Protein AF-A0A0F4YY93-F1 (afdb_monomer_lite)

Structure (mmCIF, N/CA/C/O backbone):
data_AF-A0A0F4YY93-F1
#
_entry.id   AF-A0A0F4YY93-F1
#
loop_
_atom_site.group_PDB
_atom_site.id
_atom_site.type_symbol
_atom_site.label_atom_id
_atom_site.label_alt_id
_atom_site.label_comp_id
_atom_site.label_asym_id
_atom_site.label_entity_id
_atom_site.label_seq_id
_atom_site.pdbx_PDB_ins_code
_atom_site.Cartn_x
_atom_site.Cartn_y
_atom_site.Cartn_z
_atom_site.occupancy
_atom_site.B_iso_or_equiv
_atom_site.auth_seq_id
_atom_site.auth_comp_id
_atom_site.auth_asym_id
_atom_site.auth_atom_id
_atom_site.pdbx_PDB_model_num
ATOM 1 N N . MET A 1 1 ? -27.530 -10.594 42.086 1.00 65.38 1 MET A N 1
ATOM 2 C CA . MET A 1 1 ? -26.246 -10.755 41.369 1.00 65.38 1 MET A CA 1
ATOM 3 C C . MET A 1 1 ? -25.569 -9.400 41.359 1.00 65.38 1 MET A C 1
ATOM 5 O O . MET A 1 1 ? -26.277 -8.416 41.181 1.00 65.38 1 MET A O 1
ATOM 9 N N . ALA A 1 2 ? -24.266 -9.331 41.630 1.00 77.81 2 ALA A N 1
ATOM 10 C CA . ALA A 1 2 ? -23.534 -8.075 41.483 1.00 77.81 2 ALA A CA 1
ATOM 11 C C . ALA A 1 2 ? -23.457 -7.718 39.986 1.00 77.81 2 ALA A C 1
ATOM 13 O O . ALA A 1 2 ? -23.292 -8.637 39.178 1.00 77.81 2 ALA A O 1
ATOM 14 N N . PRO A 1 3 ? -23.613 -6.441 39.606 1.00 81.75 3 PRO A N 1
ATOM 15 C CA . PRO A 1 3 ? -23.446 -6.028 38.220 1.00 81.75 3 PRO A CA 1
ATOM 16 C C . PRO A 1 3 ? -22.010 -6.325 37.772 1.00 81.75 3 PRO A C 1
ATOM 18 O O . PRO A 1 3 ? -21.056 -5.962 38.459 1.00 81.75 3 PRO A O 1
ATOM 21 N N . SER A 1 4 ? -21.857 -7.007 36.637 1.00 86.62 4 SER A N 1
ATOM 22 C CA . SER A 1 4 ? -20.562 -7.218 35.979 1.00 86.62 4 SER A CA 1
ATOM 23 C C . SER A 1 4 ? -20.620 -6.733 34.532 1.00 86.62 4 SER A C 1
ATOM 25 O O . SER A 1 4 ? -21.695 -6.683 33.931 1.00 86.62 4 SER A O 1
ATOM 27 N N . LEU A 1 5 ? -19.460 -6.441 33.938 1.00 85.38 5 LEU A N 1
ATOM 28 C CA . LEU A 1 5 ? -19.351 -6.085 32.516 1.00 85.38 5 LEU A CA 1
ATOM 29 C C . LEU A 1 5 ? -20.018 -7.126 31.601 1.00 85.38 5 LEU A C 1
ATOM 31 O O . LEU A 1 5 ? -20.657 -6.776 30.617 1.00 85.38 5 LEU A O 1
ATOM 35 N N . THR A 1 6 ? -19.965 -8.410 31.963 1.00 88.25 6 THR A N 1
ATOM 36 C CA . THR A 1 6 ? -20.584 -9.492 31.180 1.00 88.25 6 THR A CA 1
ATOM 37 C C . THR A 1 6 ? -22.113 -9.526 31.252 1.00 88.25 6 THR A C 1
ATOM 39 O O . THR A 1 6 ? -22.734 -10.312 30.545 1.00 88.25 6 THR A O 1
ATOM 42 N N . THR A 1 7 ? -22.726 -8.721 32.123 1.00 91.19 7 THR A N 1
ATOM 43 C CA . THR A 1 7 ? -24.189 -8.567 32.213 1.00 91.19 7 THR A CA 1
ATOM 44 C C . THR A 1 7 ? -24.709 -7.340 31.467 1.00 91.19 7 THR A C 1
ATOM 46 O O . THR A 1 7 ? -25.922 -7.168 31.369 1.00 91.19 7 THR A O 1
ATOM 49 N N . LEU A 1 8 ? -23.814 -6.494 30.941 1.00 90.50 8 LEU A N 1
ATOM 50 C CA . LEU A 1 8 ? -24.204 -5.315 30.177 1.00 90.50 8 LEU A CA 1
ATOM 51 C C . LEU A 1 8 ? -24.686 -5.702 28.764 1.00 90.50 8 LEU A C 1
ATOM 53 O O . LEU A 1 8 ? -24.111 -6.608 28.144 1.00 90.50 8 LEU A O 1
ATOM 57 N N . PRO A 1 9 ? -25.713 -5.005 28.237 1.00 92.19 9 PRO A N 1
ATOM 58 C CA . PRO A 1 9 ? -26.047 -5.010 26.814 1.00 92.19 9 PRO A CA 1
ATOM 59 C C . PRO A 1 9 ? -24.848 -4.607 25.947 1.00 92.19 9 PRO A C 1
ATOM 61 O O . PRO A 1 9 ? -23.970 -3.867 26.397 1.00 92.19 9 PRO A O 1
ATOM 64 N N . ARG A 1 10 ? -24.824 -5.067 24.692 1.00 91.88 10 ARG A N 1
ATOM 65 C CA . ARG A 1 10 ? -23.704 -4.818 23.766 1.00 91.88 10 ARG A CA 1
ATOM 66 C C . ARG A 1 10 ? -23.496 -3.335 23.496 1.00 91.88 10 ARG A C 1
ATOM 68 O O . ARG A 1 10 ? -22.362 -2.892 23.407 1.00 91.88 10 ARG A O 1
ATOM 75 N N . GLU A 1 11 ? -24.580 -2.578 23.432 1.00 91.19 11 GLU A N 1
ATOM 76 C CA . GLU A 1 11 ? -24.567 -1.147 23.156 1.00 91.19 11 GLU A CA 1
ATOM 77 C C . GLU A 1 11 ? -23.805 -0.397 24.255 1.00 91.19 11 GLU A C 1
ATOM 79 O O . GLU A 1 11 ? -22.943 0.418 23.958 1.00 91.19 11 GLU A O 1
ATOM 84 N N . LEU A 1 12 ? -24.029 -0.756 25.526 1.00 92.25 12 LEU A N 1
ATOM 85 C CA . LEU A 1 12 ? -23.289 -0.171 26.651 1.00 92.25 12 LEU A CA 1
ATOM 86 C C . LEU A 1 12 ? -21.831 -0.634 26.704 1.00 92.25 12 LEU A C 1
ATOM 88 O O . LEU A 1 12 ? -20.988 0.075 27.242 1.00 92.25 12 LEU A O 1
ATOM 92 N N . LEU A 1 13 ? -21.521 -1.818 26.173 1.00 90.88 13 LEU A N 1
ATOM 93 C CA . LEU A 1 13 ? -20.133 -2.256 26.032 1.00 90.88 13 LEU A CA 1
ATOM 94 C C . LEU A 1 13 ? -19.399 -1.473 24.947 1.00 90.88 13 LEU A C 1
ATOM 96 O O . LEU A 1 13 ? -18.211 -1.225 25.104 1.00 90.88 13 LEU A O 1
ATOM 100 N N . TRP A 1 14 ? -20.080 -1.066 23.878 1.00 92.44 14 TRP A N 1
ATOM 101 C CA . TRP A 1 14 ? -19.479 -0.238 22.834 1.00 92.44 14 TRP A CA 1
ATOM 102 C C . TRP A 1 14 ? -19.161 1.177 23.322 1.00 92.44 14 TRP A C 1
ATOM 104 O O . TRP A 1 14 ? -18.104 1.687 22.979 1.00 92.44 14 TRP A O 1
ATOM 114 N N . GLU A 1 15 ? -19.971 1.748 24.215 1.00 91.25 15 GLU A N 1
ATOM 115 C CA . GLU A 1 15 ? -19.633 3.012 24.897 1.00 91.25 15 GLU A CA 1
ATOM 116 C C . GLU A 1 15 ? -18.327 2.892 25.707 1.00 91.25 15 GLU A C 1
ATOM 118 O O . GLU A 1 15 ? -17.533 3.824 25.769 1.00 91.25 15 GLU A O 1
ATOM 123 N N . VAL A 1 16 ? -18.044 1.719 26.296 1.00 90.56 16 VAL A N 1
ATOM 124 C CA . VAL A 1 16 ? -16.751 1.475 26.967 1.00 90.56 16 VAL A CA 1
ATOM 125 C C . VAL A 1 16 ? -15.598 1.493 25.964 1.00 90.56 16 VAL A C 1
ATOM 127 O O . VAL A 1 16 ? -14.513 1.955 26.303 1.00 90.56 16 VAL A O 1
ATOM 130 N N . LEU A 1 17 ? -15.823 1.020 24.735 1.00 90.38 17 LEU A N 1
ATOM 131 C CA . LEU A 1 17 ? -14.803 1.027 23.686 1.00 90.38 17 LEU A CA 1
ATOM 132 C C . LEU A 1 17 ? -14.444 2.451 23.241 1.00 90.38 17 LEU A C 1
ATOM 134 O O . LEU A 1 17 ? -13.279 2.716 22.958 1.00 90.38 17 LEU A O 1
ATOM 138 N N . ASP A 1 18 ? -15.399 3.384 23.248 1.00 89.25 18 ASP A N 1
ATOM 139 C CA . ASP A 1 18 ? -15.125 4.795 22.944 1.00 89.25 18 ASP A CA 1
ATOM 140 C C . ASP A 1 18 ? -14.156 5.435 23.951 1.00 89.25 18 ASP A C 1
ATOM 142 O O . ASP A 1 18 ? -13.418 6.360 23.603 1.00 89.25 18 ASP A O 1
ATOM 146 N N . HIS A 1 19 ? -14.081 4.896 25.168 1.00 91.00 19 HIS A N 1
ATOM 147 C CA . HIS A 1 19 ? -13.153 5.336 26.209 1.00 91.00 19 HIS A CA 1
ATOM 148 C C . HIS A 1 19 ? -11.779 4.656 26.173 1.00 91.00 19 HIS A C 1
ATOM 150 O O . HIS A 1 19 ? -10.959 4.961 27.033 1.00 91.00 19 HIS A O 1
ATOM 156 N N . LEU A 1 20 ? -11.523 3.750 25.225 1.00 91.81 20 LEU A N 1
ATOM 157 C CA . LEU A 1 20 ? -10.197 3.157 25.050 1.00 91.81 20 LEU A CA 1
ATOM 158 C C . LEU A 1 20 ? -9.303 4.099 24.252 1.00 91.81 20 LEU A C 1
ATOM 160 O O . LEU A 1 20 ? -9.694 4.568 23.181 1.00 91.81 20 LEU A O 1
ATOM 164 N N . ASP A 1 21 ? -8.095 4.332 24.743 1.00 89.75 21 ASP A N 1
ATOM 165 C CA . ASP A 1 21 ? -7.145 5.246 24.114 1.00 89.75 21 ASP A CA 1
ATOM 166 C C . ASP A 1 21 ? -6.282 4.544 23.061 1.00 89.75 21 ASP A C 1
ATOM 168 O O . ASP A 1 21 ? -5.722 5.207 22.187 1.00 89.75 21 ASP A O 1
ATOM 172 N N . SER A 1 22 ? -6.219 3.206 23.077 1.00 90.00 22 SER A N 1
ATOM 173 C CA . SER A 1 22 ? -5.416 2.476 22.100 1.00 90.00 22 SER A CA 1
ATOM 174 C C . SER A 1 22 ? -5.898 1.073 21.734 1.00 90.00 22 SER A C 1
ATOM 176 O O . SER A 1 22 ? -6.681 0.412 22.425 1.00 90.00 22 SER A O 1
ATOM 178 N N . LEU A 1 23 ? -5.379 0.583 20.606 1.00 87.88 23 LEU A N 1
ATOM 179 C CA . LEU A 1 23 ? -5.570 -0.785 20.141 1.00 87.88 23 LEU A CA 1
ATOM 180 C C . LEU A 1 23 ? -4.998 -1.821 21.117 1.00 87.88 23 LEU A C 1
ATOM 182 O O . LEU A 1 23 ? -5.507 -2.942 21.167 1.00 87.88 23 LEU A O 1
ATOM 186 N N . LEU A 1 24 ? -3.973 -1.473 21.903 1.00 88.56 24 LEU A N 1
ATOM 187 C CA . LEU A 1 24 ? -3.419 -2.361 22.923 1.00 88.56 24 LEU A CA 1
ATOM 188 C C . LEU A 1 24 ? -4.405 -2.554 24.081 1.00 88.56 24 LEU A C 1
ATOM 190 O O . LEU A 1 24 ? -4.575 -3.679 24.565 1.00 88.56 24 LEU A O 1
ATOM 194 N N . GLU A 1 25 ? -5.097 -1.492 24.499 1.00 90.81 25 GLU A N 1
ATOM 195 C CA . GLU A 1 25 ? -6.161 -1.584 25.502 1.00 90.81 25 GLU A CA 1
ATOM 196 C C . GLU A 1 25 ? -7.338 -2.409 24.984 1.00 90.81 25 GLU A C 1
ATOM 198 O O . GLU A 1 25 ? -7.833 -3.297 25.685 1.00 90.81 25 GLU A O 1
ATOM 203 N N . LEU A 1 26 ? -7.731 -2.191 23.723 1.00 90.69 26 LEU A N 1
ATOM 204 C CA . LEU A 1 26 ? -8.756 -2.995 23.061 1.00 90.69 26 LEU A CA 1
ATOM 205 C C . LEU A 1 26 ? -8.357 -4.471 23.015 1.00 90.69 26 LEU A C 1
ATOM 207 O O . LEU A 1 26 ? -9.138 -5.334 23.410 1.00 90.69 26 LEU A O 1
ATOM 211 N N . HIS A 1 27 ? -7.131 -4.777 22.594 1.00 88.69 27 HIS A N 1
ATOM 212 C CA . HIS A 1 27 ? -6.613 -6.141 22.575 1.00 88.69 27 HIS A CA 1
ATOM 213 C C . HIS A 1 27 ? -6.615 -6.769 23.977 1.00 88.69 27 HIS A C 1
ATOM 215 O O . HIS A 1 27 ? -7.111 -7.882 24.158 1.00 88.69 27 HIS A O 1
ATOM 221 N N . SER A 1 28 ? -6.151 -6.035 24.989 1.00 90.75 28 SER A N 1
ATOM 222 C CA . SER A 1 28 ? -6.154 -6.488 26.383 1.00 90.75 28 SER A CA 1
ATOM 223 C C . SER A 1 28 ? -7.571 -6.791 26.873 1.00 90.75 28 SER A C 1
ATOM 225 O O . SER A 1 28 ? -7.798 -7.840 27.477 1.00 90.75 28 SER A O 1
ATOM 227 N N . LEU A 1 29 ? -8.543 -5.931 26.550 1.00 90.62 29 LEU A N 1
ATOM 228 C CA . LEU A 1 29 ? -9.955 -6.124 26.877 1.00 90.62 29 LEU A CA 1
ATOM 229 C C . LEU A 1 29 ? -10.524 -7.381 26.206 1.00 90.62 29 LEU A C 1
ATOM 231 O O . LEU A 1 29 ? -11.182 -8.187 26.871 1.00 90.62 29 LEU A O 1
ATOM 235 N N . LEU A 1 30 ? -10.235 -7.582 24.918 1.00 90.31 30 LEU A N 1
ATOM 236 C CA . LEU A 1 30 ? -10.660 -8.755 24.147 1.00 90.31 30 LEU A CA 1
ATOM 237 C C . LEU A 1 30 ? -10.131 -10.069 24.745 1.00 90.31 30 LEU A C 1
ATOM 239 O O . LEU A 1 30 ? -10.838 -11.078 24.714 1.00 90.31 30 LEU A O 1
ATOM 243 N N . LEU A 1 31 ? -8.925 -10.062 25.322 1.00 90.44 31 LEU A N 1
ATOM 244 C CA . LEU A 1 31 ? -8.312 -11.238 25.950 1.00 90.44 31 LEU A CA 1
ATOM 245 C C . LEU A 1 31 ? -8.881 -11.575 27.338 1.00 90.44 31 LEU A C 1
ATOM 247 O O . LEU A 1 31 ? -8.695 -12.697 27.812 1.00 90.44 31 LEU A O 1
ATOM 251 N N . THR A 1 32 ? -9.594 -10.656 27.997 1.00 91.31 32 THR A N 1
ATOM 252 C CA . THR A 1 32 ? -10.094 -10.891 29.366 1.00 91.31 32 THR A CA 1
ATOM 253 C C . THR A 1 32 ? -11.174 -11.972 29.445 1.00 91.31 32 THR A C 1
ATOM 255 O O . THR A 1 32 ? -11.170 -12.780 30.375 1.00 91.31 32 THR A O 1
ATOM 258 N N . CYS A 1 33 ? -12.126 -12.003 28.503 1.00 90.69 33 CYS A N 1
ATOM 259 C CA . CYS A 1 33 ? -13.155 -13.039 28.464 1.00 90.69 33 CYS A CA 1
ATOM 260 C C . CYS A 1 33 ? -13.811 -13.205 27.085 1.00 90.69 33 CYS A C 1
ATOM 262 O O . CYS A 1 33 ? -13.961 -12.264 26.305 1.00 90.69 33 CYS A O 1
ATOM 264 N N . LYS A 1 34 ? -14.318 -14.419 26.829 1.00 91.31 34 LYS A N 1
ATOM 265 C CA . LYS A 1 34 ? -14.988 -14.786 25.570 1.00 91.31 34 LYS A CA 1
ATOM 266 C C . LYS A 1 34 ? -16.219 -13.926 25.257 1.00 91.31 34 LYS A C 1
ATOM 268 O O . LYS A 1 34 ? -16.495 -13.672 24.090 1.00 91.31 34 LYS A O 1
ATOM 273 N N . TYR A 1 35 ? -16.961 -13.486 26.277 1.00 90.44 35 TYR A N 1
ATOM 274 C CA . TYR A 1 35 ? -18.151 -12.652 26.078 1.00 90.44 35 TYR A CA 1
ATOM 275 C C . TYR A 1 35 ? -17.793 -11.257 25.555 1.00 90.44 35 TYR A C 1
ATOM 277 O O . TYR A 1 35 ? -18.430 -10.781 24.617 1.00 90.44 35 TYR A O 1
ATOM 285 N N . LEU A 1 36 ? -16.759 -10.624 26.122 1.00 89.69 36 LEU A N 1
ATOM 286 C CA . LEU A 1 36 ? -16.270 -9.328 25.650 1.00 89.69 36 LEU A CA 1
ATOM 287 C C . LEU A 1 36 ? -15.703 -9.453 24.241 1.00 89.69 36 LEU A C 1
ATOM 289 O O . LEU A 1 36 ? -16.083 -8.661 23.387 1.00 89.69 36 LEU A O 1
ATOM 293 N N . TYR A 1 37 ? -14.928 -10.505 23.963 1.00 90.62 37 TYR A N 1
ATOM 294 C CA . TYR A 1 37 ? -14.478 -10.808 22.605 1.00 90.62 37 TYR A CA 1
ATOM 295 C C . TYR A 1 37 ? -15.646 -10.851 21.606 1.00 90.62 37 TYR A C 1
ATOM 297 O O . TYR A 1 37 ? -15.664 -10.098 20.640 1.00 90.62 37 TYR A O 1
ATOM 305 N N . GLN A 1 38 ? -16.667 -11.671 21.878 1.00 90.50 38 GLN A N 1
ATOM 306 C CA . GLN A 1 38 ? -17.833 -11.823 20.997 1.00 90.50 38 GLN A CA 1
ATOM 307 C C . GLN A 1 38 ? -18.688 -10.554 20.882 1.00 90.50 38 GLN A C 1
ATOM 309 O O . GLN A 1 38 ? -19.352 -10.352 19.868 1.00 90.50 38 GLN A O 1
ATOM 314 N N . SER A 1 39 ? -18.716 -9.718 21.920 1.00 88.56 39 SER A N 1
ATOM 315 C CA . SER A 1 39 ? -19.485 -8.467 21.922 1.00 88.56 39 SER A CA 1
ATOM 316 C C . SER A 1 39 ? -18.768 -7.354 21.158 1.00 88.56 39 SER A C 1
ATOM 318 O O . SER A 1 39 ? -19.418 -6.555 20.485 1.00 88.56 39 SER A O 1
ATOM 320 N N . CYS A 1 40 ? -17.437 -7.327 21.226 1.00 86.12 40 CYS A N 1
ATOM 321 C CA . CYS A 1 40 ? -16.599 -6.367 20.515 1.00 86.12 40 CYS A CA 1
ATOM 322 C C . CYS A 1 40 ? -16.372 -6.759 19.051 1.00 86.12 40 CYS A C 1
ATOM 324 O O . CYS A 1 40 ? -16.133 -5.888 18.227 1.00 86.12 40 CYS A O 1
ATOM 326 N N . ASP A 1 41 ? -16.484 -8.043 18.701 1.00 86.31 41 ASP A N 1
ATOM 327 C CA . ASP A 1 41 ? -16.369 -8.510 17.312 1.00 86.31 41 ASP A CA 1
ATOM 328 C C . ASP A 1 41 ? -17.393 -7.846 16.375 1.00 86.31 41 ASP A C 1
ATOM 330 O O . ASP A 1 41 ? -17.113 -7.601 15.208 1.00 86.31 41 ASP A O 1
ATOM 334 N N . GLY A 1 42 ? -18.567 -7.498 16.913 1.00 85.81 42 GLY A N 1
ATOM 335 C CA . GLY A 1 42 ? -19.606 -6.742 16.213 1.00 85.81 42 GLY A CA 1
ATOM 336 C C . GLY A 1 42 ? -19.572 -5.232 16.460 1.00 85.81 42 GLY A C 1
ATOM 337 O O . GLY A 1 42 ? -20.581 -4.578 16.204 1.00 85.81 42 GLY A O 1
ATOM 338 N N . ALA A 1 43 ? -18.484 -4.684 17.014 1.00 88.38 43 ALA A N 1
ATOM 339 C CA . ALA A 1 43 ? -18.391 -3.257 17.300 1.00 88.38 43 ALA A CA 1
ATOM 340 C C . ALA A 1 43 ? -18.485 -2.422 16.008 1.00 88.38 43 ALA A C 1
ATOM 342 O O . ALA A 1 43 ? -17.911 -2.796 14.980 1.00 88.38 43 ALA A O 1
ATOM 343 N N . PRO A 1 44 ? -19.174 -1.266 16.040 1.00 90.75 44 PRO A N 1
ATOM 344 C CA . PRO A 1 44 ? -19.195 -0.344 14.917 1.00 90.75 44 PRO A CA 1
ATOM 345 C C . PRO A 1 44 ? -17.780 0.047 14.475 1.00 90.75 44 PRO A C 1
ATOM 347 O O . PRO A 1 44 ? -16.956 0.475 15.281 1.00 90.75 44 PRO A O 1
ATOM 350 N N . ARG A 1 45 ? -17.520 -0.012 13.165 1.00 92.00 45 ARG A N 1
ATOM 351 C CA . ARG A 1 45 ? -16.214 0.325 12.564 1.00 92.00 45 ARG A CA 1
ATOM 352 C C . ARG A 1 45 ? -15.705 1.711 12.957 1.00 92.00 45 ARG A C 1
ATOM 354 O O . ARG A 1 45 ? -14.510 1.901 13.131 1.00 92.00 45 ARG A O 1
ATOM 361 N N . LYS A 1 46 ? -16.613 2.675 13.143 1.00 91.50 46 LYS A N 1
ATOM 362 C CA . LYS A 1 46 ? -16.272 4.033 13.596 1.00 91.50 46 LYS A CA 1
ATOM 363 C C . LYS A 1 46 ? -15.594 4.045 14.966 1.00 91.50 46 LYS A C 1
ATOM 365 O O . LYS A 1 46 ? -14.630 4.776 15.138 1.00 91.50 46 LYS A O 1
ATOM 370 N N . ILE A 1 47 ? -16.067 3.217 15.896 1.00 89.81 47 ILE A N 1
ATOM 371 C CA . ILE A 1 47 ? -15.492 3.097 17.241 1.00 89.81 47 ILE A CA 1
ATOM 372 C C . ILE A 1 47 ? -14.090 2.500 17.139 1.00 89.81 47 ILE A C 1
ATOM 374 O O . ILE A 1 47 ? -13.129 3.065 17.651 1.00 89.81 47 ILE A O 1
ATOM 378 N N . VAL A 1 48 ? -13.952 1.403 16.386 1.00 89.62 48 VAL A N 1
ATOM 379 C CA . VAL A 1 48 ? -12.650 0.763 16.144 1.00 89.62 48 VAL A CA 1
ATOM 380 C C . VAL A 1 48 ? -11.674 1.746 15.497 1.00 89.62 48 VAL A C 1
ATOM 382 O O . VAL A 1 48 ? -10.554 1.888 15.969 1.00 89.62 48 VAL A O 1
ATOM 385 N N . SER A 1 49 ? -12.108 2.485 14.478 1.00 89.12 49 SER A N 1
ATOM 386 C CA . SER A 1 49 ? -11.276 3.481 13.790 1.00 89.12 49 SER A CA 1
ATOM 387 C C . SER A 1 49 ? -10.892 4.650 14.692 1.00 89.12 49 SER A C 1
ATOM 389 O O . SER A 1 49 ? -9.772 5.131 14.605 1.00 89.12 49 SER A O 1
ATOM 391 N N . ALA A 1 50 ? -11.769 5.079 15.603 1.00 88.56 50 ALA A N 1
ATOM 392 C CA . ALA A 1 50 ? -11.436 6.105 16.588 1.00 88.56 50 ALA A CA 1
ATOM 393 C C . ALA A 1 50 ? -10.369 5.626 17.587 1.00 88.56 50 ALA A C 1
ATOM 395 O O . ALA A 1 50 ? -9.491 6.396 17.966 1.00 88.56 50 ALA A O 1
ATOM 396 N N . ILE A 1 51 ? -10.416 4.360 18.014 1.00 89.12 51 ILE A N 1
ATOM 397 C CA . ILE A 1 51 ? -9.362 3.749 18.843 1.00 89.12 51 ILE A CA 1
ATOM 398 C C . ILE A 1 51 ? -8.052 3.654 18.050 1.00 89.12 51 ILE A C 1
ATOM 400 O O . ILE A 1 51 ? -6.988 4.012 18.550 1.00 89.12 51 ILE A O 1
ATOM 404 N N . VAL A 1 52 ? -8.136 3.211 16.794 1.00 88.19 52 VAL A N 1
ATOM 405 C CA . VAL A 1 52 ? -7.000 3.126 15.870 1.00 88.19 52 VAL A CA 1
ATOM 406 C C . VAL A 1 52 ? -6.333 4.496 15.729 1.00 88.19 52 VAL A C 1
ATOM 408 O O . VAL A 1 52 ? -5.163 4.613 16.060 1.00 88.19 52 VAL A O 1
ATOM 411 N N . SER A 1 53 ? -7.067 5.551 15.363 1.00 85.56 53 SER A N 1
ATOM 412 C CA . SER A 1 53 ? -6.511 6.901 15.181 1.00 85.56 53 SER A CA 1
ATOM 413 C C . SER A 1 53 ? -5.864 7.494 16.436 1.00 85.56 53 SER A C 1
ATOM 415 O O . SER A 1 53 ? -4.991 8.350 16.314 1.00 85.56 53 SER A O 1
ATOM 417 N N . ARG A 1 54 ? -6.281 7.063 17.635 1.00 86.75 54 ARG A N 1
ATOM 418 C CA . ARG A 1 54 ? -5.689 7.487 18.917 1.00 86.75 54 ARG A CA 1
ATOM 419 C C . ARG A 1 54 ? -4.441 6.693 19.308 1.00 86.75 54 ARG A C 1
ATOM 421 O O . ARG A 1 54 ? -3.666 7.166 20.133 1.00 86.75 54 ARG A O 1
ATOM 428 N N . SER A 1 55 ? -4.233 5.521 18.709 1.00 83.12 55 SER A N 1
ATOM 429 C CA . SER A 1 55 ? -3.132 4.623 19.057 1.00 83.12 55 SER A CA 1
ATOM 430 C C . SER A 1 55 ? -1.778 5.192 18.630 1.00 83.12 55 SER A C 1
ATOM 432 O O . SER A 1 55 ? -1.628 5.694 17.511 1.00 83.12 55 SER A O 1
ATOM 434 N N . ASP A 1 56 ? -0.775 5.056 19.499 1.00 74.19 56 ASP A N 1
ATOM 435 C CA . ASP A 1 56 ? 0.612 5.395 19.174 1.00 74.19 56 ASP A CA 1
ATOM 436 C C . ASP A 1 56 ? 1.344 4.217 18.499 1.00 74.19 56 ASP A C 1
ATOM 438 O O . ASP A 1 56 ? 1.014 3.048 18.711 1.00 74.19 56 ASP A O 1
ATOM 442 N N . GLN A 1 57 ? 2.366 4.526 17.693 1.00 63.34 57 GLN A N 1
ATOM 443 C CA . GLN A 1 57 ? 3.172 3.553 16.934 1.00 63.34 57 GLN A CA 1
ATOM 444 C C . GLN A 1 57 ? 3.794 2.466 17.819 1.00 63.34 57 GLN A C 1
ATOM 446 O O . GLN A 1 57 ? 3.953 1.331 17.381 1.00 63.34 57 GLN A O 1
ATOM 451 N N . LEU A 1 58 ? 4.157 2.818 19.053 1.00 58.41 58 LEU A N 1
ATOM 452 C CA . LEU A 1 58 ? 5.015 2.011 19.923 1.00 58.41 58 LEU A CA 1
ATOM 453 C C . LEU A 1 58 ? 4.286 0.879 20.662 1.00 58.41 58 LEU A C 1
ATOM 455 O O . LEU A 1 58 ? 4.929 0.077 21.337 1.00 58.41 58 LEU A O 1
ATOM 459 N N . GLU A 1 59 ? 2.958 0.810 20.581 1.00 66.44 59 GLU A N 1
ATOM 460 C CA . GLU A 1 59 ? 2.182 -0.070 21.462 1.00 66.44 59 GLU A CA 1
ATOM 461 C C . GLU A 1 59 ? 1.915 -1.465 20.883 1.00 66.44 59 GLU A C 1
ATOM 463 O O . GLU A 1 59 ? 1.619 -2.395 21.637 1.00 66.44 59 GLU A O 1
ATOM 468 N N . LEU A 1 60 ? 2.037 -1.647 19.562 1.00 71.75 60 LEU A N 1
ATOM 469 C CA . LEU A 1 60 ? 1.767 -2.922 18.892 1.00 71.75 60 LEU A CA 1
ATOM 470 C C . LEU A 1 60 ? 2.812 -3.233 17.810 1.00 71.75 60 LEU A C 1
ATOM 472 O O . LEU A 1 60 ? 2.561 -2.969 16.633 1.00 71.75 60 LEU A O 1
ATOM 476 N N . PRO A 1 61 ? 3.922 -3.910 18.168 1.00 75.94 61 PRO A N 1
ATOM 477 C CA . PRO A 1 61 ? 4.939 -4.358 17.207 1.00 75.94 61 PRO A CA 1
ATOM 478 C C . PRO A 1 61 ? 4.355 -5.191 16.052 1.00 75.94 61 PRO A C 1
ATOM 480 O O . PRO A 1 61 ? 4.807 -5.142 14.914 1.00 75.94 61 PRO A O 1
ATOM 483 N N . GLN A 1 62 ? 3.270 -5.923 16.321 1.00 76.25 62 GLN A N 1
ATOM 484 C CA . GLN A 1 62 ? 2.562 -6.736 15.326 1.00 76.25 62 GLN A CA 1
ATOM 485 C C . GLN A 1 62 ? 1.979 -5.902 14.173 1.00 76.25 62 GLN A C 1
ATOM 487 O O . GLN A 1 62 ? 1.812 -6.419 13.069 1.00 76.25 62 GLN A O 1
ATOM 492 N N . LEU A 1 63 ? 1.702 -4.615 14.400 1.00 77.62 63 LEU A N 1
ATOM 493 C CA . LEU A 1 63 ? 1.168 -3.696 13.394 1.00 77.62 63 LEU A CA 1
ATOM 494 C C . LEU A 1 63 ? 2.244 -2.822 12.742 1.00 77.62 63 LEU A C 1
ATOM 496 O O . LEU A 1 63 ? 1.910 -1.950 11.939 1.00 77.62 63 LEU A O 1
ATOM 500 N N . GLU A 1 64 ? 3.523 -3.049 13.044 1.00 80.31 64 GLU A N 1
ATOM 501 C CA . GLU A 1 64 ? 4.604 -2.337 12.371 1.00 80.31 64 GLU A CA 1
ATOM 502 C C . GLU A 1 64 ? 4.665 -2.688 10.873 1.00 80.31 64 GLU A C 1
ATOM 504 O O . GLU A 1 64 ? 4.447 -3.854 10.513 1.00 80.31 64 GLU A O 1
ATOM 509 N N . PRO A 1 65 ? 4.983 -1.716 9.996 1.00 80.12 65 PRO A N 1
ATOM 510 C CA . PRO A 1 65 ? 5.064 -0.280 10.261 1.00 80.12 65 PRO A CA 1
ATOM 511 C C . PRO A 1 65 ? 3.667 0.367 10.318 1.00 80.12 65 PRO A C 1
ATOM 513 O O . PRO A 1 65 ? 2.945 0.465 9.323 1.00 80.12 65 PRO A O 1
ATOM 516 N N . TYR A 1 66 ? 3.302 0.889 11.488 1.00 80.94 66 TYR A N 1
ATOM 517 C CA . TYR A 1 66 ? 2.111 1.720 11.665 1.00 80.94 66 TYR A CA 1
ATOM 518 C C . TYR A 1 66 ? 2.419 3.157 11.190 1.00 80.94 66 TYR A C 1
ATOM 520 O O . TYR A 1 66 ? 3.525 3.638 11.448 1.00 80.94 66 TYR A O 1
ATOM 528 N N . PRO A 1 67 ? 1.516 3.874 10.490 1.00 90.19 67 PRO A N 1
ATOM 529 C CA . PRO A 1 67 ? 0.127 3.528 10.167 1.00 90.19 67 PRO A CA 1
ATOM 530 C C . PRO A 1 67 ? -0.049 2.776 8.836 1.00 90.19 67 PRO A C 1
ATOM 532 O O . PRO A 1 67 ? -1.170 2.415 8.475 1.00 90.19 67 PRO A O 1
ATOM 535 N N . HIS A 1 68 ? 1.039 2.543 8.097 1.00 92.56 68 HIS A N 1
ATOM 536 C CA . HIS A 1 68 ? 1.030 2.044 6.721 1.00 92.56 68 HIS A CA 1
ATOM 537 C C . HIS A 1 68 ? 0.262 0.733 6.557 1.00 92.56 68 HIS A C 1
ATOM 539 O O . HIS A 1 68 ? -0.528 0.610 5.627 1.00 92.56 68 HIS A O 1
ATOM 545 N N . LEU A 1 69 ? 0.416 -0.219 7.483 1.00 91.75 69 LEU A N 1
ATOM 546 C CA . LEU A 1 69 ? -0.304 -1.493 7.408 1.00 91.75 69 LEU A CA 1
ATOM 547 C C . LEU A 1 69 ? -1.831 -1.301 7.389 1.00 91.75 69 LEU A C 1
ATOM 549 O O . LEU A 1 69 ? -2.529 -1.883 6.564 1.00 91.75 69 LEU A O 1
ATOM 553 N N . LEU A 1 70 ? -2.363 -0.449 8.265 1.00 91.88 70 LEU A N 1
ATOM 554 C CA . LEU A 1 70 ? -3.805 -0.194 8.336 1.00 91.88 70 LEU A CA 1
ATOM 555 C C . LEU A 1 70 ? -4.289 0.700 7.191 1.00 91.88 70 LEU A C 1
ATOM 557 O O . LEU A 1 70 ? -5.410 0.541 6.698 1.00 91.88 70 LEU A O 1
ATOM 561 N N . LEU A 1 71 ? -3.437 1.617 6.731 1.00 93.25 71 LEU A N 1
ATOM 562 C CA . LEU A 1 71 ? -3.724 2.406 5.543 1.00 93.25 71 LEU A CA 1
ATOM 563 C C . LEU A 1 71 ? -3.810 1.513 4.299 1.00 93.25 71 LEU A C 1
ATOM 565 O O . LEU A 1 71 ? -4.747 1.668 3.525 1.00 93.25 71 LEU A O 1
ATOM 569 N N . ALA A 1 72 ? -2.935 0.516 4.148 1.00 92.38 72 ALA A N 1
ATOM 570 C CA . ALA A 1 72 ? -3.006 -0.460 3.060 1.00 92.38 72 ALA A CA 1
ATOM 571 C C . ALA A 1 72 ? -4.370 -1.179 3.020 1.00 92.38 72 ALA A C 1
ATOM 573 O O . ALA A 1 72 ? -4.948 -1.348 1.952 1.00 92.38 72 ALA A O 1
ATOM 574 N N . ALA A 1 73 ? -4.947 -1.505 4.184 1.00 90.06 73 ALA A N 1
ATOM 575 C CA . ALA A 1 73 ? -6.275 -2.126 4.292 1.00 90.06 73 ALA A CA 1
ATOM 576 C C . ALA A 1 73 ? -7.463 -1.193 3.952 1.00 90.06 73 ALA A C 1
ATOM 578 O O . ALA A 1 73 ? -8.606 -1.643 3.811 1.00 90.06 73 ALA A O 1
ATOM 579 N N . SER A 1 74 ? -7.237 0.120 3.880 1.00 91.69 74 SER A N 1
ATOM 580 C CA . SER A 1 74 ? -8.282 1.133 3.652 1.00 91.69 74 SER A CA 1
ATOM 581 C C . SER A 1 74 ? -8.076 1.964 2.383 1.00 91.69 74 SER A C 1
ATOM 583 O O . SER A 1 74 ? -9.027 2.597 1.925 1.00 91.69 74 SER A O 1
ATOM 585 N N . ALA A 1 75 ? -6.890 1.902 1.776 1.00 92.38 75 ALA A N 1
ATOM 586 C CA . ALA A 1 75 ? -6.472 2.664 0.604 1.00 92.38 75 ALA A CA 1
ATOM 587 C C . ALA A 1 75 ? -7.484 2.602 -0.549 1.00 92.38 75 ALA A C 1
ATOM 589 O O . ALA A 1 75 ? -7.945 3.646 -1.008 1.00 92.38 75 ALA A O 1
ATOM 590 N N . ARG A 1 76 ? -7.936 1.406 -0.943 1.00 87.44 76 ARG A N 1
ATOM 591 C CA . ARG A 1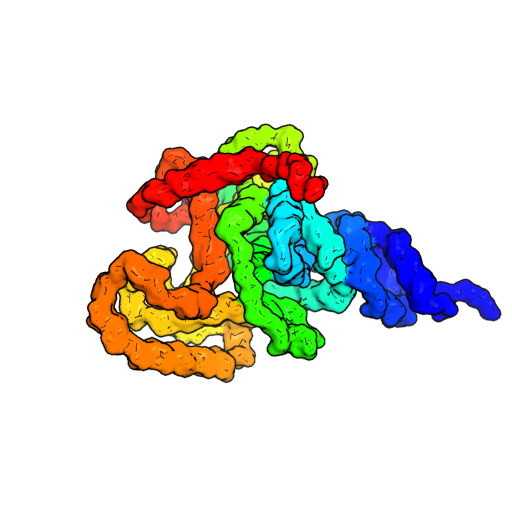 76 ? -8.935 1.252 -2.013 1.00 87.44 76 ARG A CA 1
ATOM 592 C C . ARG A 1 76 ? -10.240 1.960 -1.709 1.00 87.44 76 ARG A C 1
ATOM 594 O O . ARG A 1 76 ? -10.743 2.723 -2.527 1.00 87.44 76 ARG A O 1
ATOM 601 N N . ARG A 1 77 ? -10.791 1.728 -0.515 1.00 89.88 77 ARG A N 1
ATOM 602 C CA . ARG A 1 77 ? -12.049 2.364 -0.105 1.00 89.88 77 ARG A CA 1
ATOM 603 C C . ARG A 1 77 ? -11.891 3.877 -0.073 1.00 89.88 77 ARG A C 1
ATOM 605 O O . ARG A 1 77 ? -12.826 4.586 -0.438 1.00 89.88 77 ARG A O 1
ATOM 612 N N . LEU A 1 78 ? -10.728 4.372 0.352 1.00 93.50 78 LEU A N 1
ATOM 613 C CA . LEU A 1 78 ? -10.431 5.798 0.354 1.00 93.50 78 LEU A CA 1
ATOM 614 C C . LEU A 1 78 ? -10.409 6.364 -1.072 1.00 93.50 78 LEU A C 1
ATOM 616 O O . LEU A 1 78 ? -11.003 7.416 -1.310 1.00 93.50 78 LEU A O 1
ATOM 620 N N . ALA A 1 79 ? -9.795 5.664 -2.025 1.00 91.31 79 ALA A N 1
ATOM 621 C CA . ALA A 1 79 ? -9.799 6.060 -3.430 1.00 91.31 79 ALA A CA 1
ATOM 622 C C . ALA A 1 79 ? -11.209 6.028 -4.039 1.00 91.31 79 ALA A C 1
ATOM 624 O O . ALA A 1 79 ? -11.656 7.026 -4.612 1.00 91.31 79 ALA A O 1
ATOM 625 N N . ASP A 1 80 ? -11.965 4.951 -3.811 1.00 88.38 80 ASP A N 1
ATOM 626 C CA . ASP A 1 80 ? -13.365 4.834 -4.236 1.00 88.38 80 ASP A CA 1
ATOM 627 C C . ASP A 1 80 ? -14.240 5.938 -3.625 1.00 88.38 80 ASP A C 1
ATOM 629 O O . ASP A 1 80 ? -15.155 6.456 -4.266 1.00 88.38 80 ASP A O 1
ATOM 633 N N . TRP A 1 81 ? -13.977 6.321 -2.373 1.00 92.69 81 TRP A N 1
ATOM 634 C CA . TRP A 1 81 ? -14.638 7.448 -1.724 1.00 92.69 81 TRP A CA 1
ATOM 635 C C . TRP A 1 81 ? -14.280 8.774 -2.397 1.00 92.69 81 TRP A C 1
ATOM 637 O O . TRP A 1 81 ? -15.182 9.587 -2.632 1.00 92.69 81 TRP A O 1
ATOM 647 N N . ALA A 1 82 ? -12.999 8.987 -2.707 1.00 93.56 82 ALA A N 1
ATOM 648 C CA . ALA A 1 82 ? -12.482 10.226 -3.272 1.00 93.56 82 ALA A CA 1
ATOM 649 C C . ALA A 1 82 ? -12.996 10.476 -4.693 1.00 93.56 82 ALA A C 1
ATOM 651 O O . ALA A 1 82 ? -13.396 11.594 -5.006 1.00 93.56 82 ALA A O 1
ATOM 652 N N . ILE A 1 83 ? -13.054 9.440 -5.533 1.00 90.50 83 ILE A N 1
ATOM 653 C CA . ILE A 1 83 ? -13.442 9.555 -6.947 1.00 90.50 83 ILE A CA 1
ATOM 654 C C . ILE A 1 83 ? -14.917 9.960 -7.129 1.00 90.50 83 ILE A C 1
ATOM 656 O O . ILE A 1 83 ? -15.278 10.518 -8.163 1.00 90.50 83 ILE A O 1
ATOM 660 N N . GLN A 1 84 ? -15.767 9.767 -6.115 1.00 89.25 84 GLN A N 1
ATOM 661 C CA . GLN A 1 84 ? -17.204 10.058 -6.202 1.00 89.25 84 GLN A CA 1
ATOM 662 C C . GLN A 1 84 ? -17.554 11.529 -6.487 1.00 89.25 84 GLN A C 1
ATOM 664 O O . GLN A 1 84 ? -18.651 11.780 -6.980 1.00 89.25 84 GLN A O 1
ATOM 669 N N . ASN A 1 85 ? -16.702 12.505 -6.139 1.00 91.31 85 ASN A N 1
ATOM 670 C CA . ASN A 1 85 ? -16.875 13.914 -6.528 1.00 91.31 85 ASN A CA 1
ATOM 671 C C . ASN A 1 85 ? -15.609 14.754 -6.285 1.00 91.31 85 ASN A C 1
ATOM 673 O O . ASN A 1 85 ? -14.753 14.404 -5.471 1.00 91.31 85 ASN A O 1
ATOM 677 N N . ASP A 1 86 ? -15.547 15.924 -6.921 1.00 90.25 86 ASP A N 1
ATOM 678 C CA . ASP A 1 86 ? -14.387 16.820 -6.863 1.00 90.25 86 ASP A CA 1
ATOM 679 C C . ASP A 1 86 ? -14.082 17.350 -5.461 1.00 90.25 86 ASP A C 1
ATOM 681 O O . ASP A 1 86 ? -12.915 17.466 -5.091 1.00 90.25 86 ASP A O 1
ATOM 685 N N . LYS A 1 87 ? -15.103 17.607 -4.631 1.00 94.56 87 LYS A N 1
ATOM 686 C CA . LYS A 1 87 ? -14.906 18.054 -3.240 1.00 94.56 87 LYS A CA 1
ATOM 687 C C . LYS A 1 87 ? -14.112 17.024 -2.434 1.00 94.56 87 LYS A C 1
ATOM 689 O O . LYS A 1 87 ? -13.223 17.391 -1.669 1.00 94.56 87 LYS A O 1
ATOM 694 N N . ARG A 1 88 ? -14.389 15.733 -2.623 1.00 94.88 88 ARG A N 1
ATOM 695 C CA . ARG A 1 88 ? -13.647 14.650 -1.963 1.00 94.88 88 ARG A CA 1
ATOM 696 C C . ARG A 1 88 ? -12.259 14.450 -2.561 1.00 94.88 88 ARG A C 1
ATOM 698 O O . ARG A 1 88 ? -11.319 14.232 -1.803 1.00 94.88 88 ARG A O 1
ATOM 705 N N . ARG A 1 89 ? -12.093 14.615 -3.879 1.00 92.38 89 ARG A N 1
ATOM 706 C CA . ARG A 1 89 ? -10.759 14.662 -4.507 1.00 92.38 89 ARG A CA 1
ATOM 707 C C . ARG A 1 89 ? -9.909 15.801 -3.929 1.00 92.38 89 ARG A C 1
ATOM 709 O O . ARG A 1 89 ? -8.745 15.571 -3.616 1.00 92.38 89 ARG A O 1
ATOM 716 N N . LYS A 1 90 ? -10.480 16.997 -3.719 1.00 91.69 90 LYS A N 1
ATOM 717 C CA . LYS A 1 90 ? -9.805 18.124 -3.044 1.00 91.69 90 LYS A CA 1
ATOM 718 C C . LYS A 1 90 ? -9.401 17.761 -1.608 1.00 91.69 90 LYS A C 1
ATOM 720 O O . LYS A 1 90 ? -8.263 18.010 -1.226 1.00 91.69 90 LYS A O 1
ATOM 725 N N . GLN A 1 91 ? -10.281 17.107 -0.843 1.00 95.69 91 GLN A N 1
ATOM 726 C CA . GLN A 1 91 ? -9.967 16.631 0.515 1.00 95.69 91 GLN A CA 1
ATOM 727 C C . GLN A 1 91 ? -8.833 15.598 0.536 1.00 95.69 91 GLN A C 1
ATOM 729 O O . GLN A 1 91 ? -7.929 15.712 1.359 1.00 95.69 91 GLN A O 1
ATOM 734 N N . LEU A 1 92 ? -8.844 14.629 -0.385 1.00 95.44 92 LEU A N 1
ATOM 735 C CA . LEU A 1 92 ? -7.750 13.669 -0.530 1.00 95.44 92 LEU A CA 1
ATOM 736 C C . LEU A 1 92 ? -6.440 14.381 -0.874 1.00 95.44 92 LEU A C 1
ATOM 738 O O . LEU A 1 92 ? -5.427 14.134 -0.230 1.00 95.44 92 LEU A O 1
ATOM 742 N N . LYS A 1 93 ? -6.466 15.301 -1.849 1.00 90.56 93 LYS A N 1
ATOM 743 C CA . LYS A 1 93 ? -5.296 16.107 -2.216 1.00 90.56 93 LYS A CA 1
ATOM 744 C C . LYS A 1 93 ? -4.763 16.858 -0.999 1.00 90.56 93 LYS A C 1
ATOM 746 O O . LYS A 1 93 ? -3.571 16.773 -0.745 1.00 90.56 93 LYS A O 1
ATOM 751 N N . LEU A 1 94 ? -5.609 17.534 -0.222 1.00 88.88 94 LEU A N 1
ATOM 752 C CA . LEU A 1 94 ? -5.190 18.237 0.995 1.00 88.88 94 LEU A CA 1
ATOM 753 C C . LEU A 1 94 ? -4.549 17.287 2.018 1.00 88.88 94 LEU A C 1
ATOM 755 O O . LEU A 1 94 ? -3.473 17.586 2.528 1.00 88.88 94 LEU A O 1
ATOM 759 N N . ALA A 1 95 ? -5.154 16.121 2.253 1.00 93.75 95 ALA A N 1
ATOM 760 C CA . ALA A 1 95 ? -4.601 15.117 3.156 1.00 93.75 95 ALA A CA 1
ATOM 761 C C . ALA A 1 95 ? -3.235 14.592 2.692 1.00 93.75 95 ALA A C 1
ATOM 763 O O . ALA A 1 95 ? -2.350 14.422 3.524 1.00 93.75 95 ALA A O 1
ATOM 764 N N . LEU A 1 96 ? -3.023 14.413 1.381 1.00 91.00 96 LEU A N 1
ATOM 765 C CA . LEU A 1 96 ? -1.713 14.039 0.841 1.00 91.00 96 LEU A CA 1
ATOM 766 C C . LEU A 1 96 ? -0.635 15.069 1.193 1.00 91.00 96 LEU A C 1
ATOM 768 O O . LEU A 1 96 ? 0.451 14.651 1.565 1.00 91.00 96 LEU A O 1
ATOM 772 N N . HIS A 1 97 ? -0.918 16.379 1.156 1.00 84.19 97 HIS A N 1
ATOM 773 C CA . HIS A 1 97 ? 0.073 17.408 1.533 1.00 84.19 97 HIS A CA 1
ATOM 774 C C . HIS A 1 97 ? 0.490 17.317 3.008 1.00 84.19 97 HIS A C 1
ATOM 776 O O . HIS A 1 97 ? 1.612 17.682 3.350 1.00 84.19 97 HIS A O 1
ATOM 782 N N . GLY A 1 98 ? -0.389 16.814 3.882 1.00 81.69 98 GLY A N 1
ATOM 783 C CA . GLY A 1 98 ? -0.061 16.526 5.283 1.00 81.69 98 GLY A CA 1
ATOM 784 C C . GLY A 1 98 ? 0.756 15.239 5.482 1.00 81.69 98 GLY A C 1
ATOM 785 O O . GLY A 1 98 ? 1.153 14.917 6.604 1.00 81.69 98 GLY A O 1
ATOM 786 N N . GLY A 1 99 ? 1.030 14.506 4.402 1.00 87.50 99 GLY A N 1
ATOM 787 C CA . GLY A 1 99 ? 1.787 13.262 4.390 1.00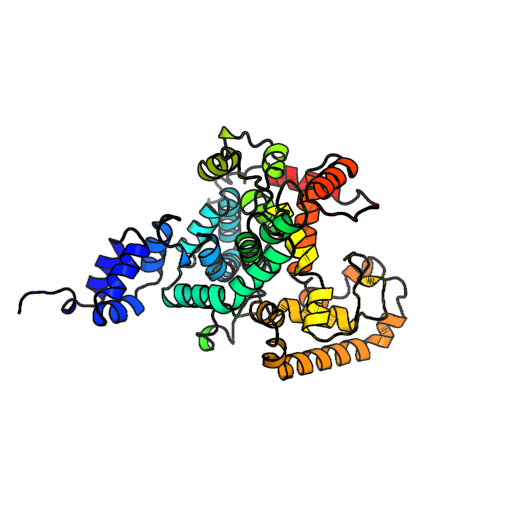 87.50 99 GLY A CA 1
ATOM 788 C C . GLY A 1 99 ? 0.972 12.042 4.815 1.00 87.50 99 GLY A C 1
ATOM 789 O O . GLY A 1 99 ? -0.256 12.079 4.935 1.00 87.50 99 GLY A O 1
ATOM 790 N N . ILE A 1 100 ? 1.671 10.929 5.066 1.00 90.62 100 ILE A N 1
ATOM 791 C CA . ILE A 1 100 ? 1.032 9.623 5.299 1.00 90.62 100 ILE A CA 1
ATOM 792 C C . ILE A 1 100 ? 0.072 9.620 6.498 1.00 90.62 100 ILE A C 1
ATOM 794 O O . ILE A 1 100 ? -0.919 8.894 6.509 1.00 90.62 100 ILE A O 1
ATOM 798 N N . TRP A 1 101 ? 0.334 10.455 7.505 1.00 89.44 101 TRP A N 1
ATOM 799 C CA . TRP A 1 101 ? -0.500 10.552 8.699 1.00 89.44 101 TRP A CA 1
ATOM 800 C C . TRP A 1 101 ? -1.828 11.237 8.429 1.00 89.44 101 TRP A C 1
ATOM 802 O O . TRP A 1 101 ? -2.862 10.680 8.775 1.00 89.44 101 TRP A O 1
ATOM 812 N N . SER A 1 102 ? -1.817 12.394 7.769 1.00 91.12 102 SER A N 1
ATOM 813 C CA . SER A 1 102 ? -3.056 13.071 7.382 1.00 91.12 102 SER A CA 1
ATOM 814 C C . SER A 1 102 ? -3.864 12.230 6.395 1.00 91.12 102 SER A C 1
ATOM 816 O O . SER A 1 102 ? -5.092 12.188 6.477 1.00 91.12 102 SER A O 1
ATOM 818 N N . LEU A 1 103 ? -3.188 11.491 5.508 1.00 95.25 103 LEU A N 1
ATOM 819 C CA . LEU A 1 103 ? -3.833 10.503 4.646 1.00 95.25 103 LEU A CA 1
ATOM 820 C C . LEU A 1 103 ? -4.501 9.377 5.455 1.00 95.25 103 LEU A C 1
ATOM 822 O O . LEU A 1 103 ? -5.643 9.011 5.177 1.00 95.25 103 LEU A O 1
ATOM 826 N N . PHE A 1 104 ? -3.818 8.852 6.470 1.00 94.06 104 PHE A N 1
ATOM 827 C CA . PHE A 1 104 ? -4.357 7.839 7.374 1.00 94.06 104 PHE A CA 1
ATOM 828 C C . PHE A 1 104 ? -5.528 8.354 8.220 1.00 94.06 104 PHE A C 1
ATOM 830 O O . PHE A 1 104 ? -6.543 7.670 8.323 1.00 94.06 104 PHE A O 1
ATOM 837 N N . GLU A 1 105 ? -5.439 9.560 8.780 1.00 92.56 105 GLU A N 1
ATOM 838 C CA . GLU A 1 105 ? -6.530 10.192 9.531 1.00 92.56 105 GLU A CA 1
ATOM 839 C C . GLU A 1 105 ? -7.777 10.350 8.658 1.00 92.56 105 GLU A C 1
ATOM 841 O O . GLU A 1 105 ? -8.875 9.966 9.070 1.00 92.56 105 GLU A O 1
ATOM 846 N N . LEU A 1 106 ? -7.599 10.821 7.417 1.00 95.81 106 LEU A N 1
ATOM 847 C CA . LEU A 1 106 ? -8.681 10.896 6.440 1.00 95.81 106 LEU A CA 1
ATOM 848 C C . LEU A 1 106 ? -9.268 9.505 6.153 1.00 95.81 106 LEU A C 1
ATOM 850 O O . LEU A 1 106 ? -10.491 9.358 6.091 1.00 95.81 106 LEU A O 1
ATOM 854 N N . ALA A 1 107 ? -8.424 8.478 6.008 1.00 95.25 107 ALA A N 1
ATOM 855 C CA . ALA A 1 107 ? -8.872 7.103 5.804 1.00 95.25 107 ALA A CA 1
ATOM 856 C C . ALA A 1 107 ? -9.739 6.616 6.974 1.00 95.25 107 ALA A C 1
ATOM 858 O O . ALA A 1 107 ? -10.858 6.153 6.765 1.00 95.25 107 ALA A O 1
ATOM 859 N N . MET A 1 108 ? -9.272 6.785 8.211 1.00 94.12 108 MET A N 1
ATOM 860 C CA . MET A 1 108 ? -10.013 6.362 9.402 1.00 94.12 108 MET A CA 1
ATOM 861 C C . MET A 1 108 ? -11.326 7.136 9.581 1.00 94.12 108 MET A C 1
ATOM 863 O O . MET A 1 108 ? -12.318 6.568 10.042 1.00 94.12 108 MET A O 1
ATOM 867 N N . GLU A 1 109 ? -11.368 8.412 9.184 1.00 94.62 109 GLU A N 1
ATOM 868 C CA . GLU A 1 109 ? -12.572 9.242 9.261 1.00 94.62 109 GLU A CA 1
ATOM 869 C C . GLU A 1 109 ? -13.620 8.855 8.202 1.00 94.62 109 GLU A C 1
ATOM 871 O O . GLU A 1 109 ? -14.812 8.723 8.502 1.00 94.62 109 GLU A O 1
ATOM 876 N N . LYS A 1 110 ? -13.197 8.706 6.940 1.00 95.38 110 LYS A N 1
ATOM 877 C CA . LYS A 1 110 ? -14.112 8.558 5.796 1.00 95.38 110 LYS A CA 1
ATOM 878 C C . LYS A 1 110 ? -14.429 7.107 5.466 1.00 95.38 110 LYS A C 1
ATOM 880 O O . LYS A 1 110 ? -15.532 6.824 4.997 1.00 95.38 110 LYS A O 1
ATOM 885 N N . VAL A 1 111 ? -13.489 6.199 5.715 1.00 93.62 111 VAL A N 1
ATOM 886 C CA . VAL A 1 111 ? -13.584 4.773 5.379 1.00 93.62 111 VAL A CA 1
ATOM 887 C C . VAL A 1 111 ? -13.157 3.900 6.563 1.00 93.62 111 VAL A C 1
ATOM 889 O O . VAL A 1 111 ? -12.168 3.171 6.488 1.00 93.62 111 VAL A O 1
ATOM 892 N N . PRO A 1 112 ? -13.927 3.936 7.667 1.00 90.31 112 PRO A N 1
ATOM 893 C CA . PRO A 1 112 ? -13.535 3.305 8.917 1.00 90.31 112 PRO A CA 1
ATOM 894 C C . PRO A 1 112 ? -13.307 1.795 8.767 1.00 90.31 112 PRO A C 1
ATOM 896 O O . PRO A 1 112 ? -14.054 1.083 8.076 1.00 90.31 112 PRO A O 1
ATOM 899 N N . ILE A 1 113 ? -12.283 1.306 9.461 1.00 89.94 113 ILE A N 1
ATOM 900 C CA . ILE A 1 113 ? -11.876 -0.094 9.498 1.00 89.94 113 ILE A CA 1
ATOM 901 C C . ILE A 1 113 ? -12.504 -0.851 10.674 1.00 89.94 113 ILE A C 1
ATOM 903 O O . ILE A 1 113 ? -12.786 -0.277 11.728 1.00 89.94 113 ILE A O 1
ATOM 907 N N . GLY A 1 114 ? -12.756 -2.144 10.476 1.00 89.56 114 GLY A N 1
ATOM 908 C CA . GLY A 1 114 ? -13.240 -3.066 11.507 1.00 89.56 114 GLY A CA 1
ATOM 909 C C . GLY A 1 114 ? -12.149 -3.969 12.091 1.00 89.56 114 GLY A C 1
ATOM 910 O O . GLY A 1 114 ? -11.040 -4.058 11.569 1.00 89.56 114 GLY A O 1
ATOM 911 N N . LEU A 1 115 ? -12.475 -4.680 13.177 1.00 88.38 115 LEU A N 1
ATOM 912 C CA . LEU A 1 115 ? -11.579 -5.682 13.776 1.00 88.38 115 LEU A CA 1
ATOM 913 C C . LEU A 1 115 ? -11.328 -6.881 12.853 1.00 88.38 115 LEU A C 1
ATOM 915 O O . LEU A 1 115 ? -10.261 -7.487 12.912 1.00 88.38 115 LEU A O 1
ATOM 919 N N . ASP A 1 116 ? -12.309 -7.238 12.029 1.00 87.94 116 ASP A N 1
ATOM 920 C CA . ASP A 1 116 ? -12.189 -8.259 10.992 1.00 87.94 116 ASP A CA 1
ATOM 921 C C . ASP A 1 116 ? -11.096 -7.892 9.986 1.00 87.94 116 ASP A C 1
ATOM 923 O O . ASP A 1 116 ? -10.186 -8.685 9.755 1.00 87.94 116 ASP A O 1
ATOM 927 N N . GLU A 1 117 ? -11.124 -6.657 9.491 1.00 87.31 117 GLU A N 1
ATOM 928 C CA . GLU A 1 117 ? -10.144 -6.142 8.532 1.00 87.31 117 GLU A CA 1
ATOM 929 C C . GLU A 1 117 ? -8.746 -6.024 9.143 1.00 87.31 117 GLU A C 1
ATOM 931 O O . GLU A 1 117 ? -7.772 -6.395 8.496 1.00 87.31 117 GLU A O 1
ATOM 936 N N . ILE A 1 118 ? -8.632 -5.586 10.404 1.00 88.75 118 ILE A N 1
ATOM 937 C CA . ILE A 1 118 ? -7.342 -5.531 11.116 1.00 88.75 118 ILE A CA 1
ATOM 938 C C . ILE A 1 118 ? -6.727 -6.933 11.247 1.00 88.75 118 ILE A C 1
ATOM 940 O O . ILE A 1 118 ? -5.532 -7.122 11.030 1.00 88.75 118 ILE A O 1
ATOM 944 N N . ARG A 1 119 ? -7.531 -7.947 11.591 1.00 87.94 119 ARG A N 1
ATOM 945 C CA . ARG A 1 119 ? -7.037 -9.332 11.683 1.00 87.94 119 ARG A CA 1
ATOM 946 C C . ARG A 1 119 ? -6.648 -9.882 10.321 1.00 87.94 119 ARG A C 1
ATOM 948 O O . ARG A 1 119 ? -5.726 -10.685 10.228 1.00 87.94 119 ARG A O 1
ATOM 955 N N . GLU A 1 120 ? -7.380 -9.502 9.288 1.00 87.00 120 GLU A N 1
ATOM 956 C CA . GLU A 1 120 ? -7.154 -9.972 7.933 1.00 87.00 120 GLU A CA 1
ATOM 957 C C . GLU A 1 120 ? -5.884 -9.388 7.323 1.00 87.00 120 GLU A C 1
ATOM 959 O O . GLU A 1 120 ? -5.051 -10.152 6.836 1.00 87.00 120 GLU A O 1
ATOM 964 N N . ILE A 1 121 ? -5.677 -8.074 7.447 1.00 89.31 121 ILE A N 1
ATOM 965 C CA . ILE A 1 121 ? -4.427 -7.444 7.021 1.00 89.31 121 ILE A CA 1
ATOM 966 C C . ILE A 1 121 ? -3.238 -7.964 7.833 1.00 89.31 121 ILE A C 1
ATOM 968 O O . ILE A 1 121 ? -2.166 -8.171 7.273 1.00 89.31 121 ILE A O 1
ATOM 972 N N . TRP A 1 122 ? -3.425 -8.260 9.126 1.00 89.19 122 TRP A N 1
ATOM 973 C CA . TRP A 1 122 ? -2.379 -8.882 9.939 1.00 89.19 122 TRP A CA 1
ATOM 974 C C . TRP A 1 122 ? -2.028 -10.293 9.446 1.00 89.19 122 TRP A C 1
ATOM 976 O O . TRP A 1 122 ? -0.859 -10.586 9.233 1.00 89.19 122 TRP A O 1
ATOM 986 N N . ARG A 1 123 ? -3.019 -11.153 9.170 1.00 90.12 123 ARG A N 1
ATOM 987 C CA . ARG A 1 123 ? -2.754 -12.480 8.580 1.00 90.12 123 ARG A CA 1
ATOM 988 C C . ARG A 1 123 ? -2.054 -12.369 7.235 1.00 90.12 123 ARG A C 1
ATOM 990 O O . ARG A 1 123 ? -1.128 -13.118 6.969 1.00 90.12 123 ARG A O 1
ATOM 997 N N . TRP A 1 124 ? -2.482 -11.432 6.393 1.00 88.94 124 TRP A N 1
ATOM 998 C CA . TRP A 1 124 ? -1.839 -11.210 5.105 1.00 88.94 124 TRP A CA 1
ATOM 999 C C . TRP A 1 124 ? -0.395 -10.726 5.252 1.00 88.94 124 TRP A C 1
ATOM 1001 O O . TRP A 1 124 ? 0.473 -11.165 4.498 1.00 88.94 124 TRP A O 1
ATOM 1011 N N . LYS A 1 125 ? -0.123 -9.877 6.249 1.00 90.62 125 LYS A N 1
ATOM 1012 C CA . LYS A 1 125 ? 1.240 -9.484 6.596 1.00 90.62 125 LYS A CA 1
ATOM 1013 C C . LYS A 1 125 ? 2.094 -10.714 6.902 1.00 90.62 125 LYS A C 1
ATOM 1015 O O . LYS A 1 125 ? 3.095 -10.907 6.229 1.00 90.62 125 LYS A O 1
ATOM 1020 N N . GLU A 1 126 ? 1.672 -11.556 7.838 1.00 91.75 126 GLU A N 1
ATOM 1021 C CA . GLU A 1 126 ? 2.430 -12.746 8.258 1.00 91.75 126 GLU A CA 1
ATOM 1022 C C . GLU A 1 126 ? 2.579 -13.773 7.118 1.00 91.75 126 GLU A C 1
ATOM 1024 O O . GLU A 1 126 ? 3.660 -14.302 6.864 1.00 91.75 126 GLU A O 1
ATOM 1029 N N . ASP A 1 127 ? 1.493 -14.047 6.389 1.00 90.81 127 ASP A N 1
ATOM 1030 C CA . ASP A 1 127 ? 1.444 -15.133 5.406 1.00 90.81 127 ASP A CA 1
ATOM 1031 C C . ASP A 1 127 ? 2.049 -14.762 4.046 1.00 90.81 127 ASP A C 1
ATOM 1033 O O . ASP A 1 127 ? 2.336 -15.668 3.250 1.00 90.81 127 ASP A O 1
ATOM 1037 N N . VAL A 1 128 ? 2.148 -13.465 3.728 1.00 90.19 128 VAL A N 1
ATOM 1038 C CA . VAL A 1 128 ? 2.542 -12.973 2.398 1.00 90.19 128 VAL A CA 1
ATOM 1039 C C . VAL A 1 128 ? 3.585 -11.869 2.464 1.00 90.19 128 VAL A C 1
ATOM 1041 O O . VAL A 1 128 ? 4.642 -12.020 1.856 1.00 90.19 128 VAL A O 1
ATOM 1044 N N . LEU A 1 129 ? 3.319 -10.775 3.182 1.00 90.56 129 LEU A N 1
ATOM 1045 C CA . LEU A 1 129 ? 4.224 -9.622 3.155 1.00 90.56 129 LEU A CA 1
ATOM 1046 C C . LEU A 1 129 ? 5.553 -9.905 3.854 1.00 90.56 129 LEU A C 1
ATOM 1048 O O . LEU A 1 129 ? 6.579 -9.455 3.368 1.00 90.56 129 LEU A O 1
ATOM 1052 N N . GLU A 1 130 ? 5.564 -10.635 4.968 1.00 91.88 130 GLU A N 1
ATOM 1053 C CA . GLU A 1 130 ? 6.784 -10.933 5.723 1.00 91.88 130 GLU A CA 1
ATOM 1054 C C . GLU A 1 130 ? 7.763 -11.843 4.971 1.00 91.88 130 GLU A C 1
ATOM 1056 O O . GLU A 1 130 ? 8.949 -11.512 4.943 1.00 91.88 130 GLU A O 1
ATOM 1061 N N . PRO A 1 131 ? 7.330 -12.944 4.323 1.00 93.12 131 PRO A N 1
ATOM 1062 C CA . PRO A 1 131 ? 8.215 -13.705 3.448 1.00 93.12 131 PRO A CA 1
ATOM 1063 C C . PRO A 1 131 ? 8.825 -12.842 2.336 1.00 93.12 131 PRO A C 1
ATOM 1065 O O . PRO A 1 131 ? 10.037 -12.842 2.176 1.00 93.12 131 PRO A O 1
ATOM 1068 N N . ILE A 1 132 ? 8.010 -12.031 1.654 1.00 90.69 132 ILE A N 1
ATOM 1069 C CA . ILE A 1 132 ? 8.486 -11.124 0.597 1.00 90.69 132 ILE A CA 1
ATOM 1070 C C . ILE A 1 132 ? 9.448 -10.076 1.155 1.00 90.69 132 ILE A C 1
ATOM 1072 O O . ILE A 1 132 ? 10.461 -9.764 0.545 1.00 90.69 132 ILE A O 1
ATOM 1076 N N . THR A 1 133 ? 9.145 -9.538 2.334 1.00 91.38 133 THR A N 1
ATOM 1077 C CA . THR A 1 133 ? 10.003 -8.577 3.032 1.00 91.38 133 THR A CA 1
ATOM 1078 C C . THR A 1 133 ? 11.369 -9.183 3.327 1.00 91.38 133 THR A C 1
ATOM 1080 O O . THR A 1 133 ? 12.366 -8.483 3.204 1.00 91.38 133 THR A O 1
ATOM 1083 N N . ARG A 1 134 ? 11.427 -10.467 3.705 1.00 92.25 134 ARG A N 1
ATOM 1084 C CA . ARG A 1 134 ? 12.690 -11.170 3.941 1.00 92.25 134 ARG A CA 1
ATOM 1085 C C . ARG A 1 134 ? 13.484 -11.330 2.653 1.00 92.25 134 ARG A C 1
ATOM 1087 O O . ARG A 1 134 ? 14.666 -11.013 2.654 1.00 92.25 134 ARG A O 1
ATOM 1094 N N . ASP A 1 135 ? 12.839 -11.762 1.574 1.00 89.88 135 ASP A N 1
ATOM 1095 C CA . ASP A 1 135 ? 13.520 -11.891 0.287 1.00 89.88 135 ASP A CA 1
ATOM 1096 C C . ASP A 1 135 ? 14.044 -10.519 -0.188 1.00 89.88 135 ASP A C 1
ATOM 1098 O O . ASP A 1 135 ? 15.177 -10.395 -0.644 1.00 89.88 135 ASP A O 1
ATOM 1102 N N . LEU A 1 136 ? 13.251 -9.458 -0.002 1.00 87.81 136 LEU A N 1
ATOM 1103 C CA . LEU A 1 136 ? 13.646 -8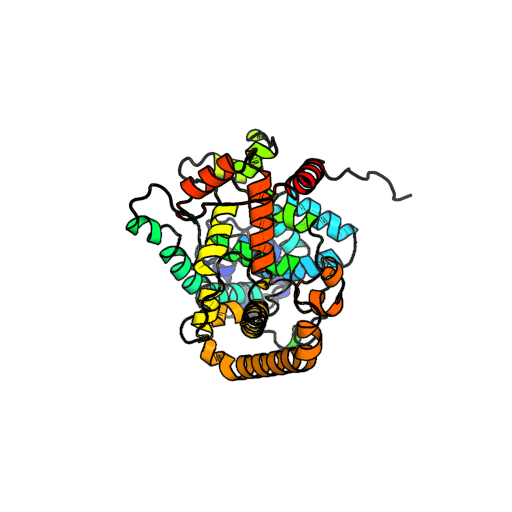.084 -0.306 1.00 87.81 136 LEU A CA 1
ATOM 1104 C C . LEU A 1 136 ? 14.833 -7.616 0.552 1.00 87.81 136 LEU A C 1
ATOM 1106 O O . LEU A 1 136 ? 15.734 -6.948 0.048 1.00 87.81 136 LEU A O 1
ATOM 1110 N N . ASP A 1 137 ? 14.849 -7.969 1.839 1.00 89.56 137 ASP A N 1
ATOM 1111 C CA . ASP A 1 137 ? 15.949 -7.664 2.760 1.00 89.56 137 ASP A CA 1
ATOM 1112 C C . ASP A 1 137 ? 17.251 -8.375 2.352 1.00 89.56 137 ASP A C 1
ATOM 1114 O O . ASP A 1 137 ? 18.325 -7.769 2.340 1.00 89.56 137 ASP A O 1
ATOM 1118 N N . GLU A 1 138 ? 17.148 -9.633 1.918 1.00 88.81 138 GLU A N 1
ATOM 1119 C CA . GLU A 1 138 ? 18.266 -10.416 1.382 1.00 88.81 138 GLU A CA 1
ATOM 1120 C C . GLU A 1 138 ? 18.791 -9.867 0.045 1.00 88.81 138 GLU A C 1
ATOM 1122 O O . GLU A 1 138 ? 19.990 -9.967 -0.221 1.00 88.81 138 GLU A O 1
ATOM 1127 N N . CYS A 1 139 ? 17.929 -9.269 -0.786 1.00 83.06 139 CYS A N 1
ATOM 1128 C CA . CYS A 1 139 ? 18.315 -8.693 -2.076 1.00 83.06 139 CYS A CA 1
ATOM 1129 C C . CYS A 1 139 ? 18.899 -7.279 -1.969 1.00 83.06 139 CYS A C 1
ATOM 1131 O O . CYS A 1 139 ? 19.901 -6.981 -2.616 1.00 83.06 139 CYS A O 1
ATOM 1133 N N . CYS A 1 140 ? 18.264 -6.389 -1.203 1.00 82.38 140 CYS A N 1
ATOM 1134 C CA . CYS A 1 140 ? 18.616 -4.966 -1.188 1.00 82.38 140 CYS A CA 1
ATOM 1135 C C . CYS A 1 140 ? 18.481 -4.276 0.178 1.00 82.38 140 CYS A C 1
ATOM 1137 O O . CYS A 1 140 ? 18.675 -3.061 0.259 1.00 82.38 140 CYS A O 1
ATOM 1139 N N . GLY A 1 141 ? 18.138 -5.002 1.244 1.00 85.44 141 GLY A N 1
ATOM 1140 C CA . GLY A 1 141 ? 17.997 -4.434 2.585 1.00 85.44 141 GLY A CA 1
ATOM 1141 C C . GLY A 1 141 ? 19.258 -4.520 3.451 1.00 85.44 141 GLY A C 1
ATOM 1142 O O . GLY A 1 141 ? 20.357 -4.802 2.957 1.00 85.44 141 GLY A O 1
ATOM 1143 N N . PRO A 1 142 ? 19.123 -4.250 4.763 1.00 84.75 142 PRO A N 1
ATOM 1144 C CA . PRO A 1 142 ? 20.205 -4.396 5.732 1.00 84.75 142 PRO A CA 1
ATOM 1145 C C . PRO A 1 142 ? 20.918 -5.755 5.705 1.00 84.75 142 PRO A C 1
ATOM 1147 O O . PRO A 1 142 ? 22.117 -5.811 5.989 1.00 84.75 142 PRO A O 1
ATOM 1150 N N . GLU A 1 143 ? 20.233 -6.859 5.388 1.00 84.50 143 GLU A N 1
ATOM 1151 C CA . GLU A 1 143 ? 20.887 -8.172 5.315 1.00 84.50 143 GLU A CA 1
ATOM 1152 C C . GLU A 1 143 ? 21.797 -8.300 4.085 1.00 84.50 143 GLU A C 1
ATOM 1154 O O . GLU A 1 143 ? 22.934 -8.762 4.220 1.00 84.50 143 GLU A O 1
ATOM 1159 N N . ALA A 1 144 ? 21.359 -7.816 2.917 1.00 82.19 144 ALA A N 1
ATOM 1160 C CA . ALA A 1 144 ? 22.195 -7.727 1.717 1.00 82.19 144 ALA A CA 1
ATOM 1161 C C . ALA A 1 144 ? 23.473 -6.906 1.979 1.00 82.19 144 ALA A C 1
ATOM 1163 O O . ALA A 1 144 ? 24.582 -7.300 1.604 1.00 82.19 144 ALA A O 1
ATOM 1164 N N . GLN A 1 145 ? 23.341 -5.792 2.705 1.00 76.81 145 GLN A N 1
ATOM 1165 C CA . GLN A 1 145 ? 24.459 -4.905 3.033 1.00 76.81 145 GLN A CA 1
ATOM 1166 C C . GLN A 1 145 ? 25.546 -5.602 3.863 1.00 76.81 145 GLN A C 1
ATOM 1168 O O . GLN A 1 145 ? 26.738 -5.435 3.588 1.00 76.81 145 GLN A O 1
ATOM 1173 N N . LYS A 1 146 ? 25.166 -6.431 4.848 1.00 78.31 146 LYS A N 1
ATOM 1174 C CA . LYS A 1 146 ? 26.133 -7.192 5.667 1.00 78.31 146 LYS A CA 1
ATOM 1175 C C . LYS A 1 146 ? 27.063 -8.059 4.816 1.00 78.31 146 LYS A C 1
ATOM 1177 O O . LYS A 1 146 ? 28.161 -8.387 5.265 1.00 78.31 146 LYS A O 1
ATOM 1182 N N . GLN A 1 147 ? 26.634 -8.426 3.609 1.00 72.25 147 GLN A N 1
ATOM 1183 C CA . GLN A 1 147 ? 27.403 -9.242 2.675 1.00 72.25 147 GLN A CA 1
ATOM 1184 C C . GLN A 1 147 ? 28.305 -8.404 1.751 1.00 72.25 147 GLN A C 1
ATOM 1186 O O . GLN A 1 147 ? 29.362 -8.890 1.349 1.00 72.25 147 GLN A O 1
ATOM 1191 N N . LEU A 1 148 ? 27.925 -7.158 1.439 1.00 67.31 148 LEU A N 1
ATOM 1192 C CA . LEU A 1 148 ? 28.561 -6.325 0.407 1.00 67.31 148 LEU A CA 1
ATOM 1193 C C . LEU A 1 148 ? 29.675 -5.380 0.904 1.00 67.31 148 LEU A C 1
ATOM 1195 O O . LEU A 1 148 ? 30.348 -4.777 0.074 1.00 67.31 148 LEU A O 1
ATOM 1199 N N . LEU A 1 149 ? 29.934 -5.290 2.219 1.00 63.81 149 LEU A N 1
ATOM 1200 C CA . LEU A 1 149 ? 30.935 -4.379 2.827 1.00 63.81 149 LEU A CA 1
ATOM 1201 C C . LEU A 1 149 ? 30.728 -2.882 2.496 1.00 63.81 149 LEU A C 1
ATOM 1203 O O . LEU A 1 149 ? 31.652 -2.095 2.693 1.00 63.81 149 LEU A O 1
ATOM 1207 N N . ASP A 1 150 ? 29.548 -2.495 2.009 1.00 61.97 150 ASP A N 1
ATOM 1208 C CA . ASP A 1 150 ? 29.217 -1.110 1.658 1.00 61.97 150 ASP A CA 1
ATOM 1209 C C . ASP A 1 150 ? 28.538 -0.378 2.830 1.00 61.97 150 ASP A C 1
ATOM 1211 O O . ASP A 1 150 ? 27.909 -1.004 3.689 1.00 61.97 150 ASP A O 1
ATOM 1215 N N . ASP A 1 151 ? 28.676 0.947 2.897 1.00 63.34 151 ASP A N 1
ATOM 1216 C CA . ASP A 1 151 ? 28.437 1.721 4.128 1.00 63.34 151 ASP A CA 1
ATOM 1217 C C . ASP A 1 151 ? 26.954 2.059 4.410 1.00 63.34 151 ASP A C 1
ATOM 1219 O O . ASP A 1 151 ? 26.639 2.566 5.490 1.00 63.34 151 ASP A O 1
ATOM 1223 N N . SER A 1 152 ? 26.001 1.770 3.514 1.00 61.84 152 SER A N 1
ATOM 1224 C CA . SER A 1 152 ? 24.560 1.969 3.794 1.00 61.84 152 SER A CA 1
ATOM 1225 C C . SER A 1 152 ? 23.668 0.950 3.071 1.00 61.84 152 SER A C 1
ATOM 1227 O O . SER A 1 152 ? 24.007 0.566 1.948 1.00 61.84 152 SER A O 1
ATOM 1229 N N . PRO A 1 153 ? 22.549 0.492 3.677 1.00 62.47 153 PRO A N 1
ATOM 1230 C CA . PRO A 1 153 ? 21.576 -0.326 2.965 1.00 62.47 153 PRO A CA 1
ATOM 1231 C C . PRO A 1 153 ? 21.004 0.463 1.790 1.00 62.47 153 PRO A C 1
ATOM 1233 O O . PRO A 1 153 ? 20.859 1.684 1.844 1.00 62.47 153 PRO A O 1
ATOM 1236 N N . ILE A 1 154 ? 20.659 -0.247 0.720 1.00 69.94 154 ILE A N 1
ATOM 1237 C CA . ILE A 1 154 ? 19.991 0.375 -0.423 1.00 69.94 154 ILE A CA 1
ATOM 1238 C C . ILE A 1 154 ? 18.506 0.609 -0.091 1.00 69.94 154 ILE A C 1
ATOM 1240 O O . ILE A 1 154 ? 17.920 1.622 -0.468 1.00 69.94 154 ILE A O 1
ATOM 1244 N N . CYS A 1 155 ? 17.905 -0.327 0.648 1.00 78.88 155 CYS A N 1
ATOM 1245 C CA . CYS A 1 155 ? 16.537 -0.277 1.141 1.00 78.88 155 CYS A CA 1
ATOM 1246 C C . CYS A 1 155 ? 16.523 -0.386 2.673 1.00 78.88 155 CYS A C 1
ATOM 1248 O O . CYS A 1 155 ? 16.508 -1.487 3.214 1.00 78.88 155 CYS A O 1
ATOM 1250 N N . ASP A 1 156 ? 16.504 0.740 3.389 1.00 77.56 156 ASP A N 1
ATOM 1251 C CA . ASP A 1 156 ? 16.611 0.748 4.862 1.00 77.56 156 ASP A CA 1
ATOM 1252 C C . ASP A 1 156 ? 15.435 0.042 5.554 1.00 77.56 156 ASP A C 1
ATOM 1254 O O . ASP A 1 156 ? 15.579 -0.546 6.627 1.00 77.56 156 ASP A O 1
ATOM 1258 N N . THR A 1 157 ? 14.250 0.094 4.937 1.00 84.38 157 THR A N 1
ATOM 1259 C CA . THR A 1 157 ? 13.022 -0.502 5.477 1.00 84.38 157 THR A CA 1
ATOM 1260 C C . THR A 1 157 ? 12.249 -1.271 4.393 1.00 84.38 157 THR A C 1
ATOM 1262 O O . THR A 1 157 ? 11.264 -0.771 3.833 1.00 84.38 157 THR A O 1
ATOM 1265 N N . PRO A 1 158 ? 12.643 -2.526 4.094 1.00 88.25 158 PRO A N 1
ATOM 1266 C CA . PRO A 1 158 ? 11.999 -3.351 3.064 1.00 88.25 158 PRO A CA 1
ATOM 1267 C C . PRO A 1 158 ? 10.483 -3.486 3.266 1.00 88.25 158 PRO A C 1
ATOM 1269 O O . PRO A 1 158 ? 9.693 -3.307 2.338 1.00 88.25 158 PRO A O 1
ATOM 1272 N N . GLN A 1 159 ? 10.058 -3.690 4.515 1.00 89.19 159 GLN A N 1
ATOM 1273 C CA . GLN A 1 159 ? 8.647 -3.852 4.861 1.00 89.19 159 GLN A CA 1
ATOM 1274 C C . GLN A 1 159 ? 7.818 -2.589 4.586 1.00 89.19 159 GLN A C 1
ATOM 1276 O O . GLN A 1 159 ? 6.681 -2.666 4.113 1.00 89.19 159 GLN A O 1
ATOM 1281 N N . LEU A 1 160 ? 8.377 -1.418 4.900 1.00 89.19 160 LEU A N 1
ATOM 1282 C CA . LEU A 1 160 ? 7.725 -0.135 4.665 1.00 89.19 160 LEU A CA 1
ATOM 1283 C C . LEU A 1 160 ? 7.617 0.146 3.167 1.00 89.19 160 LEU A C 1
ATOM 1285 O O . LEU A 1 160 ? 6.544 0.525 2.703 1.00 89.19 160 LEU A O 1
ATOM 1289 N N . SER A 1 161 ? 8.685 -0.118 2.413 1.00 89.38 161 SER A N 1
ATOM 1290 C CA . SER A 1 161 ? 8.702 0.015 0.952 1.00 89.38 161 SER A CA 1
ATOM 1291 C C . SER A 1 161 ? 7.611 -0.837 0.301 1.00 89.38 161 SER A C 1
ATOM 1293 O O . SER A 1 161 ? 6.840 -0.339 -0.522 1.00 89.38 161 SER A O 1
ATOM 1295 N N . LEU A 1 162 ? 7.471 -2.092 0.740 1.00 89.81 162 LEU A N 1
ATOM 1296 C CA . LEU A 1 162 ? 6.424 -2.992 0.263 1.00 89.81 162 LEU A CA 1
ATOM 1297 C C . LEU A 1 162 ? 5.020 -2.466 0.597 1.00 89.81 162 LEU A C 1
ATOM 1299 O O . LEU A 1 162 ? 4.137 -2.478 -0.256 1.00 89.81 162 LEU A O 1
ATOM 1303 N N . LEU A 1 163 ? 4.795 -1.960 1.812 1.00 91.44 163 LEU A N 1
ATOM 1304 C CA . LEU A 1 163 ? 3.490 -1.415 2.200 1.00 91.44 163 LEU A CA 1
ATOM 1305 C C . LEU A 1 163 ? 3.138 -0.113 1.484 1.00 91.44 163 LEU A C 1
ATOM 1307 O O . LEU A 1 163 ? 1.984 0.070 1.105 1.00 91.44 163 LEU A O 1
ATOM 1311 N N . LEU A 1 164 ? 4.101 0.783 1.273 1.00 91.94 164 LEU A N 1
ATOM 1312 C CA . LEU A 1 164 ? 3.896 2.005 0.494 1.00 91.94 164 LEU A CA 1
ATOM 1313 C C . LEU A 1 164 ? 3.549 1.686 -0.956 1.00 91.94 164 LEU A C 1
ATOM 1315 O O . LEU A 1 164 ? 2.677 2.338 -1.532 1.00 91.94 164 LEU A O 1
ATOM 1319 N N . TRP A 1 165 ? 4.155 0.640 -1.513 1.00 88.38 165 TRP A N 1
ATOM 1320 C CA . TRP A 1 165 ? 3.762 0.121 -2.812 1.00 88.38 165 TRP A CA 1
ATOM 1321 C C . TRP A 1 165 ? 2.323 -0.423 -2.809 1.00 88.38 165 TRP A C 1
ATOM 1323 O O . TRP A 1 165 ? 1.538 -0.059 -3.687 1.00 88.38 165 TRP A O 1
ATOM 1333 N N . VAL A 1 166 ? 1.930 -1.215 -1.802 1.00 89.50 166 VAL A N 1
ATOM 1334 C CA . VAL A 1 166 ? 0.538 -1.689 -1.666 1.00 89.50 166 VAL A CA 1
ATOM 1335 C C . VAL A 1 166 ? -0.439 -0.515 -1.586 1.00 89.50 166 VAL A C 1
ATOM 1337 O O . VAL A 1 166 ? -1.442 -0.501 -2.297 1.00 89.50 166 VAL A O 1
ATOM 1340 N N . ILE A 1 167 ? -0.136 0.492 -0.763 1.00 92.25 167 ILE A N 1
ATOM 1341 C CA . ILE A 1 167 ? -0.956 1.701 -0.622 1.00 92.25 167 ILE A CA 1
ATOM 1342 C C . ILE A 1 167 ? -1.071 2.432 -1.962 1.00 92.25 167 ILE A C 1
ATOM 1344 O O . ILE A 1 167 ? -2.177 2.796 -2.353 1.00 92.25 167 ILE A O 1
ATOM 1348 N N . TYR A 1 168 ? 0.040 2.631 -2.677 1.00 91.12 168 TYR A N 1
ATOM 1349 C CA . TYR A 1 168 ? 0.044 3.286 -3.985 1.00 91.12 168 TYR A CA 1
ATOM 1350 C C . TYR A 1 168 ? -0.832 2.525 -4.988 1.00 91.12 168 TYR A C 1
ATOM 1352 O O . TYR A 1 168 ? -1.717 3.109 -5.617 1.00 91.12 168 TYR A O 1
ATOM 1360 N N . GLY A 1 169 ? -0.637 1.209 -5.113 1.00 85.38 169 GLY A N 1
ATOM 1361 C CA . GLY A 1 169 ? -1.424 0.400 -6.039 1.00 85.38 169 GLY A CA 1
ATOM 1362 C C . GLY A 1 169 ? -2.909 0.389 -5.676 1.00 85.38 169 GLY A C 1
ATOM 1363 O O . GLY A 1 169 ? -3.740 0.535 -6.568 1.00 85.38 169 GLY A O 1
ATOM 1364 N N . GLU A 1 170 ? -3.265 0.331 -4.390 1.00 86.31 170 GLU A N 1
ATOM 1365 C CA . GLU A 1 170 ? -4.663 0.410 -3.950 1.00 86.31 170 GLU A CA 1
ATOM 1366 C C . GLU A 1 170 ? -5.290 1.799 -4.065 1.00 86.31 170 GLU A C 1
ATOM 1368 O O . GLU A 1 170 ? -6.503 1.880 -4.223 1.00 86.31 170 GLU A O 1
ATOM 1373 N N . LEU A 1 171 ? -4.517 2.886 -4.004 1.00 89.50 171 LEU A N 1
ATOM 1374 C CA . LEU A 1 171 ? -5.048 4.244 -4.171 1.00 89.50 171 LEU A CA 1
ATOM 1375 C C . LEU A 1 171 ? -5.282 4.614 -5.638 1.00 89.50 171 LEU A C 1
ATOM 1377 O O . LEU A 1 171 ? -6.195 5.381 -5.937 1.00 89.50 171 LEU A O 1
ATOM 1381 N N . PHE A 1 172 ? -4.429 4.131 -6.542 1.00 85.75 172 PHE A N 1
ATOM 1382 C CA . PHE A 1 172 ? -4.351 4.669 -7.903 1.00 85.75 172 PHE A CA 1
ATOM 1383 C C . PHE A 1 172 ? -4.717 3.678 -8.997 1.00 85.75 172 PHE A C 1
ATOM 1385 O O . PHE A 1 172 ? -5.134 4.094 -10.074 1.00 85.75 172 PHE A O 1
ATOM 1392 N N . HIS A 1 173 ? -4.571 2.384 -8.729 1.00 76.69 173 HIS A N 1
ATOM 1393 C CA . HIS A 1 173 ? -4.768 1.333 -9.729 1.00 76.69 173 HIS A CA 1
ATOM 1394 C C . HIS A 1 173 ? -5.772 0.282 -9.301 1.00 76.69 173 HIS A C 1
ATOM 1396 O O . HIS A 1 173 ? -6.305 -0.442 -10.138 1.00 76.69 173 HIS A O 1
ATOM 1402 N N . HIS A 1 174 ? -6.053 0.237 -8.003 1.00 76.19 174 HIS A N 1
ATOM 1403 C CA . HIS A 1 174 ? -7.023 -0.643 -7.405 1.00 76.19 174 HIS A CA 1
ATOM 1404 C C . HIS A 1 174 ? -6.755 -2.138 -7.659 1.00 76.19 174 HIS A C 1
ATOM 1406 O O . HIS A 1 174 ? -7.682 -2.951 -7.762 1.00 76.19 174 HIS A O 1
ATOM 1412 N N . THR A 1 175 ? -5.483 -2.498 -7.808 1.00 64.44 175 THR A N 1
ATOM 1413 C CA . THR A 1 175 ? -5.072 -3.824 -8.269 1.00 64.44 175 THR A CA 1
ATOM 1414 C C . THR A 1 175 ? -5.185 -4.902 -7.208 1.00 64.44 175 THR A C 1
ATOM 1416 O O . THR A 1 175 ? -5.443 -6.049 -7.547 1.00 64.44 175 THR A O 1
ATOM 1419 N N . PHE A 1 176 ? -5.068 -4.573 -5.923 1.00 61.78 176 PHE A N 1
A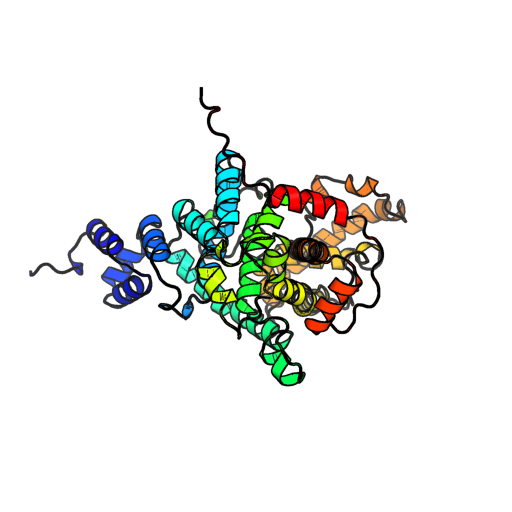TOM 1420 C CA . PHE A 1 176 ? -5.160 -5.497 -4.790 1.00 61.78 176 PHE A CA 1
ATOM 1421 C C . PHE A 1 176 ? -6.555 -5.657 -4.222 1.00 61.78 176 PHE A C 1
ATOM 1423 O O . PHE A 1 176 ? -6.684 -5.961 -3.038 1.00 61.78 176 PHE A O 1
ATOM 1430 N N . SER A 1 177 ? -7.568 -5.603 -5.090 1.00 51.22 177 SER A N 1
ATOM 1431 C CA . SER A 1 177 ? -9.009 -5.780 -4.839 1.00 51.22 177 SER A CA 1
ATOM 1432 C C . SER A 1 177 ? -9.436 -7.004 -3.982 1.00 51.22 177 SER A C 1
ATOM 1434 O O . SER A 1 177 ? -10.624 -7.291 -3.868 1.00 51.22 177 SER A O 1
ATOM 1436 N N . PHE A 1 178 ? -8.507 -7.747 -3.386 1.00 51.16 178 PHE A N 1
ATOM 1437 C CA . PHE A 1 178 ? -8.686 -8.990 -2.659 1.00 51.16 178 PHE A CA 1
ATOM 1438 C C . PHE A 1 178 ? -7.934 -9.087 -1.321 1.00 51.16 178 PHE A C 1
ATOM 1440 O O . PHE A 1 178 ? -7.914 -10.168 -0.736 1.00 51.16 178 PHE A O 1
ATOM 1447 N N . VAL A 1 179 ? -7.329 -8.010 -0.792 1.00 45.53 179 VAL A N 1
ATOM 1448 C CA . VAL A 1 179 ? -6.634 -8.081 0.516 1.00 45.53 179 VAL A CA 1
ATOM 1449 C C . VAL A 1 179 ? -7.549 -8.616 1.632 1.00 45.53 179 VAL A C 1
ATOM 1451 O O . VAL A 1 179 ? -7.054 -9.287 2.538 1.00 45.53 179 VAL A O 1
ATOM 1454 N N . CYS A 1 180 ? -8.875 -8.483 1.472 1.00 45.50 180 CYS A N 1
ATOM 1455 C CA . CYS A 1 180 ? -9.878 -9.054 2.365 1.00 45.50 180 CYS A CA 1
ATOM 1456 C C . CYS A 1 180 ? -10.699 -10.236 1.775 1.00 45.50 180 CYS A C 1
ATOM 1458 O O . CYS A 1 180 ? -11.888 -10.100 1.478 1.00 45.50 180 CYS A O 1
ATOM 1460 N N . ASP A 1 181 ? -10.065 -11.402 1.590 1.00 43.53 181 ASP A N 1
ATOM 1461 C CA . ASP A 1 181 ? -10.633 -12.659 1.054 1.00 43.53 181 ASP A CA 1
ATOM 1462 C C . ASP A 1 181 ? -11.854 -13.211 1.821 1.00 43.53 181 ASP A C 1
ATOM 1464 O O . ASP A 1 181 ? -12.695 -13.898 1.235 1.00 43.53 181 ASP A O 1
ATOM 1468 N N . ASN A 1 182 ? -11.987 -12.953 3.128 1.00 46.19 182 ASN A N 1
ATOM 1469 C CA . ASN A 1 182 ? -13.056 -13.579 3.923 1.00 46.19 182 ASN A CA 1
ATOM 1470 C C . ASN A 1 182 ? -14.453 -13.002 3.658 1.00 46.19 182 ASN A C 1
ATOM 1472 O O . ASN A 1 182 ? -15.452 -13.576 4.095 1.00 46.19 182 ASN A O 1
ATOM 1476 N N . HIS A 1 183 ? -14.539 -11.913 2.893 1.00 44.56 183 HIS A N 1
ATOM 1477 C CA . HIS A 1 183 ? -15.793 -11.302 2.462 1.00 44.56 183 HIS A CA 1
ATOM 1478 C C . HIS A 1 183 ? -16.029 -11.485 0.958 1.00 44.56 183 HIS A C 1
ATOM 1480 O O . HIS A 1 183 ? -16.458 -10.551 0.278 1.00 44.56 183 HIS A O 1
ATOM 1486 N N . GLN A 1 184 ? -15.816 -12.704 0.439 1.00 42.81 184 GLN A N 1
ATOM 1487 C CA . GLN A 1 184 ? -16.170 -13.112 -0.936 1.00 42.81 184 GLN A CA 1
ATOM 1488 C C . GLN A 1 184 ? -17.563 -12.620 -1.379 1.00 42.81 184 GLN A C 1
ATOM 1490 O O . GLN A 1 184 ? -17.795 -12.374 -2.556 1.00 42.81 184 GLN A O 1
ATOM 1495 N N . HIS A 1 185 ? -18.502 -12.417 -0.455 1.00 43.19 185 HIS A N 1
ATOM 1496 C CA . HIS A 1 185 ? -19.862 -11.978 -0.775 1.00 43.19 185 HIS A CA 1
ATOM 1497 C C . HIS A 1 185 ? -20.038 -10.460 -0.957 1.00 43.19 185 HIS A C 1
ATOM 1499 O O . HIS A 1 185 ? -21.091 -10.050 -1.433 1.00 43.19 185 HIS A O 1
ATOM 1505 N N . LEU A 1 186 ? -19.068 -9.620 -0.575 1.00 41.53 186 LEU A N 1
ATOM 1506 C CA . LEU A 1 186 ? -19.207 -8.156 -0.644 1.00 41.53 186 LEU A CA 1
ATOM 1507 C C . LEU A 1 186 ? -18.552 -7.529 -1.880 1.00 41.53 186 LEU A C 1
ATOM 1509 O O . LEU A 1 186 ? -18.983 -6.457 -2.295 1.00 41.53 186 LEU A O 1
ATOM 1513 N N . TYR A 1 187 ? -17.555 -8.188 -2.481 1.00 43.81 187 TYR A N 1
ATOM 1514 C CA . TYR A 1 187 ? -16.752 -7.596 -3.561 1.00 43.81 187 TYR A CA 1
ATOM 1515 C C . TYR A 1 187 ? -16.706 -8.411 -4.862 1.00 43.81 187 TYR A C 1
ATOM 1517 O O . TYR A 1 187 ? -16.097 -7.954 -5.825 1.00 43.81 187 TYR A O 1
ATOM 1525 N N . HIS A 1 188 ? -17.395 -9.558 -4.960 1.00 41.75 188 HIS A N 1
ATOM 1526 C CA . HIS A 1 188 ? -17.556 -10.250 -6.252 1.00 41.75 188 HIS A CA 1
ATOM 1527 C C . HIS A 1 188 ? -18.307 -9.409 -7.305 1.00 41.75 188 HIS A C 1
ATOM 1529 O O . HIS A 1 188 ? -18.134 -9.657 -8.495 1.00 41.75 188 HIS A O 1
ATOM 1535 N N . ASP A 1 189 ? -19.040 -8.378 -6.868 1.00 43.25 189 ASP A N 1
ATOM 1536 C CA . ASP A 1 189 ? -19.707 -7.380 -7.713 1.00 43.25 189 ASP A CA 1
ATOM 1537 C C . ASP A 1 189 ? -19.121 -5.968 -7.528 1.00 43.25 189 ASP A C 1
ATOM 1539 O O . ASP A 1 189 ? -19.803 -4.976 -7.801 1.00 43.25 189 ASP A O 1
ATOM 1543 N N . ALA A 1 190 ? -17.885 -5.839 -7.020 1.00 48.44 190 ALA A N 1
ATOM 1544 C CA . ALA A 1 190 ? -17.250 -4.530 -6.927 1.00 48.44 190 ALA A CA 1
ATOM 1545 C C . ALA A 1 190 ? -17.244 -3.912 -8.334 1.00 48.44 190 ALA A C 1
ATOM 1547 O O . ALA A 1 190 ? -16.729 -4.543 -9.264 1.00 48.44 190 ALA A O 1
ATOM 1548 N N . PRO A 1 191 ? -17.862 -2.730 -8.529 1.00 53.56 191 PRO A N 1
ATOM 1549 C CA . PRO A 1 191 ? -17.905 -2.120 -9.843 1.00 53.56 191 PRO A CA 1
ATOM 1550 C C . PRO A 1 191 ? -16.472 -1.976 -10.362 1.00 53.56 191 PRO A C 1
ATOM 1552 O O . PRO A 1 191 ? -15.551 -1.789 -9.552 1.00 53.56 191 PRO A O 1
ATOM 1555 N N . PRO A 1 192 ? -16.271 -2.084 -11.691 1.00 54.62 192 PRO A N 1
ATOM 1556 C CA . PRO A 1 192 ? -14.959 -1.872 -12.284 1.00 54.62 192 PRO A CA 1
ATOM 1557 C C . PRO A 1 192 ? -14.356 -0.590 -11.705 1.00 54.62 192 PRO A C 1
ATOM 1559 O O . PRO A 1 192 ? -15.115 0.345 -11.416 1.00 54.62 192 PRO A O 1
ATOM 1562 N N . PRO A 1 193 ? -13.033 -0.571 -11.460 1.00 54.78 193 PRO A N 1
ATOM 1563 C CA . PRO A 1 193 ? -12.386 0.543 -10.790 1.00 54.78 193 PRO A CA 1
ATOM 1564 C C . PRO A 1 193 ? -12.866 1.853 -11.411 1.00 54.78 193 PRO A C 1
ATOM 1566 O O . PRO A 1 193 ? -12.843 2.017 -12.632 1.00 54.78 193 PRO A O 1
ATOM 1569 N N . LEU A 1 194 ? -13.389 2.742 -10.560 1.00 62.59 194 LEU A N 1
ATOM 1570 C CA . LEU A 1 194 ? -13.751 4.087 -10.987 1.00 62.59 194 LEU A CA 1
ATOM 1571 C C . LEU A 1 194 ? -12.511 4.749 -11.602 1.00 62.59 194 LEU A C 1
ATOM 1573 O O . LEU A 1 194 ? -11.391 4.356 -11.275 1.00 62.59 194 LEU A O 1
ATOM 1577 N N . GLU A 1 195 ? -12.718 5.736 -12.479 1.00 70.00 195 GLU A N 1
ATOM 1578 C CA . GLU A 1 195 ? -11.630 6.433 -13.175 1.00 70.00 195 GLU A CA 1
ATOM 1579 C C . GLU A 1 195 ? -10.482 6.760 -12.201 1.00 70.00 195 GLU A C 1
ATOM 1581 O O . GLU A 1 195 ? -10.727 7.474 -11.216 1.00 70.00 195 GLU A O 1
ATOM 1586 N N . PRO A 1 196 ? -9.269 6.218 -12.436 1.00 69.75 196 PRO A N 1
ATOM 1587 C CA . PRO A 1 196 ? -8.164 6.327 -11.495 1.00 69.75 196 PRO A CA 1
ATOM 1588 C C . PRO A 1 196 ? -7.854 7.794 -11.179 1.00 69.75 196 PRO A C 1
ATOM 1590 O O . PRO A 1 196 ? -8.132 8.702 -11.969 1.00 69.75 196 PRO A O 1
ATOM 1593 N N . LEU A 1 197 ? -7.304 8.057 -9.990 1.00 81.38 197 LEU A N 1
ATOM 1594 C CA . LEU A 1 197 ? -6.901 9.420 -9.640 1.00 81.38 197 LEU A CA 1
ATOM 1595 C C . LEU A 1 197 ? -5.821 9.909 -10.620 1.00 81.38 197 LEU A C 1
ATOM 1597 O O . LEU A 1 197 ? -5.009 9.130 -11.119 1.00 81.38 197 LEU A O 1
ATOM 1601 N N . ASP A 1 198 ? -5.835 11.213 -10.896 1.00 80.81 198 ASP A N 1
ATOM 1602 C CA . ASP A 1 198 ? -4.941 11.830 -11.875 1.00 80.81 198 ASP A CA 1
ATOM 1603 C C . ASP A 1 198 ? -3.451 11.662 -11.506 1.00 80.81 198 ASP A C 1
ATOM 1605 O O . ASP A 1 198 ? -3.088 11.493 -10.337 1.00 80.81 198 ASP A O 1
ATOM 1609 N N . CYS A 1 199 ? -2.570 11.733 -12.510 1.00 79.88 199 CYS A N 1
ATOM 1610 C CA . CYS A 1 199 ? -1.121 11.601 -12.320 1.00 79.88 199 CYS A CA 1
ATOM 1611 C C . CYS A 1 199 ? -0.562 12.623 -11.316 1.00 79.88 199 CYS A C 1
ATOM 1613 O O . CYS A 1 199 ? 0.304 12.283 -10.515 1.00 79.88 199 CYS A O 1
ATOM 1615 N N . PHE A 1 200 ? -1.106 13.844 -11.277 1.00 80.06 200 PHE A N 1
ATOM 1616 C CA . PHE A 1 200 ? -0.722 14.863 -10.297 1.00 80.06 200 PHE A CA 1
ATOM 1617 C C . PHE A 1 200 ? -0.950 14.395 -8.857 1.00 80.06 200 PHE A C 1
ATOM 1619 O O . PHE A 1 200 ? -0.120 14.635 -7.984 1.00 80.06 200 PHE A O 1
ATOM 1626 N N . THR A 1 201 ? -2.058 13.707 -8.592 1.00 85.88 201 THR A N 1
ATOM 1627 C CA . THR A 1 201 ? -2.372 13.147 -7.274 1.00 85.88 201 THR A CA 1
ATOM 1628 C C . THR A 1 201 ? -1.376 12.049 -6.901 1.00 85.88 201 THR A C 1
ATOM 1630 O O . THR A 1 201 ? -0.941 12.000 -5.750 1.00 85.88 201 THR A O 1
ATOM 1633 N N . ARG A 1 202 ? -0.950 11.226 -7.870 1.00 88.44 202 ARG A N 1
ATOM 1634 C CA . ARG A 1 202 ? 0.092 10.203 -7.662 1.00 88.44 202 ARG A CA 1
ATOM 1635 C C . ARG A 1 202 ? 1.434 10.827 -7.303 1.00 88.44 202 ARG A C 1
ATOM 1637 O O . ARG A 1 202 ? 2.045 10.435 -6.314 1.00 88.44 202 ARG A O 1
ATOM 1644 N N . PHE A 1 203 ? 1.844 11.861 -8.034 1.00 82.81 203 PHE A N 1
ATOM 1645 C CA . PHE A 1 203 ? 3.071 12.592 -7.729 1.00 82.81 203 PHE A CA 1
ATOM 1646 C C . PHE A 1 203 ? 3.020 13.259 -6.355 1.00 82.81 203 PHE A C 1
ATOM 1648 O O . PHE A 1 203 ? 3.992 13.188 -5.611 1.00 82.81 203 PHE A O 1
ATOM 1655 N N . LYS A 1 204 ? 1.877 13.832 -5.956 1.00 85.25 204 LYS A N 1
ATOM 1656 C CA . LYS A 1 204 ? 1.704 14.360 -4.593 1.00 85.25 204 LYS A CA 1
ATOM 1657 C C . LYS A 1 204 ? 1.844 13.270 -3.529 1.00 85.25 204 LYS A C 1
ATOM 1659 O O . LYS A 1 204 ? 2.435 13.528 -2.486 1.00 85.25 204 LYS A O 1
ATOM 1664 N N . PHE A 1 205 ? 1.346 12.059 -3.779 1.00 91.81 205 PHE A N 1
ATOM 1665 C CA . PHE A 1 205 ? 1.580 10.939 -2.868 1.00 91.81 205 PHE A CA 1
ATOM 1666 C C . PHE A 1 205 ? 3.070 10.617 -2.741 1.00 91.81 205 PHE A C 1
ATOM 1668 O O . PHE A 1 205 ? 3.563 10.546 -1.621 1.00 91.81 205 PHE A O 1
ATOM 1675 N N . LEU A 1 206 ? 3.799 10.490 -3.851 1.00 88.00 206 LEU A N 1
ATOM 1676 C CA . LEU A 1 206 ? 5.240 10.230 -3.795 1.00 88.00 206 LEU A CA 1
ATOM 1677 C C . LEU A 1 206 ? 5.967 11.337 -3.026 1.00 88.00 206 LEU A C 1
ATOM 1679 O O . LEU A 1 206 ? 6.659 11.064 -2.055 1.00 88.00 206 LEU A O 1
ATOM 1683 N N . VAL A 1 207 ? 5.709 12.594 -3.374 1.00 82.50 207 VAL A N 1
ATOM 1684 C CA . VAL A 1 207 ? 6.350 13.759 -2.758 1.00 82.50 207 VAL A CA 1
ATOM 1685 C C . VAL A 1 207 ? 6.100 13.857 -1.249 1.00 82.50 207 VAL A C 1
ATOM 1687 O O . VAL A 1 207 ? 7.034 14.080 -0.483 1.00 82.50 207 VAL A O 1
ATOM 1690 N N . TYR A 1 208 ? 4.846 13.731 -0.811 1.00 83.25 208 TYR A N 1
ATOM 1691 C CA . TYR A 1 208 ? 4.475 14.052 0.570 1.00 83.25 208 TYR A CA 1
ATOM 1692 C C . TYR A 1 208 ? 4.306 12.824 1.471 1.00 83.25 208 TYR A C 1
ATOM 1694 O O . TYR A 1 208 ? 4.503 12.915 2.682 1.00 83.25 208 TYR A O 1
ATOM 1702 N N . CYS A 1 209 ? 3.912 11.679 0.912 1.00 88.94 209 CYS A N 1
ATOM 1703 C CA . CYS A 1 209 ? 3.653 10.447 1.665 1.00 88.94 209 CYS A CA 1
ATOM 1704 C C . CYS A 1 209 ? 4.804 9.438 1.581 1.00 88.94 209 CYS A C 1
ATOM 1706 O O . CYS A 1 209 ? 4.897 8.577 2.452 1.00 88.94 209 CYS A O 1
ATOM 1708 N N . VAL A 1 210 ? 5.688 9.573 0.588 1.00 88.50 210 VAL A N 1
ATOM 1709 C CA . VAL A 1 210 ? 6.923 8.792 0.431 1.00 88.50 210 VAL A CA 1
ATOM 1710 C C . VAL A 1 210 ? 8.109 9.759 0.401 1.00 88.50 210 VAL A C 1
ATOM 1712 O O . VAL A 1 210 ? 8.803 9.838 -0.606 1.00 88.50 210 VAL A O 1
ATOM 1715 N N . PRO A 1 211 ? 8.323 10.595 1.427 1.00 76.56 211 PRO A N 1
ATOM 1716 C CA . PRO A 1 211 ? 9.352 11.610 1.315 1.00 76.56 211 PRO A CA 1
ATOM 1717 C C . PRO A 1 211 ? 10.747 10.984 1.245 1.00 76.56 211 PRO A C 1
ATOM 1719 O O . PRO A 1 211 ? 11.092 10.132 2.063 1.00 76.56 211 PRO A O 1
ATOM 1722 N N . ASP A 1 212 ? 11.544 11.456 0.292 1.00 76.38 212 ASP A N 1
ATOM 1723 C CA . ASP A 1 212 ? 12.996 11.291 0.282 1.00 76.38 212 ASP A CA 1
ATOM 1724 C C . ASP A 1 212 ? 13.656 12.573 0.809 1.00 76.38 212 ASP A C 1
ATOM 1726 O O . ASP A 1 212 ? 13.059 13.654 0.716 1.00 76.38 212 ASP A O 1
ATOM 1730 N N . PHE A 1 213 ? 14.861 12.501 1.372 1.00 70.94 213 PHE A N 1
ATOM 1731 C CA . PHE A 1 213 ? 15.500 13.704 1.913 1.00 70.94 213 PHE A CA 1
ATOM 1732 C C . PHE A 1 213 ? 15.746 14.750 0.813 1.00 70.94 213 PHE A C 1
ATOM 1734 O O . PHE A 1 213 ? 15.537 15.944 1.051 1.00 70.94 213 PHE A O 1
ATOM 1741 N N . GLU A 1 214 ? 16.082 14.312 -0.407 1.00 68.12 214 GLU A N 1
ATOM 1742 C CA . GLU A 1 214 ? 16.223 15.201 -1.562 1.00 68.12 214 GLU A CA 1
ATOM 1743 C C . GLU A 1 214 ? 14.908 15.889 -1.947 1.00 68.12 214 GLU A C 1
ATOM 1745 O O . GLU A 1 214 ? 14.933 17.030 -2.417 1.00 68.12 214 GLU A O 1
ATOM 1750 N N . CYS A 1 215 ? 13.751 15.260 -1.700 1.00 68.81 215 CYS A N 1
ATOM 1751 C CA . CYS A 1 215 ? 12.451 15.870 -1.998 1.00 68.81 215 CYS A CA 1
ATOM 1752 C C . CYS A 1 215 ? 12.264 17.171 -1.214 1.00 68.81 215 CYS A C 1
ATOM 1754 O O . CYS A 1 215 ? 11.794 18.172 -1.753 1.00 68.81 215 CYS A O 1
ATOM 1756 N N . PHE A 1 216 ? 12.631 17.180 0.069 1.00 67.00 216 PHE A N 1
ATOM 1757 C CA . PHE A 1 216 ? 12.439 18.352 0.922 1.00 67.00 216 PHE A CA 1
ATOM 1758 C C . PHE A 1 216 ? 13.383 19.495 0.566 1.00 67.00 216 PHE A C 1
ATOM 1760 O O . PHE A 1 216 ? 12.943 20.648 0.502 1.00 67.00 216 PHE A O 1
ATOM 1767 N N . GLU A 1 217 ? 14.651 19.174 0.296 1.00 68.81 217 GLU A N 1
ATOM 1768 C CA . GLU A 1 217 ? 15.653 20.156 -0.121 1.00 68.81 217 GLU A CA 1
ATOM 1769 C C . GLU A 1 217 ? 15.221 20.842 -1.421 1.00 68.81 217 GLU A C 1
ATOM 1771 O O . GLU A 1 217 ? 15.175 22.072 -1.502 1.00 68.81 217 GLU A O 1
ATOM 1776 N N . GLN A 1 218 ? 14.791 20.055 -2.406 1.00 66.38 218 GLN A N 1
ATOM 1777 C CA . GLN A 1 218 ? 14.374 20.582 -3.698 1.00 66.38 218 GLN A CA 1
ATOM 1778 C C . GLN A 1 218 ? 13.043 21.321 -3.655 1.00 66.38 218 GLN A C 1
ATOM 1780 O O . GLN A 1 218 ? 12.839 22.255 -4.426 1.00 66.38 218 GLN A O 1
ATOM 1785 N N . LEU A 1 219 ? 12.118 20.974 -2.762 1.00 65.62 219 LEU A N 1
ATOM 1786 C CA . LEU A 1 219 ? 10.884 21.748 -2.599 1.00 65.62 219 LEU A CA 1
ATOM 1787 C C . LEU A 1 219 ? 11.106 23.081 -1.878 1.00 65.62 219 LEU A C 1
ATOM 1789 O O . LEU A 1 219 ? 10.176 23.885 -1.811 1.00 65.62 219 LEU A O 1
ATOM 1793 N N . GLY A 1 220 ? 12.316 23.339 -1.369 1.00 65.75 220 GLY A N 1
ATOM 1794 C CA . GLY A 1 220 ? 12.607 24.516 -0.556 1.00 65.75 220 GLY A CA 1
ATOM 1795 C C . GLY A 1 220 ? 11.805 24.524 0.745 1.00 65.75 220 GLY A C 1
ATOM 1796 O O . GLY A 1 220 ? 11.563 25.590 1.313 1.00 65.75 220 GLY A O 1
ATOM 1797 N N . ILE A 1 221 ? 11.350 23.352 1.203 1.00 67.44 221 ILE A N 1
ATOM 1798 C CA . ILE A 1 221 ? 10.626 23.243 2.462 1.00 67.44 221 ILE A CA 1
ATOM 1799 C C . ILE A 1 221 ? 11.677 23.294 3.557 1.00 67.44 221 ILE A C 1
ATOM 1801 O O . ILE A 1 221 ? 12.405 22.332 3.797 1.00 67.44 221 ILE A O 1
ATOM 1805 N N . GLU A 1 222 ? 11.778 24.451 4.209 1.00 72.62 222 GLU A N 1
ATOM 1806 C CA . GLU A 1 222 ? 12.676 24.602 5.345 1.00 72.62 222 GLU A CA 1
ATOM 1807 C C . GLU A 1 222 ? 12.359 23.529 6.388 1.00 72.62 222 GLU A C 1
ATOM 1809 O O . GLU A 1 222 ? 11.196 23.274 6.705 1.00 72.62 222 GLU A O 1
ATOM 1814 N N . HIS A 1 223 ? 13.403 22.942 6.966 1.00 68.38 223 HIS A N 1
ATOM 1815 C CA . HIS A 1 223 ? 13.285 21.859 7.939 1.00 68.38 223 HIS A CA 1
ATOM 1816 C C . HIS A 1 223 ? 12.275 22.163 9.067 1.00 68.38 223 HIS A C 1
ATOM 1818 O O . HIS A 1 223 ? 11.506 21.302 9.476 1.00 68.38 223 HIS A O 1
ATOM 1824 N N . GLN A 1 224 ? 12.213 23.420 9.518 1.00 72.50 224 GLN A N 1
ATOM 1825 C CA . GLN A 1 224 ? 11.292 23.906 10.554 1.00 72.50 224 GLN A CA 1
ATOM 1826 C C . GLN A 1 224 ? 9.805 23.926 10.160 1.00 72.50 224 GLN A C 1
ATOM 1828 O O . GLN A 1 224 ? 8.948 23.940 11.043 1.00 72.50 224 GLN A O 1
ATOM 1833 N N . ASN A 1 225 ? 9.502 23.899 8.861 1.00 66.88 225 ASN A N 1
ATOM 1834 C CA . ASN A 1 225 ? 8.142 23.897 8.318 1.00 66.88 225 ASN A CA 1
ATOM 1835 C C . ASN A 1 225 ? 7.627 22.477 8.043 1.00 66.88 225 ASN A C 1
ATOM 1837 O O . ASN A 1 225 ? 6.455 22.295 7.721 1.00 66.88 225 ASN A O 1
ATOM 1841 N N . LEU A 1 226 ? 8.485 21.462 8.175 1.00 65.38 226 LEU A N 1
ATOM 1842 C CA . LEU A 1 226 ? 8.076 20.069 8.051 1.00 65.38 226 LEU A CA 1
ATOM 1843 C C . LEU A 1 226 ? 7.205 19.658 9.234 1.00 65.38 226 LEU A C 1
ATOM 1845 O O . LEU A 1 226 ? 7.343 20.179 10.340 1.00 65.38 226 LEU A O 1
ATOM 1849 N N . HIS A 1 227 ? 6.333 18.674 9.032 1.00 65.94 227 HIS A N 1
ATOM 1850 C CA . HIS A 1 227 ? 5.557 18.109 10.129 1.00 65.94 227 HIS A CA 1
ATOM 1851 C C . HIS A 1 227 ? 6.502 17.630 11.258 1.00 65.94 227 HIS A C 1
ATOM 1853 O O . HIS A 1 227 ? 7.514 16.992 10.952 1.00 65.94 227 HIS A O 1
ATOM 1859 N N . PRO A 1 228 ? 6.198 17.846 12.557 1.00 66.50 228 PRO A N 1
ATOM 1860 C CA . PRO A 1 228 ? 7.109 17.508 13.659 1.00 66.50 228 PRO A CA 1
ATOM 1861 C C . PRO A 1 228 ? 7.617 16.061 13.652 1.00 66.50 228 PRO A C 1
ATOM 1863 O O . PRO A 1 228 ? 8.721 15.786 14.109 1.00 66.50 228 PRO A O 1
ATOM 1866 N N . ARG A 1 229 ? 6.831 15.115 13.118 1.00 57.81 229 ARG A N 1
ATOM 1867 C CA . ARG A 1 229 ? 7.286 13.726 12.931 1.00 57.81 229 ARG A CA 1
ATOM 1868 C C . ARG A 1 229 ? 8.325 13.580 11.813 1.00 57.81 229 ARG A C 1
ATOM 1870 O O . ARG A 1 229 ? 9.291 12.864 12.019 1.00 57.81 229 ARG A O 1
ATOM 1877 N N . VAL A 1 230 ? 8.177 14.279 10.687 1.00 61.44 230 VAL A N 1
ATOM 1878 C CA . VAL A 1 230 ? 9.184 14.305 9.607 1.00 61.44 230 VAL A CA 1
ATOM 1879 C C . VAL A 1 230 ? 10.481 14.936 10.113 1.00 61.44 230 VAL A C 1
ATOM 1881 O O . VAL A 1 230 ? 11.554 14.387 9.897 1.00 61.44 230 VAL A O 1
ATOM 1884 N N . GLN A 1 231 ? 10.374 16.015 10.895 1.00 69.31 231 GLN A N 1
ATOM 1885 C CA . GLN A 1 231 ? 11.528 16.618 11.566 1.00 69.31 231 GLN A CA 1
ATOM 1886 C C . GLN A 1 231 ? 12.238 15.624 12.492 1.00 69.31 231 GLN A C 1
ATOM 1888 O O . GLN A 1 231 ? 13.460 15.624 12.565 1.00 69.31 231 GLN A O 1
ATOM 1893 N N . ARG A 1 232 ? 11.505 14.771 13.226 1.00 68.31 232 ARG A N 1
ATOM 1894 C CA . ARG A 1 232 ? 12.128 13.735 14.072 1.00 68.31 232 ARG A CA 1
ATOM 1895 C C . ARG A 1 232 ? 12.942 12.743 13.251 1.00 68.31 232 ARG A C 1
ATOM 1897 O O . ARG A 1 232 ? 14.043 12.430 13.679 1.00 68.31 232 ARG A O 1
ATOM 1904 N N . TYR A 1 233 ? 12.428 12.302 12.102 1.00 63.28 233 TYR A N 1
ATOM 1905 C CA . TYR A 1 233 ? 13.180 11.427 11.204 1.00 63.28 233 TYR A CA 1
ATOM 1906 C C . TYR A 1 233 ? 14.431 12.133 10.664 1.00 63.28 233 TYR A C 1
ATOM 1908 O O . TYR A 1 233 ? 15.529 11.613 10.784 1.00 63.28 233 TYR A O 1
ATOM 1916 N N . MET A 1 234 ? 14.310 13.368 10.174 1.00 65.06 234 MET A N 1
ATOM 1917 C CA . MET A 1 234 ? 15.463 14.112 9.642 1.00 65.06 234 MET A CA 1
ATOM 1918 C C . MET A 1 234 ? 16.525 14.453 10.698 1.00 65.06 234 MET A C 1
ATOM 1920 O O . MET A 1 234 ? 17.698 14.611 10.371 1.00 65.06 234 MET A O 1
ATOM 1924 N N . ASN A 1 235 ? 16.126 14.564 11.966 1.00 70.00 235 ASN A N 1
ATOM 1925 C CA . ASN A 1 235 ? 17.039 14.770 13.088 1.00 70.00 235 ASN A CA 1
ATOM 1926 C C . ASN A 1 235 ? 17.677 13.472 13.602 1.00 70.00 235 ASN A C 1
ATOM 1928 O O . ASN A 1 235 ? 18.504 13.553 14.511 1.00 70.00 235 ASN A O 1
ATOM 1932 N N . ASP A 1 236 ? 17.288 12.303 13.089 1.00 65.00 236 ASP A N 1
ATOM 1933 C CA . ASP A 1 236 ? 17.944 11.042 13.409 1.00 65.00 236 ASP A CA 1
ATOM 1934 C C . ASP A 1 236 ? 19.150 10.856 12.472 1.00 65.00 236 ASP A C 1
ATOM 1936 O O . ASP A 1 236 ? 18.966 10.516 11.302 1.00 65.00 236 ASP A O 1
ATOM 1940 N N . PRO A 1 237 ? 20.392 11.073 12.948 1.00 54.84 237 PRO A N 1
ATOM 1941 C CA . PRO A 1 237 ? 21.588 10.936 12.122 1.00 54.84 237 PRO A CA 1
ATOM 1942 C C . PRO A 1 237 ? 21.834 9.497 11.647 1.00 54.84 237 PRO A C 1
ATOM 1944 O O . PRO A 1 237 ? 22.700 9.296 10.799 1.00 54.84 237 PRO A O 1
ATOM 1947 N N . ALA A 1 238 ? 21.115 8.507 12.192 1.00 55.25 238 ALA A N 1
ATOM 1948 C CA . ALA A 1 238 ? 21.132 7.133 11.708 1.00 55.25 238 ALA A CA 1
ATOM 1949 C C . ALA A 1 238 ? 20.082 6.866 10.616 1.00 55.25 238 ALA A C 1
ATOM 1951 O O . ALA A 1 238 ? 20.151 5.821 9.976 1.00 55.25 238 ALA A O 1
ATOM 1952 N N . SER A 1 239 ? 19.127 7.777 10.388 1.00 59.22 239 SER A N 1
ATOM 1953 C CA . SER A 1 239 ? 18.102 7.612 9.359 1.00 59.22 239 SER A CA 1
ATOM 1954 C C . SER A 1 239 ? 18.507 8.353 8.082 1.00 59.22 239 SER A C 1
ATOM 1956 O O . SER A 1 239 ? 18.375 9.571 7.947 1.00 59.22 239 SER A O 1
ATOM 1958 N N . THR A 1 240 ? 19.038 7.613 7.114 1.00 59.44 240 THR A N 1
ATOM 1959 C CA . THR A 1 240 ? 19.093 8.070 5.726 1.00 59.44 240 THR A CA 1
ATOM 1960 C C . THR A 1 240 ? 17.713 7.872 5.131 1.00 59.44 240 THR A C 1
ATOM 1962 O O . THR A 1 240 ? 17.415 6.815 4.600 1.00 59.44 240 THR A O 1
ATOM 1965 N N . ILE A 1 241 ? 16.823 8.860 5.244 1.00 64.12 241 ILE A N 1
ATOM 1966 C CA . ILE A 1 241 ? 15.483 8.743 4.654 1.00 64.12 241 ILE A CA 1
ATOM 1967 C C . ILE A 1 241 ? 15.628 8.717 3.131 1.00 64.12 241 ILE A C 1
ATOM 1969 O O . ILE A 1 241 ? 15.598 9.768 2.507 1.00 64.12 241 ILE A O 1
ATOM 1973 N N . ARG A 1 242 ? 15.795 7.522 2.560 1.00 77.31 242 ARG A N 1
ATOM 1974 C CA . ARG A 1 242 ? 15.843 7.265 1.120 1.00 77.31 242 ARG A CA 1
ATOM 1975 C C . ARG A 1 242 ? 14.663 6.426 0.692 1.00 77.31 242 ARG A C 1
ATOM 1977 O O . ARG A 1 242 ? 14.826 5.365 0.100 1.00 77.31 242 ARG A O 1
ATOM 1984 N N . GLN A 1 243 ? 13.461 6.824 1.106 1.00 82.88 243 GLN A N 1
ATOM 1985 C CA . GLN A 1 243 ? 12.286 5.971 0.961 1.00 82.88 243 GLN A CA 1
ATOM 1986 C C . GLN A 1 243 ? 11.861 5.818 -0.506 1.00 82.88 243 GLN A C 1
ATOM 1988 O O . GLN A 1 243 ? 11.424 4.732 -0.887 1.00 82.88 243 GLN A O 1
ATOM 1993 N N . GLN A 1 244 ? 12.014 6.859 -1.336 1.00 83.31 244 GLN A N 1
ATOM 1994 C CA . GLN A 1 244 ? 11.734 6.752 -2.773 1.00 83.31 244 GLN A CA 1
ATOM 1995 C C . GLN A 1 244 ? 12.800 5.909 -3.458 1.00 83.31 244 GLN A C 1
ATOM 1997 O O . GLN A 1 244 ? 12.442 4.985 -4.183 1.00 83.31 244 GLN A O 1
ATOM 2002 N N . GLY A 1 245 ? 14.081 6.150 -3.159 1.00 79.06 245 GLY A N 1
ATOM 2003 C CA . GLY A 1 245 ? 15.172 5.310 -3.659 1.00 79.06 245 GLY A CA 1
ATOM 2004 C C . GLY A 1 245 ? 15.039 3.842 -3.228 1.00 79.06 245 GLY A C 1
ATOM 2005 O O . GLY A 1 245 ? 15.189 2.934 -4.039 1.00 79.06 245 GLY A O 1
ATOM 2006 N N . SER A 1 246 ? 14.645 3.591 -1.977 1.00 82.81 246 SER A N 1
ATOM 2007 C CA . SER A 1 246 ? 14.365 2.249 -1.443 1.00 82.81 246 SER A CA 1
ATOM 2008 C C . SER A 1 246 ? 13.247 1.554 -2.219 1.00 82.81 246 SER A C 1
ATOM 2010 O O . SER A 1 246 ? 13.336 0.360 -2.504 1.00 82.81 246 SER A O 1
ATOM 2012 N N . MET A 1 247 ? 12.184 2.291 -2.561 1.00 84.31 247 MET A N 1
ATOM 2013 C CA . MET A 1 247 ? 11.078 1.766 -3.361 1.00 84.31 247 MET A CA 1
ATOM 2014 C C . MET A 1 247 ? 11.472 1.540 -4.821 1.00 84.31 247 MET A C 1
ATOM 2016 O O . MET A 1 247 ? 11.059 0.533 -5.391 1.00 84.31 247 MET A O 1
ATOM 2020 N N . GLU A 1 248 ? 12.265 2.429 -5.421 1.00 82.44 248 GLU A N 1
ATOM 2021 C CA . GLU A 1 248 ? 12.780 2.261 -6.784 1.00 82.44 248 GLU A CA 1
ATOM 2022 C C . GLU A 1 248 ? 13.628 0.991 -6.870 1.00 82.44 248 GLU A C 1
ATOM 2024 O O . GLU A 1 248 ? 13.351 0.115 -7.683 1.00 82.44 248 GLU A O 1
ATOM 2029 N N . VAL A 1 249 ? 14.585 0.831 -5.960 1.00 77.06 249 VAL A N 1
ATOM 2030 C CA . VAL A 1 249 ? 15.474 -0.334 -5.910 1.00 77.06 249 VAL A CA 1
ATOM 2031 C C . VAL A 1 249 ? 14.684 -1.614 -5.665 1.00 77.06 249 VAL A C 1
ATOM 2033 O O . VAL A 1 249 ? 14.961 -2.625 -6.311 1.00 77.06 249 VAL A O 1
ATOM 2036 N N . ALA A 1 250 ? 13.687 -1.591 -4.776 1.00 80.62 250 ALA A N 1
ATOM 2037 C CA . ALA A 1 250 ? 12.789 -2.725 -4.581 1.00 80.62 250 ALA A CA 1
ATOM 2038 C C . ALA A 1 250 ? 12.052 -3.098 -5.880 1.00 80.62 250 ALA A C 1
ATOM 2040 O O . ALA A 1 250 ? 11.939 -4.282 -6.212 1.00 80.62 250 ALA A O 1
ATOM 2041 N N . CYS A 1 251 ? 11.593 -2.092 -6.635 1.00 77.12 251 CYS A N 1
ATOM 2042 C CA . CYS A 1 251 ? 10.962 -2.293 -7.937 1.00 77.12 251 CYS A CA 1
ATOM 2043 C C . CYS A 1 251 ? 11.935 -2.883 -8.969 1.00 77.12 251 CYS A C 1
ATOM 2045 O O . CYS A 1 251 ? 11.552 -3.776 -9.722 1.00 77.12 251 CYS A O 1
ATOM 2047 N N . GLU A 1 252 ? 13.182 -2.412 -8.991 1.00 74.94 252 GLU A N 1
ATOM 2048 C CA . GLU A 1 252 ? 14.193 -2.826 -9.968 1.00 74.94 252 GLU A CA 1
ATOM 2049 C C . GLU A 1 252 ? 14.819 -4.191 -9.670 1.00 74.94 252 GLU A C 1
ATOM 2051 O O . GLU A 1 252 ? 15.123 -4.920 -10.608 1.00 74.94 252 GLU A O 1
ATOM 2056 N N . ASN A 1 253 ? 15.011 -4.557 -8.400 1.00 72.31 253 ASN A N 1
ATOM 2057 C CA . ASN A 1 253 ? 15.765 -5.762 -8.033 1.00 72.31 253 ASN A CA 1
ATOM 2058 C C . ASN A 1 253 ? 14.877 -6.962 -7.708 1.00 72.31 253 ASN A C 1
ATOM 2060 O O . ASN A 1 253 ? 15.181 -8.080 -8.118 1.00 72.31 253 ASN A O 1
ATOM 2064 N N . TYR A 1 254 ? 13.787 -6.751 -6.970 1.00 75.06 254 TYR A N 1
ATOM 2065 C CA . TYR A 1 254 ? 12.946 -7.852 -6.495 1.00 75.06 254 TYR A CA 1
ATOM 2066 C C . TYR A 1 254 ? 11.659 -7.993 -7.303 1.00 75.06 254 TYR A C 1
ATOM 2068 O O . TYR A 1 254 ? 11.194 -9.093 -7.578 1.00 75.06 254 TYR A O 1
ATOM 2076 N N . LEU A 1 255 ? 11.085 -6.872 -7.731 1.00 73.94 255 LEU A N 1
ATOM 2077 C CA . LEU A 1 255 ? 9.842 -6.865 -8.504 1.00 73.94 255 LEU A CA 1
ATOM 2078 C C . LEU A 1 255 ? 10.106 -6.819 -10.014 1.00 73.94 255 LEU A C 1
ATOM 2080 O O . LEU A 1 255 ? 9.177 -6.598 -10.797 1.00 73.94 255 LEU A O 1
ATOM 2084 N N . HIS A 1 256 ? 11.361 -7.058 -10.409 1.00 76.12 256 HIS A N 1
ATOM 2085 C CA . HIS A 1 256 ? 11.799 -7.119 -11.793 1.00 76.12 256 HIS A CA 1
ATOM 2086 C C . HIS A 1 256 ? 11.014 -8.189 -12.564 1.00 76.12 256 HIS A C 1
ATOM 2088 O O . HIS A 1 256 ? 10.785 -9.274 -12.019 1.00 76.12 256 HIS A O 1
ATOM 2094 N N . PRO A 1 257 ? 10.652 -7.955 -13.839 1.00 73.94 257 PRO A N 1
ATOM 2095 C CA . PRO A 1 257 ? 9.957 -8.945 -14.656 1.00 73.94 257 PRO A CA 1
ATOM 2096 C C . PRO A 1 257 ? 10.621 -10.329 -14.697 1.00 73.94 257 PRO A C 1
ATOM 2098 O O . PRO A 1 257 ? 9.910 -11.319 -14.829 1.00 73.94 257 PRO A O 1
ATOM 2101 N N . ASP A 1 258 ? 11.943 -10.421 -14.530 1.00 78.62 258 ASP A N 1
ATOM 2102 C CA . ASP A 1 258 ? 12.656 -11.707 -14.463 1.00 78.62 258 ASP A CA 1
ATOM 2103 C C . ASP A 1 258 ? 12.240 -12.555 -13.257 1.00 78.62 258 ASP A C 1
ATOM 2105 O O . ASP A 1 258 ? 12.023 -13.753 -13.398 1.00 78.62 258 ASP A O 1
ATOM 2109 N N . GLN A 1 259 ? 12.043 -11.941 -12.086 1.00 82.31 259 GLN A N 1
ATOM 2110 C CA . GLN A 1 259 ? 11.584 -12.665 -10.894 1.00 82.31 259 GLN A CA 1
ATOM 2111 C C . GLN A 1 259 ? 10.172 -13.223 -11.108 1.00 82.31 259 GLN A C 1
ATOM 2113 O O . GLN A 1 259 ? 9.850 -14.332 -10.681 1.00 82.31 259 GLN A O 1
ATOM 2118 N N . TRP A 1 260 ? 9.331 -12.487 -11.839 1.00 83.88 260 TRP A N 1
ATOM 2119 C CA . TRP A 1 260 ? 8.012 -12.964 -12.250 1.00 83.88 260 TRP A CA 1
ATOM 2120 C C . TRP A 1 260 ? 8.096 -14.065 -13.299 1.00 83.88 260 TRP A C 1
ATOM 2122 O O . TRP A 1 260 ? 7.342 -15.032 -13.214 1.00 83.88 260 TRP A O 1
ATOM 2132 N N . ALA A 1 261 ? 8.992 -13.934 -14.277 1.00 85.56 261 ALA A N 1
ATOM 2133 C CA . ALA A 1 261 ? 9.242 -14.964 -15.271 1.00 85.56 261 ALA A CA 1
ATOM 2134 C C . ALA A 1 261 ? 9.659 -16.273 -14.590 1.00 85.56 261 ALA A C 1
ATOM 2136 O O . ALA A 1 261 ? 9.024 -17.300 -14.826 1.00 85.56 261 ALA A O 1
ATOM 2137 N N . ASP A 1 262 ? 10.613 -16.214 -13.662 1.00 86.12 262 ASP A N 1
ATOM 2138 C CA . ASP A 1 262 ? 11.066 -17.359 -12.875 1.00 86.12 262 ASP A CA 1
ATOM 2139 C C . ASP A 1 262 ? 9.931 -17.956 -12.028 1.00 86.12 262 ASP A C 1
ATOM 2141 O O . ASP A 1 262 ? 9.685 -19.166 -12.080 1.00 86.12 262 ASP A O 1
ATOM 2145 N N . ALA A 1 263 ? 9.173 -17.121 -11.305 1.00 85.06 263 ALA A N 1
ATOM 2146 C CA . ALA A 1 263 ? 8.034 -17.564 -10.496 1.00 85.06 263 ALA A CA 1
ATOM 2147 C C . ALA A 1 263 ? 6.928 -18.234 -11.335 1.00 85.06 263 ALA A C 1
ATOM 2149 O O . ALA A 1 263 ? 6.252 -19.158 -10.872 1.00 85.06 263 ALA A O 1
ATOM 2150 N N . LEU A 1 264 ? 6.756 -17.792 -12.582 1.00 86.06 264 LEU A N 1
ATOM 2151 C CA . LEU A 1 264 ? 5.802 -18.338 -13.547 1.00 86.06 264 LEU A CA 1
ATOM 2152 C C . LEU A 1 264 ? 6.371 -19.504 -14.373 1.00 86.06 264 LEU A C 1
ATOM 2154 O O . LEU A 1 264 ? 5.632 -20.104 -15.157 1.00 86.06 264 LEU A O 1
ATOM 2158 N N . GLY A 1 265 ? 7.650 -19.853 -14.198 1.00 85.62 265 GLY A N 1
ATOM 2159 C CA . GLY A 1 265 ? 8.323 -20.911 -14.952 1.00 85.62 265 GLY A CA 1
ATOM 2160 C C . GLY A 1 265 ? 8.536 -20.575 -16.431 1.00 85.62 265 GLY A C 1
ATOM 2161 O O . GLY A 1 265 ? 8.534 -21.474 -17.275 1.00 85.62 265 GLY A O 1
ATOM 2162 N N . LEU A 1 266 ? 8.676 -19.292 -16.758 1.00 84.94 266 LEU A N 1
ATOM 2163 C CA . LEU A 1 266 ? 8.957 -18.793 -18.100 1.00 84.94 266 LEU A CA 1
ATOM 2164 C C . LEU A 1 266 ? 10.471 -18.812 -18.336 1.00 84.94 266 LEU A C 1
ATOM 2166 O O . LEU A 1 266 ? 11.242 -18.314 -17.527 1.00 84.94 266 LEU A O 1
ATOM 2170 N N . GLY A 1 267 ? 10.918 -19.381 -19.456 1.00 78.56 267 GLY A N 1
ATOM 2171 C CA . GLY A 1 267 ? 12.343 -19.477 -19.805 1.00 78.56 267 GLY A CA 1
ATOM 2172 C C . GLY A 1 267 ? 12.910 -18.202 -20.433 1.00 78.56 267 GLY A C 1
ATOM 2173 O O . GLY A 1 267 ? 13.680 -18.294 -21.389 1.00 78.56 267 GLY A O 1
ATOM 2174 N N . VAL A 1 268 ? 12.478 -17.033 -19.963 1.00 74.81 268 VAL A N 1
ATOM 2175 C CA . VAL A 1 268 ? 12.629 -15.754 -20.663 1.00 74.81 268 VAL A CA 1
ATOM 2176 C C . VAL A 1 268 ? 13.497 -14.831 -19.844 1.00 74.81 268 VAL A C 1
ATOM 2178 O O . VAL A 1 268 ? 13.219 -14.595 -18.676 1.00 74.81 268 VAL A O 1
ATOM 2181 N N . THR A 1 269 ? 14.519 -14.270 -20.477 1.00 70.00 269 THR A N 1
ATOM 2182 C CA . THR A 1 269 ? 15.281 -13.163 -19.902 1.00 70.00 269 THR A CA 1
ATOM 2183 C C . THR A 1 269 ? 14.692 -11.860 -20.419 1.00 70.00 269 THR A C 1
ATOM 2185 O O . THR A 1 269 ? 14.695 -11.611 -21.629 1.00 70.00 269 THR A O 1
ATOM 2188 N N . ILE A 1 270 ? 14.167 -11.037 -19.520 1.00 65.81 270 ILE A N 1
ATOM 2189 C CA . ILE A 1 270 ? 13.561 -9.751 -19.837 1.00 65.81 270 ILE A CA 1
ATOM 2190 C C . ILE A 1 270 ? 14.617 -8.674 -19.615 1.00 65.81 270 ILE A C 1
ATOM 2192 O O . ILE A 1 270 ? 15.252 -8.586 -18.571 1.00 65.81 270 ILE A O 1
ATOM 2196 N N . CYS A 1 271 ? 14.855 -7.854 -20.638 1.00 59.97 271 CYS A N 1
ATOM 2197 C CA . CYS A 1 271 ? 15.834 -6.780 -20.530 1.00 59.97 271 CYS A CA 1
ATOM 2198 C C . CYS A 1 271 ? 15.349 -5.711 -19.538 1.00 59.97 271 CYS A C 1
ATOM 2200 O O . CYS A 1 271 ? 14.176 -5.338 -19.556 1.00 59.97 271 CYS A O 1
ATOM 2202 N N . ALA A 1 272 ? 16.270 -5.203 -18.718 1.00 52.62 272 ALA A N 1
ATOM 2203 C CA . ALA A 1 272 ? 15.967 -4.327 -17.592 1.00 52.62 272 ALA A CA 1
ATOM 2204 C C . ALA A 1 272 ? 15.458 -2.925 -17.962 1.00 52.62 272 ALA A C 1
ATOM 2206 O O . ALA A 1 272 ? 14.934 -2.238 -17.091 1.00 52.62 272 ALA A O 1
ATOM 2207 N N . ASP A 1 273 ? 15.585 -2.472 -19.218 1.00 57.28 273 ASP A N 1
ATOM 2208 C CA . ASP A 1 273 ? 15.028 -1.172 -19.613 1.00 57.28 273 ASP A CA 1
ATOM 2209 C C . ASP A 1 273 ? 13.531 -1.319 -19.964 1.00 57.28 273 ASP A C 1
ATOM 2211 O O . ASP A 1 273 ? 13.196 -1.904 -21.002 1.00 57.28 273 ASP A O 1
ATOM 2215 N N . PRO A 1 274 ? 12.603 -0.737 -19.172 1.00 48.88 274 PRO A N 1
ATOM 2216 C CA . PRO A 1 274 ? 11.170 -0.784 -19.455 1.00 48.88 274 PRO A CA 1
ATOM 2217 C C . PRO A 1 274 ? 10.801 -0.161 -20.810 1.00 48.88 274 PRO A C 1
ATOM 2219 O O . PRO A 1 274 ? 9.738 -0.443 -21.362 1.00 48.88 274 PRO A O 1
ATOM 2222 N N . ARG A 1 275 ? 11.670 0.686 -21.376 1.00 48.72 275 ARG A N 1
ATOM 2223 C CA . ARG A 1 275 ? 11.489 1.300 -22.700 1.00 48.72 275 ARG A CA 1
ATOM 2224 C C . ARG A 1 275 ? 11.857 0.347 -23.837 1.00 48.72 275 ARG A C 1
ATOM 2226 O O . ARG A 1 275 ? 11.352 0.510 -24.949 1.00 48.72 275 ARG A O 1
ATOM 2233 N N . ASP A 1 276 ? 12.678 -0.666 -23.562 1.00 52.69 276 ASP A N 1
ATOM 2234 C CA . ASP A 1 276 ? 13.036 -1.718 -24.514 1.00 52.69 276 ASP A CA 1
ATOM 2235 C C . ASP A 1 276 ? 12.082 -2.926 -24.457 1.00 52.69 276 ASP A C 1
ATOM 2237 O O . ASP A 1 276 ? 12.107 -3.743 -25.381 1.00 52.69 276 ASP A O 1
ATOM 2241 N N . LEU A 1 277 ? 11.158 -2.995 -23.481 1.00 48.69 277 LEU A N 1
ATOM 2242 C CA . LEU A 1 277 ? 10.080 -4.005 -23.424 1.00 48.69 277 LEU A CA 1
ATOM 2243 C C . LEU A 1 277 ? 9.297 -4.108 -24.746 1.00 48.69 277 LEU A C 1
ATOM 2245 O O . LEU A 1 277 ? 8.851 -5.184 -25.130 1.00 48.69 277 LEU A O 1
ATOM 2249 N N . PHE A 1 278 ? 9.173 -3.001 -25.483 1.00 49.88 278 PHE A N 1
ATOM 2250 C CA . PHE A 1 278 ? 8.455 -2.951 -26.760 1.00 49.88 278 PHE A CA 1
ATOM 2251 C C . PHE A 1 278 ? 9.345 -3.129 -27.998 1.00 49.88 278 PHE A C 1
ATOM 2253 O O . PHE A 1 278 ? 8.823 -3.247 -29.108 1.00 49.88 278 PHE A O 1
ATOM 2260 N N . ARG A 1 279 ? 10.679 -3.145 -27.855 1.00 48.25 279 ARG A N 1
ATOM 2261 C CA . ARG A 1 279 ? 11.598 -3.365 -28.988 1.00 48.25 279 ARG A CA 1
ATOM 2262 C C . ARG A 1 279 ? 11.774 -4.840 -29.339 1.00 48.25 279 ARG A C 1
ATOM 2264 O O . ARG A 1 279 ? 12.156 -5.138 -30.470 1.00 48.25 279 ARG A O 1
ATOM 2271 N N . TYR A 1 280 ? 11.439 -5.752 -28.429 1.00 53.19 280 TYR A N 1
ATOM 2272 C CA . TYR A 1 280 ? 11.523 -7.192 -28.659 1.00 53.19 280 TYR A CA 1
ATOM 2273 C C . TYR A 1 280 ? 10.146 -7.769 -28.998 1.00 53.19 280 TYR A C 1
ATOM 2275 O O . TYR A 1 280 ? 9.402 -8.228 -28.138 1.00 53.19 280 TYR A O 1
ATOM 2283 N N . SER A 1 281 ? 9.811 -7.783 -30.291 1.00 55.31 281 SER A N 1
ATOM 2284 C CA . SER A 1 281 ? 8.577 -8.401 -30.799 1.00 55.31 281 SER A CA 1
ATOM 2285 C C . SER A 1 281 ? 8.493 -9.917 -30.569 1.00 55.31 281 SER A C 1
ATOM 2287 O O . SER A 1 281 ? 7.442 -10.498 -30.815 1.00 55.31 281 SER A O 1
ATOM 2289 N N . GLU A 1 282 ? 9.587 -10.567 -30.161 1.00 62.34 282 GLU A N 1
ATOM 2290 C CA . GLU A 1 282 ? 9.653 -12.026 -30.016 1.00 62.34 282 GLU A CA 1
ATOM 2291 C C . GLU A 1 282 ? 8.995 -12.538 -28.722 1.00 62.34 282 GLU A C 1
ATOM 2293 O O . GLU A 1 282 ? 8.489 -13.6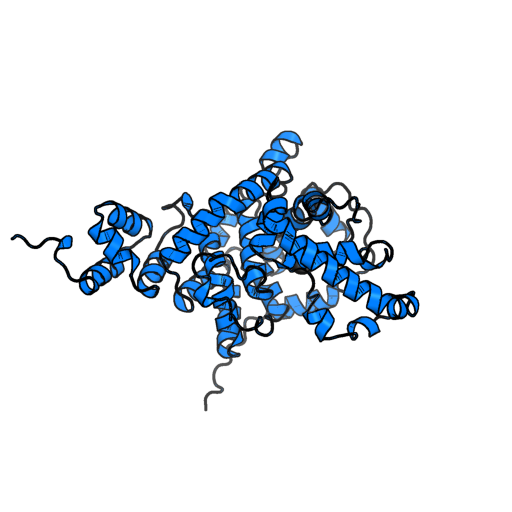54 -28.740 1.00 62.34 282 GLU A O 1
ATOM 2298 N N . ASN A 1 283 ? 8.876 -11.712 -27.668 1.00 73.75 283 ASN A N 1
ATOM 2299 C CA . ASN A 1 283 ? 8.357 -12.138 -26.351 1.00 73.75 283 ASN A CA 1
ATOM 2300 C C . ASN A 1 283 ? 7.141 -11.321 -25.871 1.00 73.75 283 ASN A C 1
ATOM 2302 O O . ASN A 1 283 ? 6.847 -11.264 -24.677 1.00 73.75 283 ASN A O 1
ATOM 2306 N N . ILE A 1 284 ? 6.426 -10.648 -26.781 1.00 72.69 284 ILE A N 1
ATOM 2307 C CA . ILE A 1 284 ? 5.307 -9.763 -26.407 1.00 72.69 284 ILE A CA 1
ATOM 2308 C C . ILE A 1 284 ? 4.212 -10.501 -25.621 1.00 72.69 284 ILE A C 1
ATOM 2310 O O . ILE A 1 284 ? 3.635 -9.938 -24.698 1.00 72.69 284 ILE A O 1
ATOM 2314 N N . GLU A 1 285 ? 3.961 -11.769 -25.943 1.00 77.38 285 GLU A N 1
ATOM 2315 C CA . GLU A 1 285 ? 2.979 -12.609 -25.254 1.00 77.38 285 GLU A CA 1
ATOM 2316 C C . GLU A 1 285 ? 3.344 -12.830 -23.780 1.00 77.38 285 GLU A C 1
ATOM 2318 O O . GLU A 1 285 ? 2.506 -12.670 -22.896 1.00 77.38 285 GLU A O 1
ATOM 2323 N N . GLU A 1 286 ? 4.612 -13.124 -23.501 1.00 81.56 286 GLU A N 1
ATOM 2324 C CA . GLU A 1 286 ? 5.104 -13.393 -22.149 1.00 81.56 286 GLU A CA 1
ATOM 2325 C C . GLU A 1 286 ? 5.144 -12.117 -21.309 1.00 81.56 286 GLU A C 1
ATOM 2327 O O . GLU A 1 286 ? 4.781 -12.141 -20.134 1.00 81.56 286 GLU A O 1
ATOM 2332 N N . LEU A 1 287 ? 5.487 -10.980 -21.920 1.00 74.88 287 LEU A N 1
ATOM 2333 C CA . LEU A 1 287 ? 5.412 -9.673 -21.266 1.00 74.88 287 LEU A CA 1
ATOM 2334 C C . LEU A 1 287 ? 3.970 -9.278 -20.934 1.00 74.88 287 LEU A C 1
ATOM 2336 O O . LEU A 1 287 ? 3.699 -8.794 -19.833 1.00 74.88 287 LEU A O 1
ATOM 2340 N N . LEU A 1 288 ? 3.034 -9.509 -21.859 1.00 72.50 288 LEU A N 1
ATOM 2341 C CA . LEU A 1 288 ? 1.606 -9.305 -21.611 1.00 72.50 288 LEU A CA 1
ATOM 2342 C C . LEU A 1 288 ? 1.115 -10.222 -20.491 1.00 72.50 288 LEU A C 1
ATOM 2344 O O . LEU A 1 288 ? 0.362 -9.780 -19.622 1.00 72.50 288 LEU A O 1
ATOM 2348 N N . TYR A 1 289 ? 1.571 -11.472 -20.474 1.00 80.75 289 TYR A N 1
ATOM 2349 C CA . TYR A 1 289 ? 1.230 -12.438 -19.441 1.00 80.75 289 TYR A CA 1
ATOM 2350 C C . TYR A 1 289 ? 1.743 -12.020 -18.063 1.00 80.75 289 TYR A C 1
ATOM 2352 O O . TYR A 1 289 ? 0.934 -11.897 -17.144 1.00 80.75 289 TYR A O 1
ATOM 2360 N N . ILE A 1 290 ? 3.033 -11.696 -17.930 1.00 81.31 290 ILE A N 1
ATOM 2361 C CA . ILE A 1 290 ? 3.621 -11.195 -16.679 1.00 81.31 290 ILE A CA 1
ATOM 2362 C C . ILE A 1 290 ? 2.885 -9.944 -16.208 1.00 81.31 290 ILE A C 1
ATOM 2364 O O . ILE A 1 290 ? 2.401 -9.911 -15.080 1.00 81.31 290 ILE A O 1
ATOM 2368 N N . SER A 1 291 ? 2.720 -8.948 -17.084 1.00 73.94 291 SER A N 1
ATOM 2369 C CA . SER A 1 291 ? 2.015 -7.705 -16.753 1.00 73.94 291 SER A CA 1
ATOM 2370 C C . SER A 1 291 ? 0.596 -7.985 -16.250 1.00 73.94 291 SER A C 1
ATOM 2372 O O . SER A 1 291 ? 0.164 -7.419 -15.249 1.00 73.94 291 SER A O 1
ATOM 2374 N N . THR A 1 292 ? -0.120 -8.923 -16.876 1.00 74.69 292 THR A N 1
ATOM 2375 C CA . THR A 1 292 ? -1.483 -9.265 -16.455 1.00 74.69 292 THR A CA 1
ATOM 2376 C C . THR A 1 292 ? -1.518 -9.998 -15.113 1.00 74.69 292 THR A C 1
ATOM 2378 O O . THR A 1 292 ? -2.400 -9.729 -14.299 1.00 74.69 292 THR A O 1
ATOM 2381 N N . VAL A 1 293 ? -0.554 -10.882 -14.836 1.00 80.75 293 VAL A N 1
ATOM 2382 C CA . VAL A 1 293 ? -0.421 -11.531 -13.520 1.00 80.75 293 VAL A CA 1
ATOM 2383 C C . VAL A 1 293 ? -0.088 -10.503 -12.441 1.00 80.75 293 VAL A C 1
ATOM 2385 O O . VAL A 1 293 ? -0.673 -10.539 -11.361 1.00 80.75 293 VAL A O 1
ATOM 2388 N N . MET A 1 294 ? 0.789 -9.542 -12.732 1.00 77.19 294 MET A N 1
ATOM 2389 C CA . MET A 1 294 ? 1.152 -8.454 -11.819 1.00 77.19 294 MET A CA 1
ATOM 2390 C C . MET A 1 294 ? -0.071 -7.629 -11.369 1.00 77.19 294 MET A C 1
ATOM 2392 O O . MET A 1 294 ? -0.091 -7.122 -10.243 1.00 77.19 294 MET A O 1
ATOM 2396 N N . HIS A 1 295 ? -1.122 -7.554 -12.193 1.00 73.88 295 HIS A N 1
ATOM 2397 C CA . HIS A 1 295 ? -2.398 -6.893 -11.880 1.00 73.88 295 HIS A CA 1
ATOM 2398 C C . HIS A 1 295 ? -3.348 -7.692 -10.988 1.00 73.88 295 HIS A C 1
ATOM 2400 O O . HIS A 1 295 ? -4.369 -7.158 -10.563 1.00 73.88 295 HIS A O 1
ATOM 2406 N N . TRP A 1 296 ? -3.040 -8.946 -10.654 1.00 76.00 296 TRP A N 1
ATOM 2407 C CA . TRP A 1 296 ? -3.885 -9.756 -9.766 1.00 76.00 296 TRP A CA 1
ATOM 2408 C C . TRP A 1 296 ? -3.813 -9.349 -8.287 1.00 76.00 296 TRP A C 1
ATOM 2410 O O . TRP A 1 296 ? -4.409 -10.005 -7.421 1.00 76.00 296 TRP A O 1
ATOM 2420 N N . GLY A 1 297 ? -3.070 -8.290 -7.965 1.00 76.38 297 GLY A N 1
ATOM 2421 C CA . GLY A 1 297 ? -3.143 -7.678 -6.652 1.00 76.38 297 GLY A CA 1
ATOM 2422 C C . GLY A 1 297 ? -2.553 -8.524 -5.541 1.00 76.38 297 GLY A C 1
ATOM 2423 O O . GLY A 1 297 ? -1.403 -8.932 -5.597 1.00 76.38 297 GLY A O 1
ATOM 2424 N N . LYS A 1 298 ? -3.351 -8.853 -4.517 1.00 79.56 298 LYS A N 1
ATOM 2425 C CA . LYS A 1 298 ? -2.896 -9.757 -3.448 1.00 79.56 298 LYS A CA 1
ATOM 2426 C C . LYS A 1 298 ? -2.396 -11.093 -4.011 1.00 79.56 298 LYS A C 1
ATOM 2428 O O . LYS A 1 298 ? -1.393 -11.618 -3.536 1.00 79.56 298 LYS A O 1
ATOM 2433 N N . ARG A 1 299 ? -3.080 -11.641 -5.022 1.00 82.94 299 ARG A N 1
ATOM 2434 C CA . ARG A 1 299 ? -2.694 -12.929 -5.614 1.00 82.94 299 ARG A CA 1
ATOM 2435 C C . ARG A 1 299 ? -1.379 -12.826 -6.372 1.00 82.94 299 ARG A C 1
ATOM 2437 O O . ARG A 1 299 ? -0.652 -13.809 -6.398 1.00 82.94 299 ARG A O 1
ATOM 2444 N N . SER A 1 300 ? -1.060 -11.663 -6.946 1.00 83.56 300 SER A N 1
ATOM 2445 C CA . SER A 1 300 ? 0.201 -11.483 -7.666 1.00 83.56 300 SER A CA 1
ATOM 2446 C C . SER A 1 300 ? 1.384 -11.627 -6.706 1.00 83.56 300 SER A C 1
ATOM 2448 O O . SER A 1 300 ? 2.295 -12.402 -6.975 1.00 83.56 300 SER A O 1
ATOM 2450 N N . LEU A 1 301 ? 1.306 -11.029 -5.515 1.00 86.81 301 LEU A N 1
ATOM 2451 C CA . LEU A 1 301 ? 2.300 -11.259 -4.462 1.00 86.81 301 LEU A CA 1
ATOM 2452 C C . LEU A 1 301 ? 2.365 -12.709 -3.992 1.00 86.81 301 LEU A C 1
ATOM 2454 O O . LEU A 1 301 ? 3.442 -13.235 -3.740 1.00 86.81 301 LEU A O 1
ATOM 2458 N N . GLU A 1 302 ? 1.219 -13.378 -3.872 1.00 89.38 302 GLU A N 1
ATOM 2459 C CA . GLU A 1 302 ? 1.228 -14.795 -3.520 1.00 89.38 302 GLU A CA 1
ATOM 2460 C C . GLU A 1 302 ? 1.893 -15.656 -4.595 1.00 89.38 302 GLU A C 1
ATOM 2462 O O . GLU A 1 302 ? 2.485 -16.662 -4.232 1.00 89.38 302 GLU A O 1
ATOM 2467 N N . VAL A 1 303 ? 1.817 -15.290 -5.879 1.00 89.62 303 VAL A N 1
ATOM 2468 C CA . VAL A 1 303 ? 2.484 -16.015 -6.975 1.00 89.62 303 VAL A CA 1
ATOM 2469 C C . VAL A 1 303 ? 4.007 -15.934 -6.861 1.00 89.62 303 VAL A C 1
ATOM 2471 O O . VAL A 1 303 ? 4.660 -16.936 -7.143 1.00 89.62 303 VAL A O 1
ATOM 2474 N N . LEU A 1 304 ? 4.554 -14.807 -6.392 1.00 87.69 304 LEU A N 1
ATOM 2475 C CA . LEU A 1 304 ? 5.997 -14.647 -6.159 1.00 87.69 304 LEU A CA 1
ATOM 2476 C C . LEU A 1 304 ? 6.539 -15.591 -5.077 1.00 87.69 304 LEU A C 1
ATOM 2478 O O . LEU A 1 304 ? 7.723 -15.916 -5.073 1.00 87.69 304 LEU A O 1
ATOM 2482 N N . LEU A 1 305 ? 5.686 -16.067 -4.166 1.00 88.75 305 LEU A N 1
ATOM 2483 C CA . LEU A 1 305 ? 6.132 -16.949 -3.095 1.00 88.75 305 LEU A CA 1
ATOM 2484 C C . LEU A 1 305 ? 6.485 -18.348 -3.626 1.00 88.75 305 LEU A C 1
ATOM 2486 O O . LEU A 1 305 ? 5.714 -18.936 -4.400 1.00 88.75 305 LEU A O 1
ATOM 2490 N N . PRO A 1 306 ? 7.578 -18.964 -3.131 1.00 85.56 306 PRO A N 1
ATOM 2491 C CA . PRO A 1 306 ? 7.980 -20.298 -3.548 1.00 85.56 306 PRO A CA 1
ATOM 2492 C C . PRO A 1 306 ? 6.832 -21.309 -3.459 1.00 85.56 306 PRO A C 1
ATOM 2494 O O . PRO A 1 306 ? 6.164 -21.445 -2.433 1.00 85.56 306 PRO A O 1
ATOM 2497 N N . SER A 1 307 ? 6.622 -22.063 -4.541 1.00 83.25 307 SER A N 1
ATOM 2498 C CA . SER A 1 307 ? 5.580 -23.100 -4.663 1.00 83.25 307 SER A CA 1
ATOM 2499 C C . SER A 1 307 ? 4.123 -22.613 -4.608 1.00 83.25 307 SER A C 1
ATOM 2501 O O . SER A 1 307 ? 3.213 -23.445 -4.661 1.00 83.25 307 SER A O 1
ATOM 2503 N N . ARG A 1 308 ? 3.852 -21.302 -4.534 1.00 87.69 308 ARG A N 1
ATOM 2504 C CA . ARG A 1 308 ? 2.476 -20.780 -4.506 1.00 87.69 308 ARG A CA 1
ATOM 2505 C C . ARG A 1 308 ? 1.891 -20.494 -5.883 1.00 87.69 308 ARG A C 1
ATOM 2507 O O . ARG A 1 308 ? 0.673 -20.568 -6.011 1.00 87.69 308 ARG A O 1
ATOM 2514 N N . ALA A 1 309 ? 2.700 -20.322 -6.927 1.00 88.44 309 ALA A N 1
ATOM 2515 C CA . ALA A 1 309 ? 2.203 -20.309 -8.308 1.00 88.44 309 ALA A CA 1
ATOM 2516 C C . ALA A 1 309 ? 1.360 -21.565 -8.636 1.00 88.44 309 ALA A C 1
ATOM 2518 O O . ALA A 1 309 ? 0.315 -21.474 -9.278 1.00 88.44 309 ALA A O 1
ATOM 2519 N N . ALA A 1 310 ? 1.727 -22.731 -8.084 1.00 89.56 310 ALA A N 1
ATOM 2520 C CA . ALA A 1 310 ? 0.979 -23.981 -8.250 1.00 89.56 310 ALA A CA 1
ATOM 2521 C C . ALA A 1 310 ? -0.458 -23.925 -7.689 1.00 89.56 310 ALA A C 1
ATOM 2523 O O . ALA A 1 310 ? -1.345 -24.596 -8.218 1.00 89.56 310 ALA A O 1
ATOM 2524 N N . LYS A 1 311 ? -0.716 -23.097 -6.662 1.00 91.88 311 LYS A N 1
ATOM 2525 C CA . LYS A 1 311 ? -2.069 -22.839 -6.127 1.00 91.88 311 LYS A CA 1
ATOM 2526 C C . LYS A 1 311 ? -2.977 -22.202 -7.185 1.00 91.88 311 LYS A C 1
ATOM 2528 O O . LYS A 1 311 ? -4.181 -22.438 -7.168 1.00 91.88 311 LYS A O 1
ATOM 2533 N N . TYR A 1 312 ? -2.391 -21.436 -8.105 1.00 89.69 312 TYR A N 1
ATOM 2534 C CA . TYR A 1 312 ? -3.080 -20.661 -9.134 1.00 89.69 312 TYR A CA 1
ATOM 2535 C C . TYR A 1 312 ? -2.955 -21.257 -10.541 1.00 89.69 312 TYR A C 1
ATOM 2537 O O . TYR A 1 312 ? -3.390 -20.630 -11.501 1.00 89.69 312 TYR A O 1
ATOM 2545 N N . ALA A 1 313 ? -2.413 -22.471 -10.685 1.00 91.00 313 ALA A N 1
ATOM 2546 C CA . ALA A 1 313 ? -2.081 -23.056 -11.987 1.00 91.00 313 ALA A CA 1
ATOM 2547 C C . ALA A 1 313 ? -3.250 -23.049 -12.991 1.00 91.00 313 ALA A C 1
ATOM 2549 O O . ALA A 1 313 ? -3.058 -22.704 -14.150 1.00 91.00 313 ALA A O 1
ATOM 2550 N N . ALA A 1 314 ? -4.472 -23.374 -12.553 1.00 88.50 314 ALA A N 1
ATOM 2551 C CA . ALA A 1 314 ? -5.643 -23.377 -13.435 1.00 88.50 314 ALA A CA 1
ATOM 2552 C C . ALA A 1 314 ? -6.057 -21.968 -13.903 1.00 88.50 314 ALA A C 1
ATOM 2554 O O . ALA A 1 314 ? -6.485 -21.797 -15.042 1.00 88.50 314 ALA A O 1
ATOM 2555 N N . GLU A 1 315 ? -5.936 -20.959 -13.035 1.00 85.62 315 GLU A N 1
ATOM 2556 C CA . GLU A 1 315 ? -6.239 -19.562 -13.375 1.00 85.62 315 GLU A CA 1
ATOM 2557 C C . GLU A 1 315 ? -5.164 -18.976 -14.295 1.00 85.62 315 GLU A C 1
ATOM 2559 O O . GLU A 1 315 ? -5.485 -18.267 -15.246 1.00 85.62 315 GLU A O 1
ATOM 2564 N N . LEU A 1 316 ? -3.900 -19.310 -14.023 1.00 87.88 316 LEU A N 1
ATOM 2565 C CA . LEU A 1 316 ? -2.734 -18.911 -14.806 1.00 87.88 316 LEU A CA 1
ATOM 2566 C C . LEU A 1 316 ? -2.800 -19.488 -16.226 1.00 87.88 316 LEU A C 1
ATOM 2568 O O . LEU A 1 316 ? -2.648 -18.748 -17.194 1.00 87.88 316 LEU A O 1
ATOM 2572 N N . GLU A 1 317 ? -3.145 -20.770 -16.360 1.00 89.00 317 GLU A N 1
ATOM 2573 C CA . GLU A 1 317 ? -3.341 -21.420 -17.661 1.00 89.00 317 GLU A CA 1
ATOM 2574 C C . GLU A 1 317 ? -4.504 -20.796 -18.448 1.00 89.00 317 GLU A C 1
ATOM 2576 O O . GLU A 1 317 ? -4.389 -20.512 -19.639 1.00 89.00 317 GLU A O 1
ATOM 2581 N N . HIS A 1 318 ? -5.625 -20.515 -17.774 1.00 82.50 318 HIS A N 1
ATOM 2582 C CA . HIS A 1 318 ? -6.764 -19.832 -18.394 1.00 82.50 318 HIS A CA 1
ATOM 2583 C C . HIS A 1 318 ? -6.402 -18.424 -18.874 1.00 82.50 318 HIS A C 1
ATOM 2585 O O . HIS A 1 318 ? -6.825 -18.000 -19.950 1.00 82.50 318 HIS A O 1
ATOM 2591 N N . LEU A 1 319 ? -5.619 -17.689 -18.083 1.00 80.88 319 LEU A N 1
ATOM 2592 C CA . LEU A 1 319 ? -5.130 -16.372 -18.466 1.00 80.88 319 LEU A CA 1
ATOM 2593 C C . LEU A 1 319 ? -4.195 -16.456 -19.676 1.00 80.88 319 LEU A C 1
ATOM 2595 O O . LEU A 1 319 ? -4.378 -15.695 -20.625 1.00 80.88 319 LEU A O 1
ATOM 2599 N N . ARG A 1 320 ? -3.237 -17.387 -19.661 1.00 85.12 320 ARG A N 1
ATOM 2600 C CA . ARG A 1 320 ? -2.317 -17.621 -20.777 1.00 85.12 320 ARG A CA 1
ATOM 2601 C C . ARG A 1 320 ? -3.081 -17.899 -22.071 1.00 85.12 320 ARG A C 1
ATOM 2603 O O . ARG A 1 320 ? -2.874 -17.187 -23.046 1.00 85.12 320 ARG A O 1
ATOM 2610 N N . SER A 1 321 ? -4.047 -18.820 -22.046 1.00 79.50 321 SER A N 1
ATOM 2611 C CA . SER A 1 321 ? -4.879 -19.134 -23.216 1.00 79.50 321 SER A CA 1
ATOM 2612 C C . SER A 1 321 ? -5.622 -17.908 -23.764 1.00 79.50 321 SER A C 1
ATOM 2614 O O . SER A 1 321 ? -5.690 -17.725 -24.976 1.00 79.50 321 SER A O 1
ATOM 2616 N N . LYS A 1 322 ? -6.137 -17.021 -22.900 1.00 75.88 322 LYS A N 1
ATOM 2617 C CA . LYS A 1 322 ? -6.770 -15.770 -23.354 1.00 75.88 322 LYS A CA 1
ATOM 2618 C C . LYS A 1 322 ? -5.789 -14.820 -24.035 1.00 75.88 322 LYS A C 1
ATOM 2620 O O . LYS A 1 322 ? -6.174 -14.133 -24.977 1.00 75.88 322 LYS A O 1
ATOM 2625 N N . ILE A 1 323 ? -4.561 -14.726 -23.534 1.00 75.69 323 ILE A N 1
ATOM 2626 C CA . ILE A 1 323 ? -3.537 -13.851 -24.115 1.00 75.69 323 ILE A CA 1
ATOM 2627 C C . ILE A 1 323 ? -3.077 -14.410 -25.460 1.00 75.69 323 ILE A C 1
ATOM 2629 O O . ILE A 1 323 ? -3.005 -13.651 -26.424 1.00 75.69 323 ILE A O 1
ATOM 2633 N N . GLU A 1 324 ? -2.866 -15.724 -25.557 1.00 80.38 324 GLU A N 1
ATOM 2634 C CA . GLU A 1 324 ? -2.592 -16.418 -26.820 1.00 80.38 324 GLU A CA 1
ATOM 2635 C C . GLU A 1 324 ? -3.687 -16.131 -27.861 1.00 80.38 324 GLU A C 1
ATOM 2637 O O . GLU A 1 324 ? -3.384 -15.757 -28.996 1.00 80.38 324 GLU A O 1
ATOM 2642 N N . ASP A 1 325 ? -4.966 -16.213 -27.480 1.00 71.50 325 ASP A N 1
ATOM 2643 C CA . ASP A 1 325 ? -6.092 -15.887 -28.363 1.00 71.50 325 ASP A CA 1
ATOM 2644 C C . ASP A 1 325 ? -6.039 -14.429 -28.857 1.00 71.50 325 ASP A C 1
ATOM 2646 O O . ASP A 1 325 ? -6.246 -14.162 -30.044 1.00 71.50 325 ASP A O 1
ATOM 2650 N N . VAL A 1 326 ? -5.728 -13.473 -27.973 1.00 71.88 326 VAL A N 1
ATOM 2651 C CA . VAL A 1 326 ? -5.605 -12.046 -28.324 1.00 71.88 326 VAL A CA 1
ATOM 2652 C C . VAL A 1 326 ? -4.434 -11.816 -29.282 1.00 71.88 326 VAL A C 1
ATOM 2654 O O . VAL A 1 326 ? -4.608 -11.190 -30.329 1.00 71.88 326 VAL A O 1
ATOM 2657 N N . VAL A 1 327 ? -3.254 -12.354 -28.967 1.00 73.31 327 VAL A N 1
ATOM 2658 C CA . VAL A 1 327 ? -2.033 -12.178 -29.770 1.00 73.31 327 VAL A CA 1
ATOM 2659 C C . VAL A 1 327 ? -2.175 -12.844 -31.143 1.00 73.31 327 VAL A C 1
ATOM 2661 O O . VAL A 1 327 ? -1.791 -12.264 -32.162 1.00 73.31 327 VAL A O 1
ATOM 2664 N N . THR A 1 328 ? -2.769 -14.038 -31.209 1.00 76.25 328 THR A N 1
ATOM 2665 C CA . THR A 1 328 ? -2.976 -14.768 -32.470 1.00 76.25 328 THR A CA 1
ATOM 2666 C C . THR A 1 328 ? -4.023 -14.111 -33.366 1.00 76.25 328 THR A C 1
ATOM 2668 O O . THR A 1 328 ? -3.811 -14.032 -34.581 1.00 76.25 328 THR A O 1
ATOM 2671 N N . CYS A 1 329 ? -5.110 -13.579 -32.796 1.00 66.69 329 CYS A N 1
ATOM 2672 C CA . CYS A 1 329 ? -6.110 -12.816 -33.546 1.00 66.69 329 CYS A CA 1
ATOM 2673 C C . CYS A 1 329 ? -5.533 -11.519 -34.143 1.00 66.69 329 CYS A C 1
ATOM 2675 O O . CYS A 1 329 ? -6.011 -11.066 -35.186 1.00 66.69 329 CYS A O 1
ATOM 2677 N N . ASP A 1 330 ? -4.477 -10.962 -33.537 1.00 63.53 330 ASP A N 1
ATOM 2678 C CA . ASP A 1 330 ? -3.903 -9.662 -33.904 1.00 63.53 330 ASP A CA 1
ATOM 2679 C C . ASP A 1 330 ? -2.523 -9.738 -34.599 1.00 63.53 330 ASP A C 1
ATOM 2681 O O . ASP A 1 330 ? -1.928 -8.729 -34.985 1.00 63.53 330 ASP A O 1
ATOM 2685 N N . ALA A 1 331 ? -2.016 -10.941 -34.888 1.00 55.22 331 ALA A N 1
ATOM 2686 C CA . ALA A 1 331 ? -0.746 -11.146 -35.598 1.00 55.22 331 ALA A CA 1
ATOM 2687 C C . ALA A 1 331 ? -0.718 -10.519 -37.016 1.00 55.22 331 ALA A C 1
ATOM 2689 O O . ALA A 1 331 ? 0.345 -10.198 -37.560 1.00 55.22 331 ALA A O 1
ATOM 2690 N N . THR A 1 332 ? -1.885 -10.297 -37.632 1.00 57.06 332 THR A N 1
ATOM 2691 C CA . THR A 1 332 ? -2.036 -9.523 -38.879 1.00 57.06 332 THR A CA 1
ATOM 2692 C C . THR A 1 332 ? -1.912 -8.005 -38.701 1.00 57.06 332 THR A C 1
ATOM 2694 O O . THR A 1 332 ? -1.572 -7.317 -39.668 1.00 57.06 332 THR A O 1
ATOM 2697 N N . PHE A 1 333 ? -2.173 -7.477 -37.504 1.00 52.03 333 PHE A N 1
ATOM 2698 C CA . PHE A 1 333 ? -2.043 -6.063 -37.146 1.00 52.03 333 PHE A CA 1
ATOM 2699 C C . PHE A 1 333 ? -0.604 -5.724 -36.745 1.00 52.03 333 PHE A C 1
ATOM 2701 O O . PHE A 1 333 ? -0.013 -4.816 -37.330 1.00 52.03 333 PHE A O 1
ATOM 2708 N N . LEU A 1 334 ? 0.018 -6.533 -35.879 1.00 50.62 334 LEU A N 1
ATOM 2709 C CA . LEU A 1 334 ? 1.418 -6.357 -35.462 1.00 50.62 334 LEU A CA 1
ATOM 2710 C C . LEU A 1 334 ? 2.400 -6.421 -36.649 1.00 50.62 334 LEU A C 1
ATOM 2712 O O . LEU A 1 334 ? 3.364 -5.661 -36.715 1.00 50.62 334 LEU A O 1
ATOM 2716 N N . ARG A 1 335 ? 2.112 -7.244 -37.671 1.00 54.06 335 ARG A N 1
ATOM 2717 C CA . ARG A 1 335 ? 2.905 -7.299 -38.918 1.00 54.06 335 ARG A CA 1
ATOM 2718 C C . ARG A 1 335 ? 2.818 -6.043 -39.794 1.00 54.06 335 ARG A C 1
ATOM 2720 O O . ARG A 1 335 ? 3.669 -5.872 -40.665 1.00 54.06 335 ARG A O 1
ATOM 2727 N N . LYS A 1 336 ? 1.810 -5.179 -39.621 1.00 49.28 336 LYS A N 1
ATOM 2728 C CA . LYS A 1 336 ? 1.637 -3.954 -40.429 1.00 49.28 336 LYS A CA 1
ATOM 2729 C C . LYS A 1 336 ? 2.402 -2.743 -39.892 1.00 49.28 336 LYS A C 1
ATOM 2731 O O . LYS A 1 336 ? 2.552 -1.776 -40.635 1.00 49.28 336 LYS A O 1
ATOM 2736 N N . PHE A 1 337 ? 2.922 -2.798 -38.6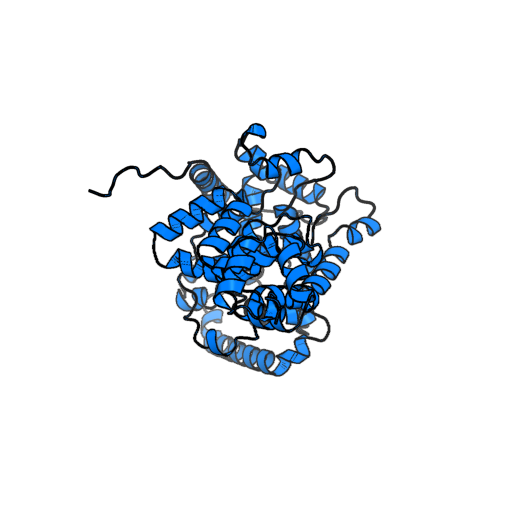66 1.00 43.12 337 PHE A N 1
ATOM 2737 C CA . PHE A 1 337 ? 3.567 -1.655 -38.015 1.00 43.12 337 PHE A CA 1
ATOM 2738 C C . PHE A 1 337 ? 4.928 -2.041 -37.404 1.00 43.12 337 PHE A C 1
ATOM 2740 O O . PHE A 1 337 ? 5.063 -2.103 -36.188 1.00 43.12 337 PHE A O 1
ATOM 2747 N N . PRO A 1 338 ? 5.977 -2.262 -38.227 1.00 43.75 338 PRO A N 1
ATOM 2748 C CA . PRO A 1 338 ? 7.325 -2.615 -37.751 1.00 43.75 338 PRO A CA 1
ATOM 2749 C C . PRO A 1 338 ? 8.031 -1.486 -36.976 1.00 43.75 338 PRO A C 1
ATOM 2751 O O . PRO A 1 338 ? 9.122 -1.671 -36.445 1.00 43.75 338 PRO A O 1
ATOM 2754 N N . ARG A 1 339 ? 7.427 -0.297 -36.930 1.00 42.53 339 ARG A N 1
ATOM 2755 C CA . ARG A 1 339 ? 7.746 0.793 -36.009 1.00 42.53 339 ARG A CA 1
ATOM 2756 C C . ARG A 1 339 ? 6.407 1.359 -35.575 1.00 42.53 339 ARG A C 1
ATOM 2758 O O . ARG A 1 339 ? 5.708 1.905 -36.427 1.00 42.53 339 ARG A O 1
ATOM 2765 N N . LEU A 1 340 ? 6.029 1.181 -34.312 1.00 39.69 340 LEU A N 1
ATOM 2766 C CA . LEU A 1 340 ? 4.792 1.763 -33.801 1.00 39.69 340 LEU A CA 1
ATOM 2767 C C . LEU A 1 340 ? 4.913 3.297 -33.907 1.00 39.69 340 LEU A C 1
ATOM 2769 O O . LEU A 1 340 ? 5.828 3.869 -33.309 1.00 39.69 340 LEU A O 1
ATOM 2773 N N . PRO A 1 341 ? 4.069 3.987 -34.696 1.00 35.91 341 PRO A N 1
ATOM 2774 C CA . PRO A 1 341 ? 3.991 5.442 -34.647 1.00 35.91 341 PRO A CA 1
ATOM 2775 C C . PRO A 1 341 ? 3.594 5.877 -33.230 1.00 35.91 341 PRO A C 1
ATOM 2777 O O . PRO A 1 341 ? 2.879 5.140 -32.547 1.00 35.91 341 PRO A O 1
ATOM 2780 N N . ARG A 1 342 ? 3.975 7.094 -32.808 1.00 39.41 342 ARG A N 1
ATOM 2781 C CA . ARG A 1 342 ? 3.428 7.729 -31.585 1.00 39.41 342 ARG A CA 1
ATOM 2782 C C . ARG A 1 342 ? 1.894 7.692 -31.553 1.00 39.41 342 ARG A C 1
ATOM 2784 O O . ARG A 1 342 ? 1.304 7.717 -30.488 1.00 39.41 342 ARG A O 1
ATOM 2791 N N . ASP A 1 343 ? 1.266 7.539 -32.706 1.00 36.50 343 ASP A N 1
ATOM 2792 C CA . ASP A 1 343 ? -0.177 7.497 -32.905 1.00 36.50 343 ASP A CA 1
ATOM 2793 C C . ASP A 1 343 ? -0.808 6.141 -32.489 1.00 36.50 343 ASP A C 1
ATOM 2795 O O . ASP A 1 343 ? -2.025 6.035 -32.387 1.00 36.50 343 ASP A O 1
ATOM 2799 N N . ILE A 1 344 ? -0.015 5.101 -32.170 1.00 36.94 344 ILE A N 1
ATOM 2800 C CA . ILE A 1 344 ? -0.516 3.868 -31.518 1.00 36.94 344 ILE A CA 1
ATOM 2801 C C . ILE A 1 344 ? -0.743 4.068 -30.006 1.00 36.94 344 ILE A C 1
ATOM 2803 O O . ILE A 1 344 ? -1.451 3.279 -29.389 1.00 36.94 344 ILE A O 1
ATOM 2807 N N . LEU A 1 345 ? -0.322 5.200 -29.421 1.00 37.25 345 LEU A N 1
ATOM 2808 C CA . LEU A 1 345 ? -0.864 5.650 -28.126 1.00 37.25 345 LEU A CA 1
ATOM 2809 C C . LEU A 1 345 ? -2.392 5.880 -28.159 1.00 37.25 345 LEU A C 1
ATOM 2811 O O . LEU A 1 345 ? -2.997 5.986 -27.090 1.00 37.25 345 LEU A O 1
ATOM 2815 N N . GLU A 1 346 ? -3.010 5.940 -29.349 1.00 36.69 346 GLU A N 1
ATOM 2816 C CA . GLU A 1 346 ? -4.461 6.076 -29.548 1.00 36.69 346 GLU A CA 1
ATOM 2817 C C . GLU A 1 346 ? -5.192 4.744 -29.847 1.00 36.69 346 GLU A C 1
ATOM 2819 O O . GLU A 1 346 ? -6.419 4.690 -29.750 1.00 36.69 346 GLU A O 1
ATOM 2824 N N . TRP A 1 347 ? -4.482 3.650 -30.160 1.00 37.78 347 TRP A N 1
ATOM 2825 C CA . TRP A 1 347 ? -5.044 2.298 -30.344 1.00 37.78 347 TRP A CA 1
ATOM 2826 C C . TRP A 1 347 ? -4.858 1.502 -29.047 1.00 37.78 347 TRP A C 1
ATOM 2828 O O . TRP A 1 347 ? -3.797 0.955 -28.795 1.00 37.78 347 TRP A O 1
ATOM 2838 N N . THR A 1 348 ? -5.802 1.382 -28.137 1.00 40.69 348 THR A N 1
ATOM 2839 C CA . THR A 1 348 ? -7.193 1.800 -28.047 1.00 40.69 348 THR A CA 1
ATOM 2840 C C . THR A 1 348 ? -7.360 2.250 -26.598 1.00 40.69 348 THR A C 1
ATOM 2842 O O . THR A 1 348 ? -6.716 1.701 -25.701 1.00 40.69 348 THR A O 1
ATOM 2845 N N . LYS A 1 349 ? -8.209 3.243 -26.338 1.00 41.28 349 LYS A N 1
ATOM 2846 C CA . LYS A 1 349 ? -8.525 3.631 -24.959 1.00 41.28 349 LYS A CA 1
ATOM 2847 C C . LYS A 1 349 ? -8.900 2.390 -24.126 1.00 41.28 349 LYS A C 1
ATOM 2849 O O . LYS A 1 349 ? -8.299 2.174 -23.093 1.00 41.28 349 LYS A O 1
ATOM 2854 N N . ASP A 1 350 ? -9.680 1.466 -24.692 1.00 40.78 350 ASP A N 1
ATOM 2855 C CA . ASP A 1 350 ? -10.064 0.199 -24.050 1.00 40.78 350 ASP A CA 1
ATOM 2856 C C . ASP A 1 350 ? -8.913 -0.793 -23.795 1.00 40.78 350 ASP A C 1
ATOM 2858 O O . ASP A 1 350 ? -8.876 -1.402 -22.734 1.00 40.78 350 ASP A O 1
ATOM 2862 N N . THR A 1 351 ? -7.961 -0.991 -24.714 1.00 38.69 351 THR A N 1
ATOM 2863 C CA . THR A 1 351 ? -6.839 -1.933 -24.522 1.00 38.69 351 THR A CA 1
ATOM 2864 C C . THR A 1 351 ? -5.723 -1.301 -23.699 1.00 38.69 351 THR A C 1
ATOM 2866 O O . THR A 1 351 ? -5.025 -2.026 -23.019 1.00 38.69 351 THR A O 1
ATOM 2869 N N . ARG A 1 352 ? -5.578 0.029 -23.663 1.00 38.56 352 ARG A N 1
ATOM 2870 C CA . ARG A 1 352 ? -4.714 0.736 -22.701 1.00 38.56 352 ARG A CA 1
ATOM 2871 C C . ARG A 1 352 ? -5.358 0.837 -21.315 1.00 38.56 352 ARG A C 1
ATOM 2873 O O . ARG A 1 352 ? -4.636 0.793 -20.331 1.00 38.56 352 ARG A O 1
ATOM 2880 N N . ASP A 1 353 ? -6.684 0.913 -21.233 1.00 42.25 353 ASP A N 1
ATOM 2881 C CA . ASP A 1 353 ? -7.444 0.827 -19.982 1.00 42.25 353 ASP A CA 1
ATOM 2882 C C . ASP A 1 353 ? -7.460 -0.627 -19.448 1.00 42.25 353 ASP A C 1
ATOM 2884 O O . ASP A 1 353 ? -7.489 -0.841 -18.236 1.00 42.25 353 ASP A O 1
ATOM 2888 N N . GLN A 1 354 ? -7.369 -1.636 -20.329 1.00 38.38 354 GLN A N 1
ATOM 2889 C CA . GLN A 1 354 ? -7.249 -3.065 -19.975 1.00 38.38 354 GLN A CA 1
ATOM 2890 C C . GLN A 1 354 ? -5.801 -3.533 -19.747 1.00 38.38 354 GLN A C 1
ATOM 2892 O O . GLN A 1 354 ? -5.554 -4.308 -18.831 1.00 38.38 354 GLN A O 1
ATOM 2897 N N . LEU A 1 355 ? -4.840 -3.050 -20.540 1.00 40.88 355 LEU A N 1
ATOM 2898 C CA . LEU A 1 355 ? -3.387 -3.204 -20.359 1.00 40.88 355 LEU A CA 1
ATOM 2899 C C . LEU A 1 355 ? -2.811 -2.034 -19.567 1.00 40.88 355 LEU A C 1
ATOM 2901 O O . LEU A 1 355 ? -1.626 -1.727 -19.728 1.00 40.88 355 LEU A O 1
ATOM 2905 N N . ASN A 1 356 ? -3.656 -1.376 -18.758 1.00 45.22 356 ASN A N 1
ATOM 2906 C CA . ASN A 1 356 ? -3.285 -0.315 -17.830 1.00 45.22 356 ASN A CA 1
ATOM 2907 C C . ASN A 1 356 ? -1.924 -0.685 -17.286 1.00 45.22 356 ASN A C 1
ATOM 2909 O O . ASN A 1 356 ? -1.775 -1.786 -16.774 1.00 45.22 356 ASN A O 1
ATOM 2913 N N . ILE A 1 357 ? -0.912 0.131 -17.559 1.00 54.31 357 ILE A N 1
ATOM 2914 C CA . ILE A 1 357 ? 0.472 -0.237 -17.285 1.00 54.31 357 ILE A CA 1
ATOM 2915 C C . ILE A 1 357 ? 0.505 -0.747 -15.843 1.00 54.31 357 ILE A C 1
ATOM 2917 O O . ILE A 1 357 ? -0.016 -0.083 -14.946 1.00 54.31 357 ILE A O 1
ATOM 2921 N N . SER A 1 358 ? 0.989 -1.980 -15.675 1.00 58.31 358 SER A N 1
ATOM 2922 C CA . SER A 1 358 ? 1.202 -2.643 -14.388 1.00 58.31 358 SER A CA 1
ATOM 2923 C C . SER A 1 358 ? 1.526 -1.584 -13.320 1.00 58.31 358 SER A C 1
ATOM 2925 O O . SER A 1 358 ? 2.438 -0.793 -13.577 1.00 58.31 358 SER A O 1
ATOM 2927 N N . PRO A 1 359 ? 0.794 -1.474 -12.180 1.00 61.19 359 PRO A N 1
ATOM 2928 C CA . PRO A 1 359 ? 1.037 -0.436 -11.168 1.00 61.19 359 PRO A CA 1
ATOM 2929 C C . PRO A 1 359 ? 2.503 -0.343 -10.782 1.00 61.19 359 PRO A C 1
ATOM 2931 O O . PRO A 1 359 ? 2.977 0.696 -10.366 1.00 61.19 359 PRO A O 1
ATOM 2934 N N . TRP A 1 360 ? 3.201 -1.456 -10.938 1.00 66.06 360 TRP A N 1
ATOM 2935 C CA . TRP A 1 360 ? 4.620 -1.664 -10.790 1.00 66.06 360 TRP A CA 1
ATOM 2936 C C . TRP A 1 360 ? 5.461 -0.864 -11.787 1.00 66.06 360 TRP A C 1
ATOM 2938 O O . TRP A 1 360 ? 6.349 -0.123 -11.388 1.00 66.06 360 TRP A O 1
ATOM 2948 N N . VAL A 1 361 ? 5.148 -0.960 -13.079 1.00 62.88 361 VAL A N 1
ATOM 2949 C CA . VAL A 1 361 ? 5.818 -0.200 -14.139 1.00 62.88 361 VAL A CA 1
ATOM 2950 C C . VAL A 1 361 ? 5.450 1.283 -14.039 1.00 62.88 361 VAL A C 1
ATOM 2952 O O . VAL A 1 361 ? 6.305 2.136 -14.260 1.00 62.88 361 VAL A O 1
ATOM 2955 N N . LEU A 1 362 ? 4.209 1.608 -13.649 1.00 69.31 362 LEU A N 1
ATOM 2956 C CA . LEU A 1 362 ? 3.808 2.996 -13.397 1.00 69.31 362 LEU A CA 1
ATOM 2957 C C . LEU A 1 362 ? 4.462 3.582 -12.155 1.00 69.31 362 LEU A C 1
ATOM 2959 O O . LEU A 1 362 ? 4.915 4.714 -12.220 1.00 69.31 362 LEU A O 1
ATOM 2963 N N . LEU A 1 363 ? 4.543 2.837 -11.055 1.00 74.62 363 LEU A N 1
ATOM 2964 C CA . LEU A 1 363 ? 5.211 3.303 -9.850 1.00 74.62 363 LEU A CA 1
ATOM 2965 C C . LEU A 1 363 ? 6.702 3.491 -10.109 1.00 74.62 363 LEU A C 1
ATOM 2967 O O . LEU A 1 363 ? 7.226 4.531 -9.745 1.00 74.62 363 LEU A O 1
ATOM 2971 N N . ALA A 1 364 ? 7.378 2.529 -10.743 1.00 71.00 364 ALA A N 1
ATOM 2972 C CA . ALA A 1 364 ? 8.793 2.665 -11.079 1.00 71.00 364 ALA A CA 1
ATOM 2973 C C . ALA A 1 364 ? 9.034 3.873 -12.001 1.00 71.00 364 ALA A C 1
ATOM 2975 O O . ALA A 1 364 ? 9.959 4.649 -11.778 1.00 71.00 364 ALA A O 1
ATOM 2976 N N . GLY A 1 365 ? 8.164 4.076 -12.997 1.00 69.56 365 GLY A N 1
ATOM 2977 C CA . GLY A 1 365 ? 8.196 5.255 -13.860 1.00 69.56 365 GLY A CA 1
ATOM 2978 C C . GLY A 1 365 ? 7.954 6.562 -13.101 1.00 69.56 365 GLY A C 1
ATOM 2979 O O . GLY A 1 365 ? 8.741 7.492 -13.233 1.00 69.56 365 GLY A O 1
ATOM 2980 N N . ASP A 1 366 ? 6.903 6.632 -12.281 1.00 75.88 366 ASP A N 1
ATOM 2981 C CA . ASP A 1 366 ? 6.564 7.815 -11.487 1.00 75.88 366 ASP A CA 1
ATOM 2982 C C . ASP A 1 366 ? 7.673 8.123 -10.458 1.00 75.88 366 ASP A C 1
ATOM 2984 O O . ASP A 1 366 ? 8.045 9.285 -10.322 1.00 75.88 366 ASP A O 1
ATOM 2988 N N . LEU A 1 367 ? 8.241 7.107 -9.789 1.00 75.12 367 LEU A N 1
ATOM 2989 C CA . LEU A 1 367 ? 9.381 7.233 -8.868 1.00 75.12 367 LEU A CA 1
ATOM 2990 C C . LEU A 1 367 ? 10.603 7.793 -9.587 1.00 75.12 367 LEU A C 1
ATOM 2992 O O . LEU A 1 367 ? 11.186 8.778 -9.136 1.00 75.12 367 LEU A O 1
ATOM 2996 N N . ARG A 1 368 ? 10.959 7.215 -10.736 1.00 69.69 368 ARG A N 1
ATOM 2997 C CA . ARG A 1 368 ? 12.089 7.681 -11.537 1.00 69.69 368 ARG A CA 1
ATOM 2998 C C . ARG A 1 368 ? 11.883 9.116 -12.010 1.00 69.69 368 ARG A C 1
ATOM 3000 O O . ARG A 1 368 ? 12.807 9.912 -11.915 1.00 69.69 368 ARG A O 1
ATOM 3007 N N . LEU A 1 369 ? 10.680 9.469 -12.464 1.00 68.12 369 LEU A N 1
ATOM 3008 C CA . LEU A 1 369 ? 10.348 10.840 -12.861 1.00 68.12 369 LEU A CA 1
ATOM 3009 C C . LEU A 1 369 ? 10.452 11.813 -11.684 1.00 68.12 369 LEU A C 1
ATOM 3011 O O . LEU A 1 369 ? 11.005 12.900 -11.853 1.00 68.12 369 LEU A O 1
ATOM 3015 N N . THR A 1 370 ? 9.963 11.431 -10.497 1.00 68.81 370 THR A N 1
ATOM 3016 C CA . THR A 1 370 ? 10.137 12.253 -9.293 1.00 68.81 370 THR A CA 1
ATOM 3017 C C . THR A 1 370 ? 11.601 12.434 -8.952 1.00 68.81 370 THR A C 1
ATOM 3019 O O . THR A 1 370 ? 12.030 13.568 -8.770 1.00 68.81 370 THR A O 1
ATOM 3022 N N . LEU A 1 371 ? 12.370 11.345 -8.945 1.00 68.50 371 LEU A N 1
ATOM 3023 C CA . LEU A 1 371 ? 13.775 11.354 -8.581 1.00 68.50 371 LEU A CA 1
ATOM 3024 C C . LEU A 1 371 ? 14.615 12.153 -9.578 1.00 68.50 371 LEU A C 1
ATOM 3026 O O . LEU A 1 371 ? 15.290 13.089 -9.171 1.00 68.50 371 LEU A O 1
ATOM 3030 N N . GLN A 1 372 ? 14.521 11.879 -10.881 1.00 66.44 372 GLN A N 1
ATOM 3031 C CA . GLN A 1 372 ? 15.228 12.632 -11.929 1.00 66.44 372 GLN A CA 1
ATOM 3032 C C . GLN A 1 372 ? 14.931 14.125 -11.871 1.00 66.44 372 GLN A C 1
ATOM 3034 O O . GLN A 1 372 ? 15.815 14.959 -12.047 1.00 66.44 372 GLN A O 1
ATOM 3039 N N . GLY A 1 373 ? 13.675 14.459 -11.604 1.00 60.38 373 GLY A N 1
ATOM 3040 C CA . GLY A 1 373 ? 13.231 15.823 -11.467 1.00 60.38 373 GLY A CA 1
ATOM 3041 C C . GLY A 1 373 ? 13.849 16.598 -10.296 1.00 60.38 373 GLY A C 1
ATOM 3042 O O . GLY A 1 373 ? 13.806 17.830 -10.294 1.00 60.38 373 GLY A O 1
ATOM 3043 N N . TRP A 1 374 ? 14.454 15.900 -9.330 1.00 62.38 374 TRP A N 1
ATOM 3044 C CA . TRP A 1 374 ? 15.198 16.491 -8.219 1.00 62.38 374 TRP A CA 1
ATOM 3045 C C . TRP A 1 374 ? 16.649 16.831 -8.551 1.00 62.38 374 TRP A C 1
ATOM 3047 O O . TRP A 1 374 ? 17.263 17.602 -7.818 1.00 62.38 374 TRP A O 1
ATOM 3057 N N . PHE A 1 375 ? 17.213 16.298 -9.633 1.00 59.19 375 PHE A N 1
ATOM 3058 C CA . PHE A 1 375 ? 18.622 16.500 -9.965 1.00 59.19 375 PHE A CA 1
ATOM 3059 C C . PHE A 1 375 ? 18.783 17.537 -11.076 1.00 59.19 375 PHE A C 1
ATOM 3061 O O . PHE A 1 375 ? 18.009 17.593 -12.031 1.00 59.19 375 PHE A O 1
ATOM 3068 N N . ALA A 1 376 ? 19.811 18.385 -10.969 1.00 58.09 376 ALA A N 1
ATOM 3069 C CA . ALA A 1 376 ? 20.058 19.431 -11.960 1.00 58.09 376 ALA A CA 1
ATOM 3070 C C . ALA A 1 376 ? 20.714 18.881 -13.239 1.00 58.09 376 ALA A C 1
ATOM 3072 O O . ALA A 1 376 ? 20.769 19.579 -14.256 1.00 58.09 376 ALA A O 1
ATOM 3073 N N . SER A 1 377 ? 21.238 17.651 -13.189 1.00 67.06 377 SER A N 1
ATOM 3074 C CA . SER A 1 377 ? 21.871 16.965 -14.316 1.00 67.06 377 SER A CA 1
ATOM 3075 C C . SER A 1 377 ? 21.862 15.442 -14.157 1.00 67.06 377 SER A C 1
ATOM 3077 O O . SER A 1 377 ? 21.842 14.928 -13.037 1.00 67.06 377 SER A O 1
ATOM 3079 N N . ASP A 1 378 ? 21.987 14.726 -15.278 1.00 60.12 378 ASP A N 1
ATOM 3080 C CA . ASP A 1 378 ? 22.099 13.261 -15.303 1.00 60.12 378 ASP A CA 1
ATOM 3081 C C . ASP A 1 378 ? 23.322 12.754 -14.516 1.00 60.12 378 ASP A C 1
ATOM 3083 O O . ASP A 1 378 ? 23.276 11.686 -13.914 1.00 60.12 378 ASP A O 1
ATOM 3087 N N . GLU A 1 379 ? 24.410 13.534 -14.444 1.00 66.44 379 GLU A N 1
ATOM 3088 C CA . GLU A 1 379 ? 25.577 13.189 -13.620 1.00 66.44 379 GLU A CA 1
ATOM 3089 C C . GLU A 1 379 ? 25.268 13.192 -12.115 1.00 66.44 379 GLU A C 1
ATOM 3091 O O . GLU A 1 379 ? 25.830 12.383 -11.376 1.00 66.44 379 GLU A O 1
ATOM 3096 N N . GLU A 1 380 ? 24.416 14.101 -11.632 1.00 64.31 380 GLU A N 1
ATOM 3097 C CA . GLU A 1 380 ? 24.022 14.143 -10.217 1.00 64.31 380 GLU A CA 1
ATOM 3098 C C . GLU A 1 380 ? 23.112 12.970 -9.862 1.00 64.31 380 GLU A C 1
ATOM 3100 O O . GLU A 1 380 ? 23.324 12.331 -8.831 1.00 64.31 380 GLU A O 1
ATOM 3105 N N . TRP A 1 381 ? 22.181 12.636 -10.758 1.00 61.38 381 TRP A N 1
ATOM 3106 C CA . TRP A 1 381 ? 21.351 11.441 -10.650 1.00 61.38 381 TRP A CA 1
ATOM 3107 C C . TRP A 1 381 ? 22.191 10.158 -10.637 1.00 61.38 381 TRP A C 1
ATOM 3109 O O . TRP A 1 381 ? 22.059 9.331 -9.739 1.00 61.38 381 TRP A O 1
ATOM 3119 N N . LEU A 1 382 ? 23.135 10.012 -11.572 1.00 61.19 382 LEU A N 1
ATOM 3120 C CA . LEU A 1 382 ? 24.034 8.857 -11.614 1.00 61.19 382 LEU A CA 1
ATOM 3121 C C . LEU A 1 382 ? 24.900 8.755 -10.354 1.00 61.19 382 LEU A C 1
ATOM 3123 O O . LEU A 1 382 ? 25.133 7.655 -9.861 1.00 61.19 382 LEU A O 1
ATOM 3127 N N . ARG A 1 383 ? 25.350 9.881 -9.786 1.00 66.00 383 ARG A N 1
ATOM 3128 C CA . ARG A 1 383 ? 26.053 9.883 -8.492 1.00 66.00 383 ARG A CA 1
ATOM 3129 C C . ARG A 1 383 ? 25.138 9.474 -7.339 1.00 66.00 383 ARG A C 1
ATOM 3131 O O . ARG A 1 383 ? 25.626 8.835 -6.411 1.00 66.00 383 ARG A O 1
ATOM 3138 N N . TYR A 1 384 ? 23.858 9.846 -7.363 1.00 63.81 384 TYR A N 1
ATOM 3139 C CA . TYR A 1 384 ? 22.873 9.390 -6.378 1.00 63.81 384 TYR A CA 1
ATOM 3140 C C . TYR A 1 384 ? 22.676 7.874 -6.467 1.00 63.81 384 TYR A C 1
ATOM 3142 O O . TYR A 1 384 ? 22.868 7.181 -5.473 1.00 63.81 384 TYR A O 1
ATOM 3150 N N . LEU A 1 385 ? 22.437 7.348 -7.668 1.00 60.72 385 LEU A N 1
ATOM 3151 C CA . LEU A 1 385 ? 22.332 5.912 -7.930 1.00 60.72 385 LEU A CA 1
ATOM 3152 C C . LEU A 1 385 ? 23.602 5.144 -7.513 1.00 60.72 385 LEU A C 1
ATOM 3154 O O . LEU A 1 385 ? 23.538 4.130 -6.821 1.00 60.72 385 LEU A O 1
ATOM 3158 N N . GLN A 1 386 ? 24.787 5.680 -7.813 1.00 64.75 386 GLN A N 1
ATOM 3159 C CA . GLN A 1 386 ? 26.059 5.113 -7.344 1.00 64.75 386 GLN A CA 1
ATOM 3160 C C . GLN A 1 386 ? 26.181 5.118 -5.812 1.00 64.75 386 GLN A C 1
ATOM 3162 O O . GLN A 1 386 ? 26.682 4.154 -5.243 1.00 64.75 386 GLN A O 1
ATOM 3167 N N . LYS A 1 387 ? 25.697 6.165 -5.127 1.00 62.22 387 LYS A N 1
ATOM 3168 C CA . LYS A 1 387 ? 25.602 6.209 -3.653 1.00 62.22 387 LYS A CA 1
ATOM 3169 C C . LYS A 1 387 ? 24.533 5.274 -3.085 1.00 62.22 387 LYS A C 1
ATOM 3171 O O . LYS A 1 387 ? 24.538 5.038 -1.879 1.00 62.22 387 LYS A O 1
ATOM 3176 N N . MET A 1 388 ? 23.598 4.819 -3.912 1.00 51.09 388 MET A N 1
ATOM 3177 C CA . MET A 1 388 ? 22.617 3.780 -3.604 1.00 51.09 388 MET A CA 1
ATOM 3178 C C . MET A 1 388 ? 23.143 2.383 -3.964 1.00 51.09 388 MET A C 1
ATOM 3180 O O . MET A 1 388 ? 22.393 1.425 -3.901 1.00 51.09 388 MET A O 1
ATOM 3184 N N . GLY A 1 389 ? 24.409 2.229 -4.368 1.00 51.84 389 GLY A N 1
ATOM 3185 C CA . GLY A 1 389 ? 24.987 0.915 -4.658 1.00 51.84 389 GLY A CA 1
ATOM 3186 C C . GLY A 1 389 ? 24.479 0.256 -5.948 1.00 51.84 389 GLY A C 1
ATOM 3187 O O . GLY A 1 389 ? 24.761 -0.919 -6.180 1.00 51.84 389 GLY A O 1
ATOM 3188 N N . THR A 1 390 ? 23.770 0.973 -6.829 1.00 49.75 390 THR A N 1
ATOM 3189 C CA . THR A 1 390 ? 23.296 0.416 -8.107 1.00 49.75 390 THR A CA 1
ATOM 3190 C C . THR A 1 390 ? 24.441 0.401 -9.131 1.00 49.75 390 THR A C 1
ATOM 3192 O O . THR A 1 390 ? 24.589 1.294 -9.974 1.00 49.75 390 THR A O 1
ATOM 3195 N N . ALA A 1 391 ? 25.323 -0.591 -9.038 1.00 41.59 391 ALA A N 1
ATOM 3196 C CA . ALA A 1 391 ? 26.428 -0.760 -9.975 1.00 41.59 391 ALA A CA 1
ATOM 3197 C C . ALA A 1 391 ? 25.908 -1.272 -11.336 1.00 41.59 391 ALA A C 1
ATOM 3199 O O . ALA A 1 391 ? 25.674 -2.466 -11.493 1.00 41.59 391 ALA A O 1
ATOM 3200 N N . GLY A 1 392 ? 25.737 -0.390 -12.333 1.00 45.28 392 GLY A N 1
ATOM 3201 C CA . GLY A 1 392 ? 25.458 -0.839 -13.710 1.00 45.28 392 GLY A CA 1
ATOM 3202 C C . GLY A 1 392 ? 24.809 0.142 -14.693 1.00 45.28 392 GLY A C 1
ATOM 3203 O O . GLY A 1 392 ? 24.641 -0.215 -15.857 1.00 45.28 392 GLY A O 1
ATOM 3204 N N . VAL A 1 393 ? 24.444 1.360 -14.288 1.00 45.22 393 VAL A N 1
ATOM 3205 C CA . VAL A 1 393 ? 23.708 2.286 -15.168 1.00 45.22 393 VAL A CA 1
ATOM 3206 C C . VAL A 1 393 ? 24.675 3.240 -15.886 1.00 45.22 393 VAL A C 1
ATOM 3208 O O . VAL A 1 393 ? 25.088 4.243 -15.316 1.00 45.22 393 VAL A O 1
ATOM 3211 N N . GLU A 1 394 ? 25.076 2.925 -17.125 1.00 39.81 394 GLU A N 1
ATOM 3212 C CA . GLU A 1 394 ? 26.121 3.684 -17.853 1.00 39.81 394 GLU A CA 1
ATOM 3213 C C . GLU A 1 394 ? 25.632 4.604 -18.990 1.00 39.81 394 GLU A C 1
ATOM 3215 O O . GLU A 1 394 ? 26.448 5.333 -19.545 1.00 39.81 394 GLU A O 1
ATOM 3220 N N . ASN A 1 395 ? 24.345 4.641 -19.358 1.00 41.91 395 ASN A N 1
ATOM 3221 C CA . ASN A 1 395 ? 23.873 5.566 -20.404 1.00 41.91 395 ASN A CA 1
ATOM 3222 C C . ASN A 1 395 ? 22.385 5.901 -20.290 1.00 41.91 395 ASN A C 1
ATOM 3224 O O . ASN A 1 395 ? 21.553 4.997 -20.248 1.00 41.91 395 ASN A O 1
ATOM 3228 N N . PHE A 1 396 ? 22.052 7.193 -20.349 1.00 47.09 396 PHE A N 1
ATOM 3229 C CA . PHE A 1 396 ? 20.689 7.680 -20.554 1.00 47.09 396 PHE A CA 1
ATOM 3230 C C . PHE A 1 396 ? 20.695 8.861 -21.531 1.00 47.09 396 PHE A C 1
ATOM 3232 O O . PHE A 1 396 ? 21.395 9.843 -21.314 1.00 47.09 396 PHE A O 1
ATOM 3239 N N . ASP A 1 397 ? 19.899 8.745 -22.597 1.00 39.09 397 ASP A N 1
ATOM 3240 C CA . ASP A 1 397 ? 19.612 9.820 -23.546 1.00 39.09 397 ASP A CA 1
ATOM 3241 C C . ASP A 1 397 ? 18.157 10.307 -23.358 1.00 39.09 397 ASP A C 1
ATOM 3243 O O . ASP A 1 397 ? 17.237 9.497 -23.221 1.00 39.09 397 ASP A O 1
ATOM 3247 N N . ASP A 1 398 ? 17.997 11.634 -23.437 1.00 42.00 398 ASP A N 1
ATOM 3248 C CA . ASP A 1 398 ? 16.791 12.484 -23.537 1.00 42.00 398 ASP A CA 1
ATOM 3249 C C . ASP A 1 398 ? 16.141 13.104 -22.269 1.00 42.00 398 ASP A C 1
ATOM 3251 O O . ASP A 1 398 ? 15.326 12.516 -21.567 1.00 42.00 398 ASP A O 1
ATOM 3255 N N . LEU A 1 399 ? 16.382 14.419 -22.120 1.00 42.53 399 LEU A N 1
ATOM 3256 C CA . LEU A 1 399 ? 15.883 15.374 -21.108 1.00 42.53 399 LEU A CA 1
ATOM 3257 C C . LEU A 1 399 ? 14.517 16.020 -21.443 1.00 42.53 399 LEU A C 1
ATOM 3259 O O . LEU A 1 399 ? 14.147 17.053 -20.874 1.00 42.53 399 LEU A O 1
ATOM 3263 N N . SER A 1 400 ? 13.759 15.486 -22.407 1.00 42.97 400 SER A N 1
ATOM 3264 C CA . SER A 1 400 ? 12.514 16.142 -22.853 1.00 42.97 400 SER A CA 1
ATOM 3265 C C . SER A 1 400 ? 11.380 16.112 -21.810 1.00 42.97 400 SER A C 1
ATOM 3267 O O . SER A 1 400 ? 10.525 16.999 -21.827 1.00 42.97 400 SER A O 1
ATOM 3269 N N . GLU A 1 401 ? 11.435 15.188 -20.845 1.00 47.38 401 GLU A N 1
ATOM 3270 C CA . GLU A 1 401 ? 10.433 14.998 -19.780 1.00 47.38 401 GLU A CA 1
ATOM 3271 C C . GLU A 1 401 ? 10.656 15.920 -18.561 1.00 47.38 401 GLU A C 1
ATOM 3273 O O . GLU A 1 401 ? 9.705 16.311 -17.880 1.00 47.38 401 GLU A O 1
ATOM 3278 N N . GLY A 1 402 ? 11.884 16.411 -18.346 1.00 48.94 402 GLY A N 1
ATOM 3279 C CA . GLY A 1 402 ? 12.212 17.282 -17.208 1.00 48.94 402 GLY A CA 1
ATOM 3280 C C . GLY A 1 402 ? 11.496 18.642 -17.221 1.00 48.94 402 GLY A C 1
ATOM 3281 O O . GLY A 1 402 ? 11.296 19.257 -16.175 1.00 48.94 402 GLY A O 1
ATOM 3282 N N . LYS A 1 403 ? 11.057 19.145 -18.384 1.00 53.44 403 LYS A N 1
ATOM 3283 C CA . LYS A 1 403 ? 10.295 20.411 -18.464 1.00 53.44 403 LYS A CA 1
ATOM 3284 C C . LYS A 1 403 ? 8.863 20.274 -17.951 1.00 53.44 403 LYS A C 1
ATOM 3286 O O . LYS A 1 403 ? 8.351 21.209 -17.338 1.00 53.44 403 LYS A O 1
ATOM 3291 N N . GLU A 1 404 ? 8.229 19.135 -18.211 1.00 52.81 404 GLU A N 1
ATOM 3292 C CA . GLU A 1 404 ? 6.883 18.842 -17.724 1.00 52.81 404 GLU A CA 1
ATOM 3293 C C . GLU A 1 404 ? 6.916 18.591 -16.216 1.00 52.81 404 GLU A C 1
ATOM 3295 O O . GLU A 1 404 ? 6.101 19.161 -15.493 1.00 52.81 404 GLU A O 1
ATOM 3300 N N . PHE A 1 405 ? 7.952 17.901 -15.726 1.00 51.34 405 PHE A N 1
ATOM 3301 C CA . PHE A 1 405 ? 8.197 17.769 -14.293 1.00 51.34 405 PHE A CA 1
ATOM 3302 C C . PHE A 1 405 ? 8.450 19.117 -13.605 1.00 51.34 405 PHE A C 1
ATOM 3304 O O . PHE A 1 405 ? 7.842 19.397 -12.585 1.00 51.34 405 PHE A O 1
ATOM 3311 N N . ASN A 1 406 ? 9.272 20.008 -14.166 1.00 58.62 406 ASN A N 1
ATOM 3312 C CA . ASN A 1 406 ? 9.511 21.328 -13.563 1.00 58.62 406 ASN A CA 1
ATOM 3313 C C . ASN A 1 406 ? 8.232 22.176 -13.451 1.00 58.62 406 ASN A C 1
ATOM 3315 O O . ASN A 1 406 ? 8.036 22.894 -12.468 1.00 58.62 406 ASN A O 1
ATOM 3319 N N . ARG A 1 407 ? 7.337 22.076 -14.440 1.00 65.06 407 ARG A N 1
ATOM 3320 C CA . ARG A 1 407 ? 5.997 22.668 -14.354 1.00 65.06 407 ARG A CA 1
ATOM 3321 C C . ARG A 1 407 ? 5.174 21.999 -13.250 1.00 65.06 407 ARG A C 1
ATOM 3323 O O . ARG A 1 407 ? 4.552 22.695 -12.455 1.00 65.06 407 ARG A O 1
ATOM 3330 N N . LEU A 1 408 ? 5.203 20.672 -13.188 1.00 59.22 408 LEU A N 1
ATOM 3331 C CA . LEU A 1 408 ? 4.499 19.874 -12.190 1.00 59.22 408 LEU A CA 1
ATOM 3332 C C . LEU A 1 408 ? 4.981 20.193 -10.766 1.00 59.22 408 LEU A C 1
ATOM 3334 O O . LEU A 1 408 ? 4.161 20.381 -9.879 1.00 59.22 408 LEU A O 1
ATOM 3338 N N . VAL A 1 409 ? 6.286 20.370 -10.552 1.00 58.62 409 VAL A N 1
ATOM 3339 C CA . VAL A 1 409 ? 6.877 20.832 -9.286 1.00 58.62 409 VAL A CA 1
ATOM 3340 C C . VAL A 1 409 ? 6.420 22.241 -8.944 1.00 58.62 409 VAL A C 1
ATOM 3342 O O . VAL A 1 409 ? 6.092 22.499 -7.791 1.00 58.62 409 VAL A O 1
ATOM 3345 N N . ALA A 1 410 ? 6.364 23.159 -9.911 1.00 66.62 410 ALA A N 1
ATOM 3346 C CA . ALA A 1 410 ? 5.841 24.502 -9.665 1.00 66.62 410 ALA A CA 1
ATOM 3347 C C . ALA A 1 410 ? 4.364 24.463 -9.224 1.00 66.62 410 ALA A C 1
ATOM 3349 O O . ALA A 1 410 ? 3.986 25.144 -8.271 1.00 66.62 410 ALA A O 1
ATOM 3350 N N . GLU A 1 411 ? 3.551 23.612 -9.849 1.00 64.62 411 GLU A N 1
ATOM 3351 C CA . GLU A 1 411 ? 2.147 23.398 -9.477 1.00 64.62 411 GLU A CA 1
ATOM 3352 C C . GLU A 1 411 ? 1.997 22.639 -8.138 1.00 64.62 411 GLU A C 1
ATOM 3354 O O . GLU A 1 411 ? 1.074 22.917 -7.379 1.00 64.62 411 GLU A O 1
ATOM 3359 N N . ILE A 1 412 ? 2.919 21.732 -7.788 1.00 61.56 412 ILE A N 1
ATOM 3360 C CA . ILE A 1 412 ? 2.969 21.058 -6.475 1.00 61.56 412 ILE A CA 1
ATOM 3361 C C . ILE A 1 412 ? 3.363 22.039 -5.364 1.00 61.56 412 ILE A C 1
ATOM 3363 O O . ILE A 1 412 ? 2.800 21.982 -4.276 1.00 61.56 412 ILE A O 1
ATOM 3367 N N . ARG A 1 413 ? 4.308 22.948 -5.636 1.00 62.28 413 ARG A N 1
ATOM 3368 C CA . ARG A 1 413 ? 4.749 23.990 -4.694 1.00 62.28 413 ARG A CA 1
ATOM 3369 C C . ARG A 1 413 ? 3.677 25.035 -4.422 1.00 62.28 413 ARG A C 1
ATOM 3371 O O . ARG A 1 413 ? 3.748 25.711 -3.399 1.00 62.28 413 ARG A O 1
ATOM 3378 N N . THR A 1 414 ? 2.730 25.203 -5.338 1.00 62.84 414 THR A N 1
ATOM 3379 C CA . THR A 1 414 ? 1.623 26.132 -5.140 1.00 62.84 414 THR A CA 1
ATOM 3380 C C . THR A 1 414 ? 0.659 25.479 -4.145 1.00 62.84 414 THR A C 1
ATOM 3382 O O . THR A 1 414 ? 0.130 24.403 -4.450 1.00 62.84 414 THR A O 1
ATOM 3385 N N . PRO A 1 415 ? 0.447 26.057 -2.943 1.00 54.94 415 PRO A N 1
ATOM 3386 C CA . PRO A 1 415 ? -0.573 25.555 -2.029 1.00 54.94 415 PRO A CA 1
ATOM 3387 C C . PRO A 1 415 ? -1.904 25.488 -2.783 1.00 54.94 415 PRO A C 1
ATOM 3389 O O . PRO A 1 415 ? -2.109 26.318 -3.674 1.00 54.94 415 PRO A O 1
ATOM 3392 N N . PRO A 1 416 ? -2.798 24.525 -2.484 1.00 57.34 416 PRO A N 1
ATOM 3393 C CA . PRO A 1 416 ? -4.148 24.597 -3.025 1.00 57.34 416 PRO A CA 1
ATOM 3394 C C . PRO A 1 416 ? -4.678 25.996 -2.708 1.00 57.34 416 PRO A C 1
ATOM 3396 O O . PRO A 1 416 ? -4.670 26.383 -1.541 1.00 57.34 416 PRO A O 1
ATOM 3399 N N . GLU A 1 417 ? -5.016 26.771 -3.742 1.00 64.19 417 GLU A N 1
ATOM 3400 C CA . GLU A 1 417 ? -5.654 28.065 -3.536 1.00 64.19 417 GLU A CA 1
ATOM 3401 C C . GLU A 1 417 ? -6.870 27.785 -2.655 1.00 64.19 417 GLU A C 1
ATOM 3403 O O . GLU A 1 417 ? -7.674 26.892 -2.957 1.00 64.19 417 GLU A O 1
ATOM 3408 N N . ASP A 1 418 ? -6.931 28.454 -1.503 1.00 52.56 418 ASP A N 1
ATOM 3409 C CA . ASP A 1 418 ? -8.154 28.501 -0.729 1.00 52.56 418 ASP A CA 1
ATOM 3410 C C . ASP A 1 418 ? -9.151 29.195 -1.655 1.00 52.56 418 ASP A C 1
ATOM 3412 O O . ASP A 1 418 ? -9.163 30.420 -1.767 1.00 52.56 418 ASP A O 1
ATOM 3416 N N . ASP A 1 419 ? -9.920 28.395 -2.398 1.00 50.50 419 ASP A N 1
ATOM 3417 C CA . ASP A 1 419 ? -11.127 28.827 -3.092 1.00 50.50 419 ASP A CA 1
ATOM 3418 C C . ASP A 1 419 ? -12.129 29.237 -1.994 1.00 50.50 419 ASP A C 1
ATOM 3420 O O . ASP A 1 419 ? -13.124 28.552 -1.735 1.00 50.50 419 ASP A O 1
ATOM 3424 N N . GLU A 1 420 ? -11.810 30.304 -1.259 1.00 57.97 420 GLU A N 1
ATOM 3425 C CA . GLU A 1 420 ? -12.758 31.041 -0.453 1.00 57.97 420 GLU A CA 1
ATOM 3426 C C . GLU A 1 420 ? -13.804 31.580 -1.439 1.00 57.97 420 GLU A C 1
ATOM 3428 O O . GLU A 1 420 ? -13.507 32.370 -2.334 1.00 57.97 420 GLU A O 1
ATOM 3433 N N . ASP A 1 421 ? -15.039 31.117 -1.256 1.00 52.09 421 ASP A N 1
ATOM 3434 C CA . ASP A 1 421 ? -16.258 31.808 -1.676 1.00 52.09 421 ASP A CA 1
ATOM 3435 C C . ASP A 1 421 ? -16.719 31.690 -3.147 1.00 52.09 421 ASP A C 1
ATOM 3437 O O . ASP A 1 421 ? -17.011 32.687 -3.805 1.00 52.09 421 ASP A O 1
ATOM 3441 N N . GLU A 1 422 ? -16.990 30.466 -3.617 1.00 48.03 422 GLU A N 1
ATOM 3442 C CA . GLU A 1 422 ? -18.027 30.224 -4.649 1.00 48.03 422 GLU A CA 1
ATOM 3443 C C . GLU A 1 422 ? -19.168 29.305 -4.149 1.00 48.03 422 GLU A C 1
ATOM 3445 O O . GLU A 1 422 ? -19.663 28.430 -4.855 1.00 48.03 422 GLU A O 1
ATOM 3450 N N . GLU A 1 423 ? -19.641 29.517 -2.917 1.00 52.09 423 GLU A N 1
ATOM 3451 C CA . GLU A 1 423 ? -21.022 29.167 -2.535 1.00 52.09 423 GLU A CA 1
ATOM 3452 C C . GLU A 1 423 ? -21.802 30.467 -2.266 1.00 52.09 423 GLU A C 1
ATOM 3454 O O . GLU A 1 423 ? -21.865 30.961 -1.139 1.00 52.09 423 GLU A O 1
ATOM 3459 N N . ALA A 1 424 ? -22.382 31.022 -3.338 1.00 46.03 424 ALA A N 1
ATOM 3460 C CA . ALA A 1 424 ? -23.441 32.035 -3.313 1.00 46.03 424 ALA A CA 1
ATOM 3461 C C . ALA A 1 424 ? -24.752 31.450 -3.853 1.00 46.03 424 ALA A C 1
ATOM 3463 O O . ALA A 1 424 ? -24.698 30.727 -4.877 1.00 46.03 424 ALA A O 1
#

Foldseek 3Di:
DPDDPLPDDLVVLLVVLLVAQAPLVVVVQLVPDPSSVVSQQPHPLLSVLSRHLRHDCPRDPLQPPPPLLVLLLQLQVLLVQQLPDPVSVVCCLVQLQLAPSSNSNSSCVRPGDHPLSVVLSSCLCVVFLVVLLVVLCCFFEPVVCVVVVDDHTLAPRSSSLVSLLSSLCSNFVVLQQCSPVVPCPPCVPPDDRRHGDDLLSSLSNCLGHLPAPLSCVLLVPPLVNRDVVVNVQVPPPPRNSHRLSNNLCCLQTVVALVLLCVLLVHPDDDDSDPVCLVVDPPCVLVVLLSLLLLSNRSVSSQSSDPPSVVVCVVVSVVSSVVSVVVCVVCVVVCVVPNPDDPCCVVVDPVVCSVSVGRSSVVSSVSSVLSQVLSDPDPVVSVVVCVSSVVPDDDDDDDPPSSVVSVVSSVVSSDDPPPPPDPPD

Organism: Rasamsonia emersonii (strain ATCC 16479 / CBS 393.64 / IMI 116815) (NCBI:txid1408163)

pLDDT: mean 74.05, std 16.73, range [35.91, 95.81]

Secondary structure (DSSP, 8-state):
----GGGS-HHHHHHHHHT---HHHHHHHHHH-HHHHHHHTT--HHHHHHHHHH--GGG-GGG-STTHHHHHTTHHHHHHHHHT-HHHHHHHHHHHHTHHHHHHHHHHHHSPPPHHHHHHHHHHIIIIIHHHHHHHHHHHSHHHHHHHT-SS-SSS-HHHHHHHHHHHHHHHT-TTTTS-GGGHHHHTTPPSPPSPPPHHHHHHHHHHHS-BHHHHHHTT--GGGS-HHHHHHHT-TT---BHHHHHHHHHHHTSSHHHHHHHTT---PPPS-TTTTTT-TTSHHHHHHHHHHHTTTHHHHHHHSTTTGGGGHHHHHHHHHHHHHHHHHHHHHHTT-SS--GGGGGS-HHHHHHS---HHHHHHHHHHHHHHTT-SSHHHHHHHHHHTT-TT-------SSHHHHHHHHHHHHSPPP-------

Radius of gyration: 23.26 Å; chains: 1; bounding box: 57×56×82 Å

Sequence (424 aa):
MAPSLTTLPRELLWEVLDHLDSLLELHSLLLTCKYLYQSCDGAPRKIVSAIVSRSDQLELPQLEPYPHLLLAASARRLADWAIQNDKRRKQLKLALHGGIWSLFELAMEKVPIGLDEIREIWRWKEDVLEPITRDLDECCGPEAQKQLLDDSPICDTPQLSLLLWVIYGELFHHTFSFVCDNHQHLYHDAPPPLEPLDCFTRFKFLVYCVPDFECFEQLGIEHQNLHPRVQRYMNDPASTIRQQGSMEVACENYLHPDQWADALGLGVTICADPRDLFRYSENIEELLYISTVMHWGKRSLEVLLPSRAAKYAAELEHLRSKIEDVVTCDATFLRKFPRLPRDILEWTKDTRDQLNISPWVLLAGDLRLTLQGWFASDEEWLRYLQKMGTAGVENFDDLSEGKEFNRLVAEIRTPPEDDEDEEA